Protein AF-0000000074298031 (afdb_homodimer)

Foldseek 3Di:
DPPPDPQPQPDPLVLLLCLLQPPDDAQQAWHFPDKDDDPVDIDTDTDDDPPKDQQVVVLVVVVDFDDLVLLLVLLLSVLVSQVSSVVSQKQQLDDASRQWMAHPVPRRIYGHDSPVMAGAQPPDPVSCVVSSHDPVRHDPPHPQRQLSVLLSSLQRSCVRRFVDRPPPPVPPCCLVVRCPPPDPQSNVLSCLSNDPPSVSHDGSVCSCVGCSNVVDPPPPVVVVVVVPPPPVVVVVPD/DPPPDPQPQPDPLVLLLCLLQPPDDAQQAWHFPDKDDDPVDIDTDTDDDPPKDQQVVVLVVVVDFDDLVLLLVLLLSVLVSQVSSVVSQKQQLDDASRQWMAHPVPRRIYGHDSPVMAGAQPPDPVSCVVSSHDPVRHDPPHPQRQLSVLLSSLQRSCVRRFVDRVPPPVPPCCLVVRCPPPDPQSNVLSCLSNDPPSVSHDGSVCSCVGCSNVVDPPPPVVVVVVVPPPPVVVVVPD

Solvent-accessible surface area (backbone atoms only — not comparable to full-atom values): 26386 Å² total; per-residue (Å²): 130,78,76,63,83,76,72,79,46,48,42,62,43,59,42,51,40,44,42,45,37,47,90,54,74,47,88,24,38,58,40,54,75,44,74,44,84,52,96,58,27,30,37,38,30,29,59,37,68,51,58,42,43,34,38,47,56,54,47,59,72,55,81,46,56,44,51,64,71,57,40,47,57,48,46,54,42,50,51,50,31,53,47,50,29,45,74,52,32,32,40,52,81,60,68,41,47,79,32,24,35,27,24,77,86,78,61,47,46,26,42,49,80,45,75,64,39,40,43,38,54,89,47,56,64,66,57,35,47,75,43,36,41,67,77,84,57,49,47,80,74,60,90,55,46,66,37,46,52,34,30,34,51,19,54,38,51,44,50,43,52,27,82,57,66,82,76,69,60,80,53,78,60,46,60,62,56,64,48,62,81,46,52,68,48,52,50,50,50,36,51,38,24,56,37,84,53,51,85,68,28,62,51,70,68,53,52,65,63,28,36,60,69,63,69,50,79,66,70,69,61,60,57,57,51,65,68,68,50,76,70,67,71,60,68,70,73,108,130,79,76,62,81,78,73,78,48,49,42,62,43,59,42,51,40,44,42,45,36,46,90,54,75,47,87,25,38,58,41,55,75,45,73,44,84,53,97,62,27,31,36,40,29,30,59,38,68,50,57,43,45,33,39,48,55,54,46,58,71,54,80,45,55,46,52,63,71,56,39,46,57,48,47,55,42,51,52,50,32,53,47,48,29,46,73,54,32,32,41,51,81,61,66,40,47,78,32,24,37,27,23,78,86,79,61,49,46,26,43,48,79,46,75,65,39,40,42,38,55,88,47,55,65,66,58,34,49,74,44,37,40,64,76,84,58,50,46,78,74,60,90,55,45,67,37,48,50,34,30,34,51,18,55,38,48,44,48,43,52,27,82,59,64,82,74,71,61,79,54,78,61,44,61,61,55,64,48,62,81,49,53,70,48,52,49,48,51,34,52,39,24,55,38,83,52,52,85,69,29,63,51,70,67,51,54,65,64,28,36,62,68,62,68,50,79,68,72,69,60,62,58,57,50,66,67,68,49,74,70,67,71,60,69,69,71,108

Sequence (476 aa):
MANGPERHTAPLEVALMKMVSNPFLCENVLELLEWFEMSDCYVLIQEWPSPCMHVCEFCKRHKSRLSEPLARHIMRQVVQAAHHCCDCGVLHRDIKAQNLLINTDTLDIKLIDFGCGELLKDTPTQDMQALGLSAQWICEGEYLDRPATIWSLGVLLFSLASKDLPFQNEDNNVYQNMCSRLSGGCRDLIGWCLEQDPHSRPTFEEILSHEWFTGLRNKVKIILREANRPNYNALRTVMANGPERHTAPLEVALMKMVSNPFLCENVLELLEWFEMSDCYVLIQEWPSPCMHVCEFCKRHKSRLSEPLARHIMRQVVQAAHHCCDCGVLHRDIKAQNLLINTDTLDIKLIDFGCGELLKDTPTQDMQALGLSAQWICEGEYLDRPATIWSLGVLLFSLASKDLPFQNEDNNVYQNMCSRLSGGCRDLIGWCLEQDPHSRPTFEEILSHEWFTGLRNKVKIILREANRPNYNALRTV

InterPro domains:
  IPR000719 Protein kinase domain [PF00069] (9-213)
  IPR000719 Protein kinase domain [PS50011] (1-213)
  IPR000719 Protein kinase domain [SM00220] (6-213)
  IPR008271 Serine/threonine-protein kinase, active site [PS00108] (90-102)
  IPR011009 Protein kinase-like domain superfamily [SSF56112] (8-220)
  IPR017348 Serine/threonine-protein kinase pim-1/2/3 [PIRSF037993] (6-215)
  IPR051138 PIM Serine/Threonine Kinase [PTHR22984] (9-220)

Nearest PDB structures (foldseek):
  4ifc-assembly2_B  TM=7.697E-01  e=3.432E-09  Homo sapiens
  4ijp-assembly1_A  TM=7.669E-01  e=4.063E-09  Homo sapiens
  6pjj-assembly1_C  TM=7.407E-01  e=4.298E-09  Homo sapiens
  6pjj-assembly1_B  TM=7.434E-01  e=7.131E-09  Homo sapiens
  6pjj-assembly1_A  TM=7.562E-01  e=9.994E-09  Homo sapiens

Structure (mmCIF, N/CA/C/O backbone):
data_AF-0000000074298031-model_v1
#
loop_
_entity.id
_entity.type
_entity.pdbx_description
1 polymer 'non-specific serine/threonine protein kinase'
#
loop_
_atom_site.group_PDB
_atom_site.id
_atom_site.type_symbol
_atom_site.label_atom_id
_atom_site.label_alt_id
_atom_site.label_comp_id
_atom_site.label_asym_id
_atom_site.label_entity_id
_atom_site.label_seq_id
_atom_site.pdbx_PDB_ins_code
_atom_site.Cartn_x
_atom_site.Cartn_y
_atom_site.Cartn_z
_atom_site.occupancy
_atom_site.B_iso_or_equiv
_atom_site.auth_seq_id
_atom_site.auth_comp_id
_atom_site.auth_asym_id
_atom_site.auth_atom_id
_atom_site.pdbx_PDB_model_num
ATOM 1 N N . MET A 1 1 ? -9.711 31.453 -28.453 1 22.56 1 MET A N 1
ATOM 2 C CA . MET A 1 1 ? -9.805 30.031 -28.781 1 22.56 1 MET A CA 1
ATOM 3 C C . MET A 1 1 ? -9.922 29.188 -27.516 1 22.56 1 MET A C 1
ATOM 5 O O . MET A 1 1 ? -9.062 29.25 -26.641 1 22.56 1 MET A O 1
ATOM 9 N N . ALA A 1 2 ? -11.109 29.031 -27 1 25.25 2 ALA A N 1
ATOM 10 C CA . ALA A 1 2 ? -11.625 28.516 -25.734 1 25.25 2 ALA A CA 1
ATOM 11 C C . ALA A 1 2 ? -11.016 27.141 -25.422 1 25.25 2 ALA A C 1
ATOM 13 O O . ALA A 1 2 ? -10.992 26.25 -26.281 1 25.25 2 ALA A O 1
ATOM 14 N N . ASN A 1 3 ? -9.859 27.141 -24.719 1 30.81 3 ASN A N 1
ATOM 15 C CA . ASN A 1 3 ? -9.055 25.969 -24.422 1 30.81 3 ASN A CA 1
ATOM 16 C C . ASN A 1 3 ? -9.93 24.75 -24.141 1 30.81 3 ASN A C 1
ATOM 18 O O . ASN A 1 3 ? -10.945 24.844 -23.453 1 30.81 3 ASN A O 1
ATOM 22 N N . GLY A 1 4 ? -10.172 23.922 -25.109 1 33.53 4 GLY A N 1
ATOM 23 C CA . GLY A 1 4 ? -11.047 22.766 -25.109 1 33.53 4 GLY A CA 1
ATOM 24 C C . GLY A 1 4 ? -11.18 22.109 -23.75 1 33.53 4 GLY A C 1
ATOM 25 O O . GLY A 1 4 ? -10.383 22.375 -22.844 1 33.53 4 GLY A O 1
ATOM 26 N N . PRO A 1 5 ? -12.398 21.656 -23.422 1 36.12 5 PRO A N 1
ATOM 27 C CA . PRO A 1 5 ? -12.711 21.094 -22.109 1 36.12 5 PRO A CA 1
ATOM 28 C C . PRO A 1 5 ? -11.562 20.266 -21.531 1 36.12 5 PRO A C 1
ATOM 30 O O . PRO A 1 5 ? -10.922 19.5 -22.266 1 36.12 5 PRO A O 1
ATOM 33 N N . GLU A 1 6 ? -10.664 20.766 -20.844 1 38.16 6 GLU A N 1
ATOM 34 C CA . GLU A 1 6 ? -9.547 20.141 -20.156 1 38.16 6 GLU A CA 1
ATOM 35 C C . GLU A 1 6 ? -9.898 18.719 -19.703 1 38.16 6 GLU A C 1
ATOM 37 O O . GLU A 1 6 ? -10.789 18.531 -18.875 1 38.16 6 GLU A O 1
ATOM 42 N N . ARG A 1 7 ? -10.062 17.766 -20.594 1 39.03 7 ARG A N 1
ATOM 43 C CA . ARG A 1 7 ? -10.359 16.344 -20.438 1 39.03 7 ARG A CA 1
ATOM 44 C C . ARG A 1 7 ? -9.758 15.781 -19.156 1 39.03 7 ARG A C 1
ATOM 46 O O . ARG A 1 7 ? -8.562 15.945 -18.906 1 39.03 7 ARG A O 1
ATOM 53 N N . HIS A 1 8 ? -10.562 15.781 -18.094 1 48.59 8 HIS A N 1
ATOM 54 C CA . HIS A 1 8 ? -10.219 15.25 -16.781 1 48.59 8 HIS A CA 1
ATOM 55 C C . HIS A 1 8 ? -9.562 13.875 -16.906 1 48.59 8 HIS A C 1
ATOM 57 O O . HIS A 1 8 ? -10.141 12.961 -17.5 1 48.59 8 HIS A O 1
ATOM 63 N N . THR A 1 9 ? -8.203 13.719 -17.156 1 54.94 9 THR A N 1
ATOM 64 C CA . THR A 1 9 ? -7.406 12.5 -17.234 1 54.94 9 THR A CA 1
ATOM 65 C C . THR A 1 9 ? -7.617 11.625 -16.016 1 54.94 9 THR A C 1
ATOM 67 O O . THR A 1 9 ? -7.625 12.125 -14.883 1 54.94 9 THR A O 1
ATOM 70 N N . ALA A 1 10 ? -8.375 10.492 -16.234 1 65.5 10 ALA A N 1
ATOM 71 C CA . ALA A 1 10 ? -8.508 9.508 -15.164 1 65.5 10 ALA A CA 1
ATOM 72 C C . ALA A 1 10 ? -7.16 9.258 -14.492 1 65.5 10 ALA A C 1
ATOM 74 O O . ALA A 1 10 ? -6.117 9.297 -15.141 1 65.5 10 ALA A O 1
ATOM 75 N N . PRO A 1 11 ? -7.324 9.148 -13.18 1 76.31 11 PRO A N 1
ATOM 76 C CA . PRO A 1 11 ? -6.086 8.734 -12.516 1 76.31 11 PRO A CA 1
ATOM 77 C C . PRO A 1 11 ? -5.484 7.469 -13.117 1 76.31 11 PRO A C 1
ATOM 79 O O . PRO A 1 11 ? -6.223 6.566 -13.523 1 76.31 11 PRO A O 1
ATOM 82 N N . LEU A 1 12 ? -4.281 7.453 -13.258 1 78.88 12 LEU A N 1
ATOM 83 C CA . LEU A 1 12 ? -3.586 6.324 -13.867 1 78.88 12 LEU A CA 1
ATOM 84 C C . LEU A 1 12 ? -3.979 5.016 -13.195 1 78.88 12 LEU A C 1
ATOM 86 O O . LEU A 1 12 ? -4.188 4.004 -13.867 1 78.88 12 LEU A O 1
ATOM 90 N N . GLU A 1 13 ? -4.105 5.082 -11.891 1 83.5 13 GLU A N 1
ATOM 91 C CA . GLU A 1 13 ? -4.449 3.883 -11.133 1 83.5 13 GLU A CA 1
ATOM 92 C C . GLU A 1 13 ? -5.77 3.287 -11.609 1 83.5 13 GLU A C 1
ATOM 94 O O . GLU A 1 13 ? -5.887 2.072 -11.781 1 83.5 13 GLU A O 1
ATOM 99 N N . VAL A 1 14 ? -6.691 4.141 -11.789 1 84.12 14 VAL A N 1
ATOM 100 C CA . VAL A 1 14 ? -8.008 3.682 -12.227 1 84.12 14 VAL A CA 1
ATOM 101 C C . VAL A 1 14 ? -7.91 3.084 -13.625 1 84.12 14 VAL A C 1
ATOM 103 O O . VAL A 1 14 ? -8.5 2.035 -13.906 1 84.12 14 VAL A O 1
ATOM 106 N N . ALA A 1 15 ? -7.191 3.729 -14.469 1 84.56 15 ALA A N 1
ATOM 107 C CA . ALA A 1 15 ? -6.984 3.227 -15.82 1 84.56 15 ALA A CA 1
ATOM 108 C C . ALA A 1 15 ? -6.301 1.863 -15.805 1 84.56 15 ALA A C 1
ATOM 110 O O . ALA A 1 15 ? -6.695 0.951 -16.531 1 84.56 15 ALA A O 1
ATOM 111 N N . LEU A 1 16 ? -5.312 1.753 -14.984 1 89 16 LEU A N 1
ATOM 112 C CA . LEU A 1 16 ? -4.582 0.495 -14.883 1 89 16 LEU A CA 1
ATOM 113 C C . LEU A 1 16 ? -5.496 -0.625 -14.391 1 89 16 LEU A C 1
ATOM 115 O O . LEU A 1 16 ? -5.477 -1.729 -14.945 1 89 16 LEU A O 1
ATOM 119 N N . MET A 1 17 ? -6.258 -0.276 -13.414 1 90.88 17 MET A N 1
ATOM 120 C CA . MET A 1 17 ? -7.168 -1.275 -12.859 1 90.88 17 MET A CA 1
ATOM 121 C C . MET A 1 17 ? -8.203 -1.699 -13.898 1 90.88 17 MET A C 1
ATOM 123 O O . MET A 1 17 ? -8.578 -2.871 -13.961 1 90.88 17 MET A O 1
ATOM 127 N N . LYS A 1 18 ? -8.633 -0.774 -14.641 1 88.38 18 LYS A N 1
ATOM 128 C CA . LYS A 1 18 ? -9.578 -1.097 -15.703 1 88.38 18 LYS A CA 1
ATOM 129 C C . LYS A 1 18 ? -8.953 -2.043 -16.719 1 88.38 18 LYS A C 1
ATOM 131 O O . LYS A 1 18 ? -9.586 -3 -17.172 1 88.38 18 LYS A O 1
ATOM 136 N N . MET A 1 19 ? -7.773 -1.825 -17.062 1 89.06 19 MET A N 1
ATOM 137 C CA . MET A 1 19 ? -7.07 -2.611 -18.062 1 89.06 19 MET A CA 1
ATOM 138 C C . MET A 1 19 ? -6.91 -4.059 -17.609 1 89.06 19 MET A C 1
ATOM 140 O O . MET A 1 19 ? -6.98 -4.98 -18.438 1 89.06 19 MET A O 1
ATOM 144 N N . VAL A 1 20 ? -6.719 -4.238 -16.312 1 93.25 20 VAL A N 1
ATOM 145 C CA . VAL A 1 20 ? -6.457 -5.594 -15.836 1 93.25 20 VAL A CA 1
ATOM 146 C C . VAL A 1 20 ? -7.77 -6.27 -15.453 1 93.25 20 VAL A C 1
ATOM 148 O O . VAL A 1 20 ? -7.789 -7.457 -15.125 1 93.25 20 VAL A O 1
ATOM 151 N N . SER A 1 21 ? -8.797 -5.527 -15.453 1 89.81 21 SER A N 1
ATOM 152 C CA . SER A 1 21 ? -10.094 -6.078 -15.07 1 89.81 21 SER A CA 1
ATOM 153 C C . SER A 1 21 ? -10.977 -6.32 -16.281 1 89.81 21 SER A C 1
ATOM 155 O O . SER A 1 21 ? -11.953 -7.062 -16.219 1 89.81 21 SER A O 1
ATOM 157 N N . ASN A 1 22 ? -10.789 -5.637 -17.391 1 82.88 22 ASN A N 1
ATOM 158 C CA . ASN A 1 22 ? -11.578 -5.742 -18.609 1 82.88 22 ASN A CA 1
ATOM 159 C C . ASN A 1 22 ? -10.688 -5.68 -19.859 1 82.88 22 ASN A C 1
ATOM 161 O O . ASN A 1 22 ? -9.805 -4.828 -19.953 1 82.88 22 ASN A O 1
ATOM 165 N N . PRO A 1 23 ? -10.82 -6.555 -20.703 1 78.62 23 PRO A N 1
ATOM 166 C CA . PRO A 1 23 ? -11.844 -7.578 -20.938 1 78.62 23 PRO A CA 1
ATOM 167 C C . PRO A 1 23 ? -11.484 -8.93 -20.328 1 78.62 23 PRO A C 1
ATOM 169 O O . PRO A 1 23 ? -12.344 -9.812 -20.234 1 78.62 23 PRO A O 1
ATOM 172 N N . PHE A 1 24 ? -10.289 -9.055 -19.969 1 83.5 24 PHE A N 1
ATOM 173 C CA . PHE A 1 24 ? -9.867 -10.336 -19.422 1 83.5 24 PHE A CA 1
ATOM 174 C C . PHE A 1 24 ? -9.742 -10.25 -17.906 1 83.5 24 PHE A C 1
ATOM 176 O O . PHE A 1 24 ? -9.156 -9.305 -17.375 1 83.5 24 PHE A O 1
ATOM 183 N N . LEU A 1 25 ? -10.391 -11.195 -17.344 1 88.5 25 LEU A N 1
ATOM 184 C CA . LEU A 1 25 ? -10.336 -11.242 -15.891 1 88.5 25 LEU A CA 1
ATOM 185 C C . LEU A 1 25 ? -9.289 -12.234 -15.414 1 88.5 25 LEU A C 1
ATOM 187 O O . LEU A 1 25 ? -8.984 -13.211 -16.109 1 88.5 25 LEU A O 1
ATOM 191 N N . CYS A 1 26 ? -8.648 -11.852 -14.352 1 93.75 26 CYS A N 1
ATOM 192 C CA . CYS A 1 26 ? -7.773 -12.758 -13.617 1 93.75 26 CYS A CA 1
ATOM 193 C C . CYS A 1 26 ? -8.227 -12.898 -12.172 1 93.75 26 CYS A C 1
ATOM 195 O O . CYS A 1 26 ? -8.391 -11.898 -11.461 1 93.75 26 CYS A O 1
ATOM 197 N N . GLU A 1 27 ? -8.352 -14.109 -11.758 1 93.62 27 GLU A N 1
ATOM 198 C CA . GLU A 1 27 ? -8.867 -14.375 -10.414 1 93.62 27 GLU A CA 1
ATOM 199 C C . GLU A 1 27 ? -7.902 -13.891 -9.344 1 93.62 27 GLU A C 1
ATOM 201 O O . GLU A 1 27 ? -8.289 -13.695 -8.195 1 93.62 27 GLU A O 1
ATOM 206 N N . ASN A 1 28 ? -6.691 -13.656 -9.711 1 96.75 28 ASN A N 1
ATOM 207 C CA . ASN A 1 28 ? -5.668 -13.32 -8.727 1 96.75 28 ASN A CA 1
ATOM 208 C C . ASN A 1 28 ? -5.391 -11.82 -8.703 1 96.75 28 ASN A C 1
ATOM 210 O O . ASN A 1 28 ? -4.422 -11.375 -8.086 1 96.75 28 ASN A O 1
ATOM 214 N N . VAL A 1 29 ? -6.191 -11.047 -9.375 1 96.69 29 VAL A N 1
ATOM 215 C CA . VAL A 1 29 ? -6.102 -9.594 -9.352 1 96.69 29 VAL A CA 1
ATOM 216 C C . VAL A 1 29 ? -7.418 -9 -8.859 1 96.69 29 VAL A C 1
ATOM 218 O O . VAL A 1 29 ? -8.492 -9.414 -9.297 1 96.69 29 VAL A O 1
ATOM 221 N N . LEU A 1 30 ? -7.305 -8.102 -7.887 1 93.81 30 LEU A N 1
ATOM 222 C CA . LEU A 1 30 ? -8.516 -7.445 -7.41 1 93.81 30 LEU A CA 1
ATOM 223 C C . LEU A 1 30 ? -9.258 -6.762 -8.555 1 93.81 30 LEU A C 1
ATOM 225 O O . LEU A 1 30 ? -8.641 -6.082 -9.375 1 93.81 30 LEU A O 1
ATOM 229 N N . GLU A 1 31 ? -10.523 -6.957 -8.578 1 91.56 31 GLU A N 1
ATOM 230 C CA . GLU A 1 31 ? -11.312 -6.469 -9.703 1 91.56 31 GLU A CA 1
ATOM 231 C C . GLU A 1 31 ? -11.922 -5.102 -9.391 1 91.56 31 GLU A C 1
ATOM 233 O O . GLU A 1 31 ? -12.461 -4.891 -8.305 1 91.56 31 GLU A O 1
ATOM 238 N N . LEU A 1 32 ? -11.742 -4.199 -10.32 1 91.75 32 LEU A N 1
ATOM 239 C CA . LEU A 1 32 ? -12.57 -2.998 -10.367 1 91.75 32 LEU A CA 1
ATOM 240 C C . LEU A 1 32 ? -13.906 -3.289 -11.039 1 91.75 32 LEU A C 1
ATOM 242 O O . LEU A 1 32 ? -13.977 -3.412 -12.258 1 91.75 32 LEU A O 1
ATOM 246 N N . LEU A 1 33 ? -14.938 -3.367 -10.234 1 90.56 33 LEU A N 1
ATOM 247 C CA . LEU A 1 33 ? -16.234 -3.771 -10.75 1 90.56 33 LEU A CA 1
ATOM 248 C C . LEU A 1 33 ? -16.859 -2.664 -11.602 1 90.56 33 LEU A C 1
ATOM 250 O O . LEU A 1 33 ? -17.406 -2.932 -12.672 1 90.56 33 LEU A O 1
ATOM 254 N N . GLU A 1 34 ? -16.781 -1.527 -11.086 1 88.81 34 GLU A N 1
ATOM 255 C CA . GLU A 1 34 ? -17.312 -0.345 -11.75 1 88.81 34 GLU A CA 1
ATOM 256 C C . GLU A 1 34 ? -16.672 0.93 -11.219 1 88.81 34 GLU A C 1
ATOM 258 O O . GLU A 1 34 ? -16.031 0.914 -10.172 1 88.81 34 GLU A O 1
ATOM 263 N N . TRP A 1 35 ? -16.734 1.93 -12.047 1 86.56 35 TRP A N 1
ATOM 264 C CA . TRP A 1 35 ? -16.266 3.242 -11.609 1 86.56 35 TRP A CA 1
ATOM 265 C C . TRP A 1 35 ? -17.125 4.352 -12.211 1 86.56 35 TRP A C 1
ATOM 267 O O . TRP A 1 35 ? -17.719 4.172 -13.273 1 86.56 35 TRP A O 1
ATOM 277 N N . PHE A 1 36 ? -17.25 5.426 -11.445 1 87.31 36 PHE A N 1
ATOM 278 C CA . PHE A 1 36 ? -18 6.59 -11.906 1 87.31 36 PHE A CA 1
ATOM 279 C C . PHE A 1 36 ? -17.188 7.863 -11.734 1 87.31 36 PHE A C 1
ATOM 281 O O . PHE A 1 36 ? -16.484 8.023 -10.742 1 87.31 36 PHE A O 1
ATOM 288 N N . GLU A 1 37 ? -17.312 8.688 -12.766 1 84.19 37 GLU A N 1
ATOM 289 C CA . GLU A 1 37 ? -16.672 9.992 -12.664 1 84.19 37 GLU A CA 1
ATOM 290 C C . GLU A 1 37 ? -17.625 11.031 -12.086 1 84.19 37 GLU A C 1
ATOM 292 O O . GLU A 1 37 ? -18.766 11.164 -12.555 1 84.19 37 GLU A O 1
ATOM 297 N N . MET A 1 38 ? -17.188 11.648 -11.031 1 84.44 38 MET A N 1
ATOM 298 C CA . MET A 1 38 ? -17.906 12.781 -10.469 1 84.44 38 MET A CA 1
ATOM 299 C C . MET A 1 38 ? -17.141 14.086 -10.711 1 84.44 38 MET A C 1
ATOM 301 O O . MET A 1 38 ? -16.125 14.094 -11.406 1 84.44 38 MET A O 1
ATOM 305 N N . SER A 1 39 ? -17.75 15.203 -10.312 1 81.25 39 SER A N 1
ATOM 306 C CA . SER A 1 39 ? -17.172 16.516 -10.594 1 81.25 39 SER A CA 1
ATOM 307 C C . SER A 1 39 ? -15.758 16.625 -10.047 1 81.25 39 SER A C 1
ATOM 309 O O . SER A 1 39 ? -14.859 17.125 -10.734 1 81.25 39 SER A O 1
ATOM 311 N N . ASP A 1 40 ? -15.508 16.141 -8.852 1 79.69 40 ASP A N 1
ATOM 312 C CA . ASP A 1 40 ? -14.211 16.391 -8.234 1 79.69 40 ASP A CA 1
ATOM 313 C C . ASP A 1 40 ? -13.555 15.094 -7.77 1 79.69 40 ASP A C 1
ATOM 315 O O . ASP A 1 40 ? -12.516 15.117 -7.109 1 79.69 40 ASP A O 1
ATOM 319 N N . CYS A 1 41 ? -14.234 13.992 -8.18 1 82.81 41 CYS A N 1
ATOM 320 C CA . CYS A 1 41 ? -13.68 12.719 -7.738 1 82.81 41 CYS A CA 1
ATOM 321 C C . CYS A 1 41 ? -14.234 11.562 -8.57 1 82.81 41 CYS A C 1
ATOM 323 O O . CYS A 1 41 ? -15.133 11.758 -9.391 1 82.81 41 CYS A O 1
ATOM 325 N N . TYR A 1 42 ? -13.539 10.469 -8.469 1 85.31 42 TYR A N 1
ATOM 326 C CA . TYR A 1 42 ? -14.07 9.211 -8.977 1 85.31 42 TYR A CA 1
ATOM 327 C C . TYR A 1 42 ? -14.648 8.367 -7.848 1 85.31 42 TYR A C 1
ATOM 329 O O . TYR A 1 42 ? -14.242 8.508 -6.691 1 85.31 42 TYR A O 1
ATOM 337 N N . VAL A 1 43 ? -15.609 7.621 -8.258 1 88.81 43 VAL A N 1
ATOM 338 C CA . VAL A 1 43 ? -16.141 6.598 -7.363 1 88.81 43 VAL A CA 1
ATOM 339 C C . VAL A 1 43 ? -15.773 5.211 -7.879 1 88.81 43 VAL A C 1
ATOM 341 O O . VAL A 1 43 ? -16.078 4.863 -9.023 1 88.81 43 VAL A O 1
ATOM 344 N N . LEU A 1 44 ? -15.078 4.5 -7.035 1 89.94 44 LEU A N 1
ATOM 345 C CA . LEU A 1 44 ? -14.625 3.166 -7.41 1 89.94 44 LEU A CA 1
ATOM 346 C C . LEU A 1 44 ? -15.43 2.094 -6.68 1 89.94 44 LEU A C 1
ATOM 348 O O . LEU A 1 44 ? -15.641 2.191 -5.469 1 89.94 44 LEU A O 1
ATOM 352 N N . ILE A 1 45 ? -15.906 1.169 -7.434 1 91.5 45 ILE A N 1
ATOM 353 C CA . ILE A 1 45 ? -16.578 -0.01 -6.898 1 91.5 45 ILE A CA 1
ATOM 354 C C . ILE A 1 45 ? -15.688 -1.238 -7.082 1 91.5 45 ILE A C 1
ATOM 356 O O . ILE A 1 45 ? -15.438 -1.67 -8.211 1 91.5 45 ILE A O 1
ATOM 360 N N . GLN A 1 46 ? -15.227 -1.743 -5.965 1 91.44 46 GLN A N 1
ATOM 361 C CA . GLN A 1 46 ? -14.25 -2.828 -6.012 1 91.44 46 GLN A CA 1
ATOM 362 C C . GLN A 1 46 ? -14.727 -4.027 -5.195 1 91.44 46 GLN A C 1
ATOM 364 O O . GLN A 1 46 ? -15.508 -3.875 -4.25 1 91.44 46 GLN A O 1
ATOM 369 N N . GLU A 1 47 ? -14.289 -5.152 -5.605 1 89.19 47 GLU A N 1
ATOM 370 C CA . GLU A 1 47 ? -14.516 -6.363 -4.828 1 89.19 47 GLU A CA 1
ATOM 371 C C . GLU A 1 47 ? -13.484 -6.512 -3.713 1 89.19 47 GLU A C 1
ATOM 373 O O . GLU A 1 47 ? -12.328 -6.129 -3.881 1 89.19 47 GLU A O 1
ATOM 378 N N . TRP A 1 48 ? -13.992 -7.035 -2.588 1 87.31 48 TRP A N 1
ATOM 379 C CA . TRP A 1 48 ? -13.125 -7.379 -1.466 1 87.31 48 TRP A CA 1
ATOM 380 C C . TRP A 1 48 ? -13.43 -8.781 -0.949 1 87.31 48 TRP A C 1
ATOM 382 O O . TRP A 1 48 ? -14.461 -9 -0.299 1 87.31 48 TRP A O 1
ATOM 392 N N . PRO A 1 49 ? -12.469 -9.648 -1.232 1 86.88 49 PRO A N 1
ATOM 393 C CA . PRO A 1 49 ? -12.758 -11.031 -0.843 1 86.88 49 PRO A CA 1
ATOM 394 C C . PRO A 1 49 ? -12.969 -11.188 0.661 1 86.88 49 PRO A C 1
ATOM 396 O O . PRO A 1 49 ? -12.398 -10.43 1.451 1 86.88 49 PRO A O 1
ATOM 399 N N . SER A 1 50 ? -13.844 -12.141 1.046 1 84.12 50 SER A N 1
ATOM 400 C CA . SER A 1 50 ? -14.109 -12.453 2.447 1 84.12 50 SER A CA 1
ATOM 401 C C . SER A 1 50 ? -14.258 -13.961 2.656 1 84.12 50 SER A C 1
ATOM 403 O O . SER A 1 50 ? -14.938 -14.633 1.878 1 84.12 50 SER A O 1
ATOM 405 N N . PRO A 1 51 ? -13.617 -14.523 3.67 1 85.31 51 PRO A N 1
ATOM 406 C CA . PRO A 1 51 ? -12.648 -13.914 4.586 1 85.31 51 PRO A CA 1
ATOM 407 C C . PRO A 1 51 ? -11.281 -13.711 3.943 1 85.31 51 PRO A C 1
ATOM 409 O O . PRO A 1 51 ? -10.875 -14.492 3.078 1 85.31 51 PRO A O 1
ATOM 412 N N . CYS A 1 52 ? -10.664 -12.516 4.309 1 87.56 52 CYS A N 1
ATOM 413 C CA . CYS A 1 52 ? -9.328 -12.305 3.762 1 87.56 52 CYS A CA 1
ATOM 414 C C . CYS A 1 52 ? -8.461 -11.516 4.73 1 87.56 52 CYS A C 1
ATOM 416 O O . CYS A 1 52 ? -8.961 -10.977 5.727 1 87.56 52 CYS A O 1
ATOM 418 N N . MET A 1 53 ? -7.219 -11.586 4.582 1 86.12 53 MET A N 1
ATOM 419 C CA . MET A 1 53 ? -6.23 -10.742 5.242 1 86.12 53 MET A CA 1
ATOM 420 C C . MET A 1 53 ? -5.039 -10.477 4.328 1 86.12 53 MET A C 1
ATOM 422 O O . MET A 1 53 ? -4.898 -11.125 3.285 1 86.12 53 MET A O 1
ATOM 426 N N . HIS A 1 54 ? -4.297 -9.555 4.691 1 88 54 HIS A N 1
ATOM 427 C CA . HIS A 1 54 ? -3.068 -9.32 3.941 1 88 54 HIS A CA 1
ATOM 428 C C . HIS A 1 54 ? -2.068 -10.453 4.16 1 88 54 HIS A C 1
ATOM 430 O O . HIS A 1 54 ? -1.928 -10.953 5.277 1 88 54 HIS A O 1
ATOM 436 N N . VAL A 1 55 ? -1.347 -10.766 3.133 1 90.69 55 VAL A N 1
ATOM 437 C CA . VAL A 1 55 ? -0.375 -11.852 3.213 1 90.69 55 VAL A CA 1
ATOM 438 C C . VAL A 1 55 ? 0.685 -11.523 4.262 1 90.69 55 VAL A C 1
ATOM 440 O O . VAL A 1 55 ? 1.165 -12.406 4.969 1 90.69 55 VAL A O 1
ATOM 443 N N . CYS A 1 56 ? 1.021 -10.219 4.359 1 84.62 56 CYS A N 1
ATOM 444 C CA . CYS A 1 56 ? 1.993 -9.828 5.371 1 84.62 56 CYS A CA 1
ATOM 445 C C . CYS A 1 56 ? 1.495 -10.18 6.77 1 84.62 56 CYS A C 1
ATOM 447 O O . CYS A 1 56 ? 2.277 -10.609 7.621 1 84.62 56 CYS A O 1
ATOM 449 N N . GLU A 1 57 ? 0.247 -9.977 7.008 1 80.69 57 GLU A N 1
ATOM 450 C CA . GLU A 1 57 ? -0.344 -10.352 8.289 1 80.69 57 GLU A CA 1
ATOM 451 C C . GLU A 1 57 ? -0.421 -11.867 8.43 1 80.69 57 GLU A C 1
ATOM 453 O O . GLU A 1 57 ? -0.198 -12.406 9.523 1 80.69 57 GLU A O 1
ATOM 458 N N . PHE A 1 58 ? -0.805 -12.484 7.457 1 84.75 58 PHE A N 1
ATOM 459 C CA . PHE A 1 58 ? -0.872 -13.938 7.418 1 84.75 58 PHE A CA 1
ATOM 460 C C . PHE A 1 58 ? 0.466 -14.555 7.812 1 84.75 58 PHE A C 1
ATOM 462 O O . PHE A 1 58 ? 0.512 -15.5 8.602 1 84.75 58 PHE A O 1
ATOM 469 N N . CYS A 1 59 ? 1.518 -13.938 7.281 1 83 59 CYS A N 1
ATOM 470 C CA . CYS A 1 59 ? 2.863 -14.406 7.594 1 83 59 CYS A CA 1
ATOM 471 C C . CYS A 1 59 ? 3.189 -14.18 9.062 1 83 59 CYS A C 1
ATOM 473 O O . CYS A 1 59 ? 3.82 -15.023 9.703 1 83 59 CYS A O 1
ATOM 475 N N . LYS A 1 60 ? 2.793 -13.094 9.594 1 74.06 60 LYS A N 1
ATOM 476 C CA . LYS A 1 60 ? 3.057 -12.758 10.984 1 74.06 60 LYS A CA 1
ATOM 477 C C . LYS A 1 60 ? 2.361 -13.727 11.93 1 74.06 60 LYS A C 1
ATOM 479 O O . LYS A 1 60 ? 2.895 -14.062 12.992 1 74.06 60 LYS A O 1
ATOM 484 N N . ARG A 1 61 ? 1.201 -14.102 11.594 1 73.94 61 ARG A N 1
ATOM 485 C CA . ARG A 1 61 ? 0.417 -15 12.438 1 73.94 61 ARG A CA 1
ATOM 486 C C . ARG A 1 61 ? 1.014 -16.406 12.445 1 73.94 61 ARG A C 1
ATOM 488 O O . ARG A 1 61 ? 0.818 -17.156 13.398 1 73.94 61 ARG A O 1
ATOM 495 N N . HIS A 1 62 ? 1.583 -16.797 11.406 1 71.94 62 HIS A N 1
ATOM 496 C CA . HIS A 1 62 ? 2.203 -18.109 11.336 1 71.94 62 HIS A CA 1
ATOM 497 C C . HIS A 1 62 ? 3.549 -18.125 12.055 1 71.94 62 HIS A C 1
ATOM 499 O O . HIS A 1 62 ? 4.148 -19.188 12.234 1 71.94 62 HIS A O 1
ATOM 505 N N . LYS A 1 63 ? 3.836 -17.234 13.078 1 61 63 LYS A N 1
ATOM 506 C CA . LYS A 1 63 ? 5.004 -17.078 13.938 1 61 63 LYS A CA 1
ATOM 507 C C . LYS A 1 63 ? 6.281 -17.484 13.211 1 61 63 LYS A C 1
ATOM 509 O O . LYS A 1 63 ? 7.387 -17.141 13.641 1 61 63 LYS A O 1
ATOM 514 N N . SER A 1 64 ? 6.191 -18.578 12.289 1 58.75 64 SER A N 1
ATOM 515 C CA . SER A 1 64 ? 7.355 -19.062 11.555 1 58.75 64 SER A CA 1
ATOM 516 C C . SER A 1 64 ? 7.234 -18.766 10.062 1 58.75 64 SER A C 1
ATOM 518 O O . SER A 1 64 ? 6.223 -18.219 9.617 1 58.75 64 SER A O 1
ATOM 520 N N . ARG A 1 65 ? 8.359 -19.031 9.359 1 70.06 65 ARG A N 1
ATOM 521 C CA . ARG A 1 65 ? 8.367 -19.047 7.902 1 70.06 65 ARG A CA 1
ATOM 522 C C . ARG A 1 65 ? 7.289 -19.969 7.355 1 70.06 65 ARG A C 1
ATOM 524 O O . ARG A 1 65 ? 6.969 -21 7.969 1 70.06 65 ARG A O 1
ATOM 531 N N . LEU A 1 66 ? 6.719 -19.391 6.246 1 86.62 66 LEU A N 1
ATOM 532 C CA . LEU A 1 66 ? 5.766 -20.281 5.598 1 86.62 66 LEU A CA 1
ATOM 533 C C . LEU A 1 66 ? 6.457 -21.547 5.102 1 86.62 66 LEU A C 1
ATOM 535 O O . LEU A 1 66 ? 7.617 -21.5 4.68 1 86.62 66 LEU A O 1
ATOM 539 N N . SER A 1 67 ? 5.785 -22.625 5.215 1 88.88 67 SER A N 1
ATOM 540 C CA . SER A 1 67 ? 6.293 -23.828 4.578 1 88.88 67 SER A CA 1
ATOM 541 C C . SER A 1 67 ? 6.43 -23.641 3.068 1 88.88 67 SER A C 1
ATOM 543 O O . SER A 1 67 ? 5.723 -22.844 2.471 1 88.88 67 SER A O 1
ATOM 545 N N . GLU A 1 68 ? 7.379 -24.328 2.473 1 90.69 68 GLU A N 1
ATOM 546 C CA . GLU A 1 68 ? 7.598 -24.172 1.038 1 90.69 68 GLU A CA 1
ATOM 547 C C . GLU A 1 68 ? 6.352 -24.547 0.244 1 90.69 68 GLU A C 1
ATOM 549 O O . GLU A 1 68 ? 6.02 -23.906 -0.747 1 90.69 68 GLU A O 1
ATOM 554 N N . PRO A 1 69 ? 5.637 -25.609 0.664 1 92.94 69 PRO A N 1
ATOM 555 C CA . PRO A 1 69 ? 4.41 -25.906 -0.081 1 92.94 69 PRO A CA 1
ATOM 556 C C . PRO A 1 69 ? 3.412 -24.75 -0.048 1 92.94 69 PRO A C 1
ATOM 558 O O . PRO A 1 69 ? 2.791 -24.438 -1.067 1 92.94 69 PRO A O 1
ATOM 561 N N . LEU A 1 70 ? 3.299 -24.156 1.038 1 93.44 70 LEU A N 1
ATOM 562 C CA . LEU A 1 70 ? 2.391 -23.031 1.15 1 93.44 70 LEU A CA 1
ATOM 563 C C . LEU A 1 70 ? 2.91 -21.828 0.351 1 93.44 70 LEU A C 1
ATOM 565 O O . LEU A 1 70 ? 2.146 -21.188 -0.367 1 93.44 70 LEU A O 1
ATOM 569 N N . ALA A 1 71 ? 4.148 -21.578 0.498 1 94.56 71 ALA A N 1
ATOM 570 C CA . ALA A 1 71 ? 4.758 -20.516 -0.29 1 94.56 71 ALA A CA 1
ATOM 571 C C . ALA A 1 71 ? 4.574 -20.766 -1.784 1 94.56 71 ALA A C 1
ATOM 573 O O . ALA A 1 71 ? 4.297 -19.828 -2.543 1 94.56 71 ALA A O 1
ATOM 574 N N . ARG A 1 72 ? 4.727 -21.984 -2.193 1 96.25 72 ARG A N 1
ATOM 575 C CA . ARG A 1 72 ? 4.551 -22.375 -3.59 1 96.25 72 ARG A CA 1
ATOM 576 C C . ARG A 1 72 ? 3.135 -22.078 -4.066 1 96.25 72 ARG A C 1
ATOM 578 O O . ARG A 1 72 ? 2.939 -21.547 -5.164 1 96.25 72 ARG A O 1
ATOM 585 N N . HIS A 1 73 ? 2.244 -22.391 -3.268 1 96.69 73 HIS A N 1
ATOM 586 C CA . HIS A 1 73 ? 0.842 -22.141 -3.586 1 96.69 73 HIS A CA 1
ATOM 587 C C . HIS A 1 73 ? 0.565 -20.656 -3.766 1 96.69 73 HIS A C 1
ATOM 589 O O . HIS A 1 73 ? -0.076 -20.25 -4.738 1 96.69 73 HIS A O 1
ATOM 595 N N . ILE A 1 74 ? 1.061 -19.891 -2.875 1 97 74 ILE A N 1
ATOM 596 C CA . ILE A 1 74 ? 0.886 -18.438 -2.928 1 97 74 ILE A CA 1
ATOM 597 C C . ILE A 1 74 ? 1.595 -17.875 -4.156 1 97 74 ILE A C 1
ATOM 599 O O . ILE A 1 74 ? 0.995 -17.156 -4.949 1 97 74 ILE A O 1
ATOM 603 N N . MET A 1 75 ? 2.812 -18.312 -4.348 1 98 75 MET A N 1
ATOM 604 C CA . MET A 1 75 ? 3.643 -17.75 -5.41 1 98 75 MET A CA 1
ATOM 605 C C . MET A 1 75 ? 3.078 -18.094 -6.785 1 98 75 MET A C 1
ATOM 607 O O . MET A 1 75 ? 3.162 -17.297 -7.711 1 98 75 MET A O 1
ATOM 611 N N . ARG A 1 76 ? 2.582 -19.266 -6.98 1 98.12 76 ARG A N 1
ATOM 612 C C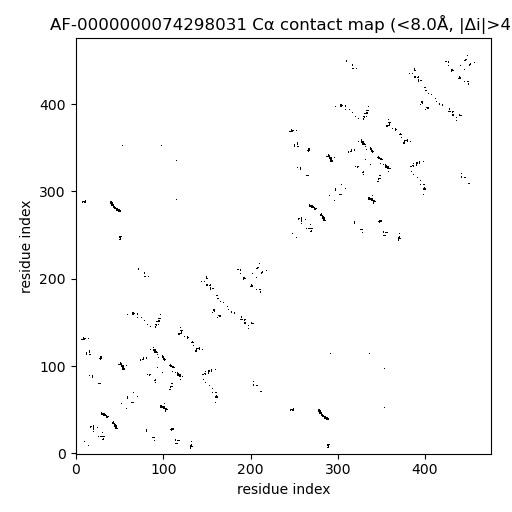A . ARG A 1 76 ? 1.979 -19.625 -8.258 1 98.12 76 ARG A CA 1
ATOM 613 C C . ARG A 1 76 ? 0.915 -18.609 -8.664 1 98.12 76 ARG A C 1
ATOM 615 O O . ARG A 1 76 ? 0.898 -18.141 -9.812 1 98.12 76 ARG A O 1
ATOM 622 N N . GLN A 1 77 ? 0.108 -18.25 -7.75 1 98.31 77 GLN A N 1
ATOM 623 C CA . GLN A 1 77 ? -0.985 -17.312 -8.008 1 98.31 77 GLN A CA 1
ATOM 624 C C . GLN A 1 77 ? -0.457 -15.906 -8.258 1 98.31 77 GLN A C 1
ATOM 626 O O . GLN A 1 77 ? -0.966 -15.195 -9.125 1 98.31 77 GLN A O 1
ATOM 631 N N . VAL A 1 78 ? 0.577 -15.523 -7.539 1 98.62 78 VAL A N 1
ATOM 632 C CA . VAL A 1 78 ? 1.144 -14.188 -7.695 1 98.62 78 VAL A CA 1
ATOM 633 C C . VAL A 1 78 ? 1.808 -14.07 -9.07 1 98.62 78 VAL A C 1
ATOM 635 O O . VAL A 1 78 ? 1.676 -13.047 -9.742 1 98.62 78 VAL A O 1
ATOM 638 N N . VAL A 1 79 ? 2.514 -15.141 -9.445 1 98.31 79 VAL A N 1
ATOM 639 C CA . VAL A 1 79 ? 3.154 -15.141 -10.758 1 98.31 79 VAL A CA 1
ATOM 640 C C . VAL A 1 79 ? 2.096 -15.023 -11.852 1 98.31 79 VAL A C 1
ATOM 642 O O . VAL A 1 79 ? 2.275 -14.289 -12.82 1 98.31 79 VAL A O 1
ATOM 645 N N . GLN A 1 80 ? 1.043 -15.695 -11.711 1 97.69 80 GLN A N 1
ATOM 646 C CA . GLN A 1 80 ? -0.054 -15.617 -12.672 1 97.69 80 GLN A CA 1
ATOM 647 C C . GLN A 1 80 ? -0.636 -14.211 -12.727 1 97.69 80 GLN A C 1
ATOM 649 O O . GLN A 1 80 ? -0.924 -13.703 -13.812 1 97.69 80 GLN A O 1
ATOM 654 N N . ALA A 1 81 ? -0.828 -13.617 -11.586 1 98.06 81 ALA A N 1
ATOM 655 C CA . ALA A 1 81 ? -1.345 -12.25 -11.523 1 98.06 81 ALA A CA 1
ATOM 656 C C . ALA A 1 81 ? -0.405 -11.273 -12.227 1 98.06 81 ALA A C 1
ATOM 658 O O . ALA A 1 81 ? -0.848 -10.438 -13.016 1 98.06 81 ALA A O 1
ATOM 659 N N . ALA A 1 82 ? 0.878 -11.422 -11.922 1 97 82 ALA A N 1
ATOM 660 C CA . ALA A 1 82 ? 1.881 -10.555 -12.531 1 97 82 ALA A CA 1
ATOM 661 C C . ALA A 1 82 ? 1.911 -10.734 -14.047 1 97 82 ALA A C 1
ATOM 663 O O . ALA A 1 82 ? 2.008 -9.758 -14.797 1 97 82 ALA A O 1
ATOM 664 N N . HIS A 1 83 ? 1.86 -11.961 -14.43 1 96.06 83 HIS A N 1
ATOM 665 C CA . HIS A 1 83 ? 1.83 -12.273 -15.852 1 96.06 83 HIS A CA 1
ATOM 666 C C . HIS A 1 83 ? 0.621 -11.633 -16.531 1 96.06 83 HIS A C 1
ATOM 668 O O . HIS A 1 83 ? 0.752 -11.008 -17.578 1 96.06 83 HIS A O 1
ATOM 674 N N . HIS A 1 84 ? -0.506 -11.758 -15.969 1 96.12 84 HIS A N 1
ATOM 675 C CA . HIS A 1 84 ? -1.734 -11.164 -16.484 1 96.12 84 H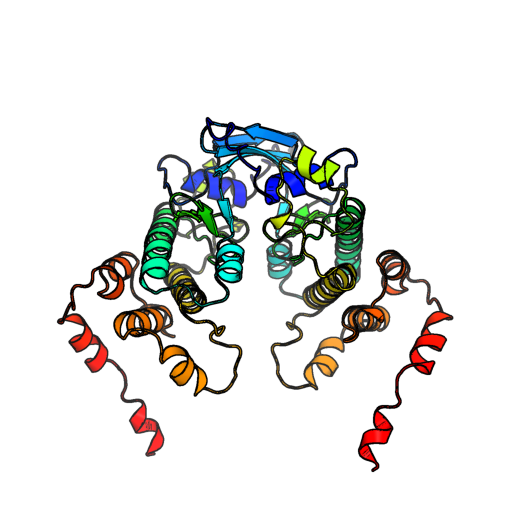IS A CA 1
ATOM 676 C C . HIS A 1 84 ? -1.594 -9.656 -16.641 1 96.12 84 HIS A C 1
ATOM 678 O O . HIS A 1 84 ? -1.952 -9.094 -17.672 1 96.12 84 HIS A O 1
ATOM 684 N N . CYS A 1 85 ? -1.093 -9.023 -15.602 1 94.69 85 CYS A N 1
ATOM 685 C CA . CYS A 1 85 ? -0.9 -7.578 -15.656 1 94.69 85 CYS A CA 1
ATOM 686 C C . CYS A 1 85 ? -0.027 -7.188 -16.844 1 94.69 85 CYS A C 1
ATOM 688 O O . CYS A 1 85 ? -0.377 -6.289 -17.609 1 94.69 85 CYS A O 1
ATOM 690 N N . CYS A 1 86 ? 1.061 -7.887 -17.016 1 91.5 86 CYS A N 1
ATOM 691 C CA . CYS A 1 86 ? 1.982 -7.586 -18.109 1 91.5 86 CYS A CA 1
ATOM 692 C C . CYS A 1 86 ? 1.32 -7.812 -19.469 1 91.5 86 CYS A C 1
ATOM 694 O O . CYS A 1 86 ? 1.503 -7.02 -20.391 1 91.5 86 CYS A O 1
ATOM 696 N N . ASP A 1 87 ? 0.599 -8.852 -19.531 1 91.56 87 ASP A N 1
ATOM 697 C CA . ASP A 1 87 ? -0.103 -9.156 -20.766 1 91.56 87 ASP A CA 1
ATOM 698 C C . ASP A 1 87 ? -1.113 -8.062 -21.109 1 91.56 87 ASP A C 1
ATOM 700 O O . ASP A 1 87 ? -1.398 -7.82 -22.281 1 91.56 87 ASP A O 1
ATOM 704 N N . CYS A 1 88 ? -1.632 -7.445 -20.109 1 91.06 88 CYS A N 1
ATOM 705 C CA . CYS A 1 88 ? -2.6 -6.371 -20.297 1 91.06 88 CYS A CA 1
ATOM 706 C C . CYS A 1 88 ? -1.897 -5.035 -20.516 1 91.06 88 CYS A C 1
ATOM 708 O O . CYS A 1 88 ? -2.549 -3.992 -20.578 1 91.06 88 CYS A O 1
ATOM 710 N N . GLY A 1 89 ? -0.529 -5.074 -20.516 1 87.75 89 GLY A N 1
ATOM 711 C CA . GLY A 1 89 ? 0.232 -3.854 -20.734 1 87.75 89 GLY A CA 1
ATOM 712 C C . GLY A 1 89 ? 0.447 -3.047 -19.469 1 87.75 89 GLY A C 1
ATOM 713 O O . GLY A 1 89 ? 0.679 -1.838 -19.531 1 87.75 89 GLY A O 1
ATOM 714 N N . VAL A 1 90 ? 0.317 -3.701 -18.344 1 90.31 90 VAL A N 1
ATOM 715 C CA . VAL A 1 90 ? 0.417 -3.021 -17.047 1 90.31 90 VAL A CA 1
ATOM 716 C C . VAL A 1 90 ? 1.586 -3.594 -16.25 1 90.31 90 VAL A C 1
ATOM 718 O O . VAL A 1 90 ? 1.751 -4.812 -16.172 1 90.31 90 VAL A O 1
ATOM 721 N N . LEU A 1 91 ? 2.441 -2.729 -15.75 1 90.19 91 LEU A N 1
ATOM 722 C CA . LEU A 1 91 ? 3.424 -3.094 -14.734 1 90.19 91 LEU A CA 1
ATOM 723 C C . LEU A 1 91 ? 2.955 -2.668 -13.352 1 90.19 91 LEU A C 1
ATOM 725 O O . LEU A 1 91 ? 2.727 -1.482 -13.102 1 90.19 91 LEU A O 1
ATOM 729 N N . HIS A 1 92 ? 2.768 -3.576 -12.445 1 91.06 92 HIS A N 1
ATOM 730 C CA . HIS A 1 92 ? 2.281 -3.262 -11.109 1 91.06 92 HIS A CA 1
ATOM 731 C C . HIS A 1 92 ? 3.307 -2.447 -10.328 1 91.06 92 HIS A C 1
ATOM 733 O O . HIS A 1 92 ? 2.951 -1.479 -9.656 1 91.06 92 HIS A O 1
ATOM 739 N N . ARG A 1 93 ? 4.602 -2.883 -10.312 1 87.69 93 ARG A N 1
ATOM 740 C CA . ARG A 1 93 ? 5.797 -2.191 -9.844 1 87.69 93 ARG A CA 1
ATOM 741 C C . ARG A 1 93 ? 5.934 -2.303 -8.328 1 87.69 93 ARG A C 1
ATOM 743 O O . ARG A 1 93 ? 6.957 -1.907 -7.762 1 87.69 93 ARG A O 1
ATOM 750 N N . ASP A 1 94 ? 4.996 -2.891 -7.688 1 87.06 94 ASP A N 1
ATOM 751 C CA . ASP A 1 94 ? 5.102 -2.953 -6.234 1 87.06 94 ASP A CA 1
ATOM 752 C C . ASP A 1 94 ? 4.512 -4.258 -5.695 1 87.06 94 ASP A C 1
ATOM 754 O O . ASP A 1 94 ? 3.695 -4.238 -4.773 1 87.06 94 ASP A O 1
ATOM 758 N N . ILE A 1 95 ? 4.953 -5.258 -6.23 1 93.25 95 ILE A N 1
ATOM 759 C CA . ILE A 1 95 ? 4.531 -6.574 -5.773 1 93.25 95 ILE A CA 1
ATOM 760 C C . ILE A 1 95 ? 5.285 -6.941 -4.496 1 93.25 95 ILE A C 1
ATOM 762 O O . ILE A 1 95 ? 6.512 -7.066 -4.508 1 93.25 95 ILE A O 1
ATOM 766 N N . LYS A 1 96 ? 4.539 -7.074 -3.381 1 90.44 96 LYS A N 1
ATOM 767 C CA . LYS A 1 96 ? 5.039 -7.449 -2.061 1 90.44 96 LYS A CA 1
ATOM 768 C C . LYS A 1 96 ? 3.92 -8.016 -1.19 1 90.44 96 LYS A C 1
ATOM 770 O O . LYS A 1 96 ? 2.748 -7.969 -1.569 1 90.44 96 LYS A O 1
ATOM 775 N N . ALA A 1 97 ? 4.289 -8.578 -0.104 1 90.88 97 ALA A N 1
ATOM 776 C CA . ALA A 1 97 ? 3.332 -9.266 0.757 1 90.88 97 ALA A CA 1
ATOM 777 C C . ALA A 1 97 ? 2.219 -8.32 1.203 1 90.88 97 ALA A C 1
ATOM 779 O O . ALA A 1 97 ? 1.068 -8.742 1.363 1 90.88 97 ALA A O 1
ATOM 780 N N . GLN A 1 98 ? 2.551 -7.027 1.318 1 84.12 98 GLN A N 1
ATOM 781 C CA . GLN A 1 98 ? 1.6 -6.023 1.785 1 84.12 98 GLN A CA 1
ATOM 782 C C . GLN A 1 98 ? 0.525 -5.754 0.735 1 84.12 98 GLN A C 1
ATOM 784 O O . GLN A 1 98 ? -0.562 -5.273 1.062 1 84.12 98 GLN A O 1
ATOM 789 N N . ASN A 1 99 ? 0.843 -6.051 -0.497 1 91.25 99 ASN A N 1
ATOM 790 C CA . ASN A 1 99 ? -0.088 -5.773 -1.585 1 91.25 99 ASN A CA 1
ATOM 791 C C . ASN A 1 99 ? -0.761 -7.051 -2.086 1 91.25 99 ASN A C 1
ATOM 793 O O . ASN A 1 99 ? -1.161 -7.133 -3.248 1 91.25 99 ASN A O 1
ATOM 797 N N . LEU A 1 100 ? -0.822 -8.047 -1.18 1 95.25 100 LEU A N 1
ATOM 798 C CA . LEU A 1 100 ? -1.501 -9.305 -1.461 1 95.25 100 LEU A CA 1
ATOM 799 C C . LEU A 1 100 ? -2.531 -9.625 -0.383 1 95.25 100 LEU A C 1
ATOM 801 O O . LEU A 1 100 ? -2.232 -9.547 0.811 1 95.25 100 LEU A O 1
ATOM 805 N N . LEU A 1 101 ? -3.721 -9.961 -0.865 1 93.38 101 LEU A N 1
ATOM 806 C CA . LEU A 1 101 ? -4.738 -10.516 0.024 1 93.38 101 LEU A CA 1
ATOM 807 C C . LEU A 1 101 ? -4.805 -12.031 -0.106 1 93.38 101 LEU A C 1
ATOM 809 O O . LEU A 1 101 ? -4.598 -12.578 -1.192 1 93.38 101 LEU A O 1
ATOM 813 N N . ILE A 1 102 ? -5.094 -12.641 0.988 1 93.12 102 ILE A N 1
ATOM 814 C CA . ILE A 1 102 ? -5.25 -14.094 0.981 1 93.12 102 ILE A CA 1
ATOM 815 C C . ILE A 1 102 ? -6.562 -14.469 1.663 1 93.12 102 ILE A C 1
ATOM 817 O O . ILE A 1 102 ? -6.883 -13.953 2.736 1 93.12 102 ILE A O 1
ATOM 821 N N . ASN A 1 103 ? -7.316 -15.219 0.916 1 92 103 ASN A N 1
ATOM 822 C CA . ASN A 1 103 ? -8.469 -15.844 1.549 1 92 103 ASN A CA 1
ATOM 823 C C . ASN A 1 103 ? -8.055 -16.922 2.545 1 92 103 ASN A C 1
ATOM 825 O O . ASN A 1 103 ? -7.387 -17.891 2.174 1 92 103 ASN A O 1
ATOM 829 N N . THR A 1 104 ? -8.422 -16.75 3.73 1 85.62 104 THR A N 1
ATOM 830 C CA . THR A 1 104 ? -7.914 -17.609 4.793 1 85.62 104 THR A CA 1
ATOM 831 C C . THR A 1 104 ? -8.516 -19.016 4.688 1 85.62 104 THR A C 1
ATOM 833 O O . THR A 1 104 ? -7.961 -19.969 5.23 1 85.62 104 THR A O 1
ATOM 836 N N . ASP A 1 105 ? -9.648 -19.156 4.004 1 88.12 105 ASP A N 1
ATOM 837 C CA . ASP A 1 105 ? -10.297 -20.453 3.863 1 88.12 105 ASP A CA 1
ATOM 838 C C . ASP A 1 105 ? -9.781 -21.188 2.635 1 88.12 105 ASP A C 1
ATOM 840 O O . ASP A 1 105 ? -9.477 -22.391 2.707 1 88.12 105 ASP A O 1
ATOM 844 N N . THR A 1 106 ? -9.609 -20.484 1.571 1 92.75 106 THR A N 1
ATOM 845 C CA . THR A 1 106 ? -9.312 -21.156 0.304 1 92.75 106 THR A CA 1
ATOM 846 C C . THR A 1 106 ? -7.848 -20.953 -0.082 1 92.75 106 THR A C 1
ATOM 848 O O . THR A 1 106 ? -7.344 -21.625 -0.984 1 92.75 106 THR A O 1
ATOM 851 N N . LEU A 1 107 ? -7.156 -20.016 0.527 1 94.44 107 LEU A N 1
ATOM 852 C CA . LEU A 1 107 ? -5.77 -19.656 0.264 1 94.44 107 LEU A CA 1
ATOM 853 C C . LEU A 1 107 ? -5.621 -19.031 -1.118 1 94.44 107 LEU A C 1
ATOM 855 O O . LEU A 1 107 ? -4.523 -19 -1.675 1 94.44 107 LEU A O 1
ATOM 859 N N . ASP A 1 108 ? -6.75 -18.531 -1.639 1 96 108 ASP A N 1
ATOM 860 C CA . ASP A 1 108 ? -6.719 -17.766 -2.887 1 96 108 ASP A CA 1
ATOM 861 C C . ASP A 1 108 ? -6.105 -16.391 -2.672 1 96 108 ASP A C 1
ATOM 863 O O . ASP A 1 108 ? -6.383 -15.727 -1.669 1 96 108 ASP A O 1
ATOM 867 N N . ILE A 1 109 ? -5.32 -15.969 -3.68 1 97.19 109 ILE A N 1
ATOM 868 C CA . ILE A 1 109 ? -4.578 -14.719 -3.572 1 97.19 109 ILE A CA 1
ATOM 869 C C . ILE A 1 109 ? -5.184 -13.672 -4.508 1 97.19 109 ILE A C 1
ATOM 871 O O . ILE A 1 109 ? -5.582 -14 -5.629 1 97.19 109 ILE A O 1
ATOM 875 N N . LYS A 1 110 ? -5.195 -12.438 -4.047 1 96.31 110 LYS A N 1
ATOM 876 C CA . LYS A 1 110 ? -5.535 -11.305 -4.906 1 96.31 110 LYS A CA 1
ATOM 877 C C . LYS A 1 110 ? -4.484 -10.203 -4.801 1 96.31 110 LYS A C 1
ATOM 879 O O . LYS A 1 110 ? -4.145 -9.766 -3.701 1 96.31 110 LYS A O 1
ATOM 884 N N . LEU A 1 111 ? -3.924 -9.883 -5.895 1 97 111 LEU A N 1
ATOM 885 C CA . LEU A 1 111 ? -3.045 -8.727 -5.98 1 97 111 LEU A CA 1
ATOM 886 C C . LEU A 1 111 ? -3.848 -7.426 -5.918 1 97 111 LEU A C 1
ATOM 888 O O . LEU A 1 111 ? -4.844 -7.273 -6.629 1 97 111 LEU A O 1
ATOM 892 N N . ILE A 1 112 ? -3.422 -6.512 -5.031 1 93 112 ILE A N 1
ATOM 893 C CA . ILE A 1 112 ? -4.152 -5.266 -4.836 1 93 112 ILE A CA 1
ATOM 894 C C . ILE A 1 112 ? -3.199 -4.078 -4.961 1 93 112 ILE A C 1
ATOM 896 O O . ILE A 1 112 ? -1.989 -4.262 -5.117 1 93 112 ILE A O 1
ATOM 900 N N . ASP A 1 113 ? -3.711 -2.852 -4.969 1 86.56 113 ASP A N 1
ATOM 901 C CA . ASP A 1 113 ? -2.969 -1.595 -4.91 1 86.56 113 ASP A CA 1
ATOM 902 C C . ASP A 1 113 ? -2.16 -1.374 -6.188 1 86.56 113 ASP A C 1
ATOM 904 O O . ASP A 1 113 ? -0.961 -1.66 -6.223 1 86.56 113 ASP A O 1
ATOM 908 N N . PHE A 1 114 ? -2.646 -0.733 -7.137 1 89.88 114 PHE A N 1
ATOM 909 C CA . PHE A 1 114 ? -1.984 -0.419 -8.398 1 89.88 114 PHE A CA 1
ATOM 910 C C . PHE A 1 114 ? -1.455 1.01 -8.391 1 89.88 114 PHE A C 1
ATOM 912 O O . PHE A 1 114 ? -1.228 1.599 -9.453 1 89.88 114 PHE A O 1
ATOM 919 N N . GLY A 1 115 ? -1.252 1.521 -7.297 1 82.81 115 GLY A N 1
ATOM 920 C CA . GLY A 1 115 ? -0.866 2.912 -7.117 1 82.81 115 GLY A CA 1
ATOM 921 C C . GLY A 1 115 ? 0.466 3.248 -7.758 1 82.81 115 GLY A C 1
ATOM 922 O O . GLY A 1 115 ? 0.689 4.387 -8.18 1 82.81 115 GLY A O 1
ATOM 923 N N . CYS A 1 116 ? 1.337 2.279 -7.863 1 79.38 116 CYS A N 1
ATOM 924 C CA . CYS A 1 116 ? 2.658 2.508 -8.438 1 79.38 116 CYS A CA 1
ATOM 925 C C . CYS A 1 116 ? 2.738 1.969 -9.859 1 79.38 116 CYS A C 1
ATOM 927 O O . CYS A 1 116 ? 3.814 1.945 -10.461 1 79.38 116 CYS A O 1
ATOM 929 N N . GLY A 1 117 ? 1.652 1.542 -10.297 1 86.56 117 GLY A N 1
ATOM 930 C CA . GLY A 1 117 ? 1.64 0.901 -11.602 1 86.56 117 GLY A CA 1
ATOM 931 C C . GLY A 1 117 ? 1.994 1.846 -12.734 1 86.56 117 GLY A C 1
ATOM 932 O O . GLY A 1 117 ? 1.866 3.064 -12.594 1 86.56 117 GLY A O 1
ATOM 933 N N . GLU A 1 118 ? 2.449 1.205 -13.773 1 83.56 118 GLU A N 1
ATOM 934 C CA . GLU A 1 118 ? 2.812 1.939 -14.984 1 83.56 118 GLU A CA 1
ATOM 935 C C . GLU A 1 118 ? 2.336 1.211 -16.234 1 83.56 118 GLU A C 1
ATOM 937 O O . GLU A 1 118 ? 2.113 -0.002 -16.203 1 83.56 118 GLU A O 1
ATOM 942 N N . LEU A 1 119 ? 2.203 2.045 -17.281 1 83.56 119 LEU A N 1
ATOM 943 C CA . LEU A 1 119 ? 1.861 1.466 -18.578 1 83.56 119 LEU A CA 1
ATOM 944 C C . LEU A 1 119 ? 3.111 0.983 -19.297 1 83.56 119 LEU A C 1
ATOM 946 O O . LEU A 1 119 ? 4.141 1.666 -19.297 1 83.56 119 LEU A O 1
ATOM 950 N N . LEU A 1 120 ? 2.959 -0.205 -19.828 1 77.06 120 LEU A N 1
ATOM 951 C CA . LEU A 1 120 ? 4.039 -0.717 -20.656 1 77.06 120 LEU A CA 1
ATOM 952 C C . LEU A 1 120 ? 4.102 0.041 -21.984 1 77.06 120 LEU A C 1
ATOM 954 O O . LEU A 1 120 ? 3.068 0.411 -22.547 1 77.06 120 LEU A O 1
ATOM 958 N N . LYS A 1 121 ? 5.312 0.583 -22.391 1 65 121 LYS A N 1
ATOM 959 C CA . LYS A 1 121 ? 5.562 1.409 -23.578 1 65 121 LYS A CA 1
ATOM 960 C C . LYS A 1 121 ? 4.797 0.887 -24.781 1 65 121 LYS A C 1
ATOM 962 O O . LYS A 1 121 ? 4.297 1.67 -25.594 1 65 121 LYS A O 1
ATOM 967 N N . ASP A 1 122 ? 4.773 -0.378 -24.969 1 61.34 122 ASP A N 1
ATOM 968 C CA . ASP A 1 122 ? 4.172 -0.857 -26.219 1 61.34 122 ASP A CA 1
ATOM 969 C C . ASP A 1 122 ? 2.646 -0.795 -26.141 1 61.34 122 ASP A C 1
ATOM 971 O O . ASP A 1 122 ? 1.959 -1.349 -27 1 61.34 122 ASP A O 1
ATOM 975 N N . THR A 1 123 ? 2.184 -0.008 -25.125 1 56.81 123 THR A N 1
ATOM 976 C CA . THR A 1 123 ? 0.733 0.147 -25.094 1 56.81 123 THR A CA 1
ATOM 977 C C . THR A 1 123 ? 0.266 1.141 -26.156 1 56.81 123 THR A C 1
ATOM 979 O O . THR A 1 123 ? 0.74 2.277 -26.188 1 56.81 123 THR A O 1
ATOM 982 N N . PRO A 1 124 ? -0.586 0.657 -27 1 55.09 124 PRO A N 1
ATOM 983 C CA . PRO A 1 124 ? -1.028 1.54 -28.078 1 55.09 124 PRO A CA 1
ATOM 984 C C . PRO A 1 124 ? -1.617 2.852 -27.562 1 55.09 124 PRO A C 1
ATOM 986 O O . PRO A 1 124 ? -2.34 2.859 -26.562 1 55.09 124 PRO A O 1
ATOM 989 N N . THR A 1 125 ? -1.181 3.871 -28.062 1 53.16 125 THR A N 1
ATOM 990 C CA . THR A 1 125 ? -1.649 5.219 -27.75 1 53.16 125 THR A CA 1
ATOM 991 C C . THR A 1 125 ? -3.174 5.262 -27.703 1 53.16 125 THR A C 1
ATOM 993 O O . THR A 1 125 ? -3.752 5.961 -26.875 1 53.16 125 THR A O 1
ATOM 996 N N . GLN A 1 126 ? -3.764 4.5 -28.609 1 52.69 126 GLN A N 1
ATOM 997 C CA . GLN A 1 126 ? -5.223 4.477 -28.672 1 52.69 126 GLN A CA 1
ATOM 998 C C . GLN A 1 126 ? -5.828 3.992 -27.359 1 52.69 126 GLN A C 1
ATOM 1000 O O . GLN A 1 126 ? -6.848 4.512 -26.906 1 52.69 126 GLN A O 1
ATOM 1005 N N . ASP A 1 127 ? -5.168 3.064 -26.781 1 56.34 127 ASP A N 1
ATOM 1006 C CA . ASP A 1 127 ? -5.68 2.521 -25.531 1 56.34 127 ASP A CA 1
ATOM 1007 C C . ASP A 1 127 ? -5.527 3.533 -24.391 1 56.34 127 ASP A C 1
ATOM 1009 O O . ASP A 1 127 ? -6.418 3.666 -23.547 1 56.34 127 ASP A O 1
ATOM 1013 N N . MET A 1 128 ? -4.484 4.176 -24.5 1 56.06 128 MET A N 1
ATOM 1014 C CA . MET A 1 128 ? -4.262 5.219 -23.5 1 56.06 128 MET A CA 1
ATOM 1015 C C . MET A 1 128 ? -5.32 6.312 -23.609 1 56.06 128 MET A C 1
ATOM 1017 O O . MET A 1 128 ? -5.828 6.793 -22.594 1 56.06 128 MET A O 1
ATOM 1021 N N . GLN A 1 129 ? -5.551 6.672 -24.828 1 51.78 129 GLN A N 1
ATOM 1022 C CA . GLN A 1 129 ? -6.566 7.691 -25.062 1 51.78 129 GLN A CA 1
ATOM 1023 C C . GLN A 1 129 ? -7.938 7.223 -24.594 1 51.78 129 GLN A C 1
ATOM 1025 O O . GLN A 1 129 ? -8.688 7.988 -23.984 1 51.78 129 GLN A O 1
ATOM 1030 N N . ALA A 1 130 ? -8.148 6.008 -24.922 1 53.62 130 ALA A N 1
ATOM 1031 C CA . ALA A 1 130 ? -9.43 5.445 -24.484 1 53.62 130 ALA A CA 1
ATOM 1032 C C . ALA A 1 130 ? -9.562 5.488 -22.969 1 53.62 130 ALA A C 1
ATOM 1034 O O . ALA A 1 130 ? -10.664 5.633 -22.438 1 53.62 130 ALA A O 1
ATOM 1035 N N . LEU A 1 131 ? -8.414 5.469 -22.484 1 55.66 131 LEU A N 1
ATOM 1036 C CA . LEU A 1 131 ? -8.398 5.465 -21.031 1 55.66 131 LEU A CA 1
ATOM 1037 C C . LEU A 1 131 ? -8.258 6.883 -20.484 1 55.66 131 LEU A C 1
ATOM 1039 O O . LEU A 1 131 ? -8.297 7.094 -19.266 1 55.66 131 LEU A O 1
ATOM 1043 N N . GLY A 1 132 ? -8.211 7.809 -21.422 1 53.12 132 GLY A N 1
ATOM 1044 C CA . GLY A 1 132 ? -8.078 9.211 -21.047 1 53.12 132 GLY A CA 1
ATOM 1045 C C . GLY A 1 132 ? -6.719 9.539 -20.469 1 53.12 132 GLY A C 1
ATOM 1046 O O . GLY A 1 132 ? -6.602 10.461 -19.641 1 53.12 132 GLY A O 1
ATOM 1047 N N . LEU A 1 133 ? -5.836 8.664 -20.781 1 56.16 133 LEU A N 1
ATOM 1048 C CA . LEU A 1 133 ? -4.516 8.891 -20.219 1 56.16 133 LEU A CA 1
ATOM 1049 C C . LEU A 1 133 ? -3.641 9.695 -21.172 1 56.16 133 LEU A C 1
ATOM 1051 O O . LEU A 1 133 ? -3.795 9.594 -22.391 1 56.16 133 LEU A O 1
ATOM 1055 N N . SER A 1 134 ? -2.885 10.703 -20.688 1 53.41 134 SER A N 1
ATOM 1056 C CA . SER A 1 134 ? -1.897 11.453 -21.453 1 53.41 134 SER A CA 1
ATOM 1057 C C . SER A 1 134 ? -0.585 10.68 -21.562 1 53.41 134 SER A C 1
ATOM 1059 O O . SER A 1 134 ? -0.323 9.773 -20.781 1 53.41 134 SER A O 1
ATOM 1061 N N . ALA A 1 135 ? 0.231 10.852 -22.672 1 48.53 135 ALA A N 1
ATOM 1062 C CA . ALA A 1 135 ? 1.498 10.211 -23 1 48.53 135 ALA A CA 1
ATOM 1063 C C . ALA A 1 135 ? 2.496 10.328 -21.859 1 48.53 135 ALA A C 1
ATOM 1065 O O . ALA A 1 135 ? 3.449 9.547 -21.781 1 48.53 135 ALA A O 1
ATOM 1066 N N . GLN A 1 136 ? 2.266 11.273 -21.016 1 49.22 136 GLN A N 1
ATOM 1067 C CA . GLN A 1 136 ? 3.23 11.531 -19.953 1 49.22 136 GLN A CA 1
ATOM 1068 C C . GLN A 1 136 ? 3.34 10.328 -19.016 1 49.22 136 GLN A C 1
ATOM 1070 O O . GLN A 1 136 ? 4.332 10.18 -18.297 1 49.22 136 GLN A O 1
ATOM 1075 N N . TRP A 1 137 ? 2.469 9.461 -19.156 1 47.84 137 TRP A N 1
ATOM 1076 C CA . TRP A 1 137 ? 2.438 8.352 -18.203 1 47.84 137 TRP A CA 1
ATOM 1077 C C . TRP A 1 137 ? 3.232 7.16 -18.734 1 47.84 137 TRP A C 1
ATOM 1079 O O . TRP A 1 137 ? 3.412 6.164 -18.031 1 47.84 137 TRP A O 1
ATOM 1089 N N . ILE A 1 138 ? 3.666 7.293 -20.062 1 47.84 138 ILE A N 1
ATOM 1090 C CA . ILE A 1 138 ? 4.414 6.191 -20.656 1 47.84 138 ILE A CA 1
ATOM 1091 C C . ILE A 1 138 ? 5.832 6.164 -20.109 1 47.84 138 ILE A C 1
ATOM 1093 O O . ILE A 1 138 ? 6.512 7.195 -20.062 1 47.84 138 ILE A O 1
ATOM 1097 N N . CYS A 1 139 ? 6.109 5.129 -19.359 1 49 139 CYS A N 1
ATOM 1098 C CA . CYS A 1 139 ? 7.484 4.922 -18.922 1 49 139 CYS A CA 1
ATOM 1099 C C . CYS A 1 139 ? 8.375 4.555 -20.094 1 49 139 CYS A C 1
ATOM 1101 O O . CYS A 1 139 ? 8.031 3.68 -20.891 1 49 139 CYS A O 1
ATOM 1103 N N . GLU A 1 140 ? 9.195 5.352 -20.531 1 46.28 140 GLU A N 1
ATOM 1104 C CA . GLU A 1 140 ? 10.062 5.148 -21.688 1 46.28 140 GLU A CA 1
ATOM 1105 C C . GLU A 1 140 ? 10.984 3.955 -21.484 1 46.28 140 GLU A C 1
ATOM 1107 O O . GLU A 1 140 ? 11.586 3.457 -22.438 1 46.28 140 GLU A O 1
ATOM 1112 N N . GLY A 1 141 ? 11.359 3.51 -20.281 1 43.75 141 GLY A N 1
ATOM 1113 C CA . GLY A 1 141 ? 12.477 2.572 -20.25 1 43.75 141 GLY A CA 1
ATOM 1114 C C . GLY A 1 141 ? 12.039 1.123 -20.328 1 43.75 141 GLY A C 1
ATOM 1115 O O . GLY A 1 141 ? 11.75 0.499 -19.312 1 43.75 141 GLY A O 1
ATOM 1116 N N . GLU A 1 142 ? 11.625 0.633 -21.625 1 44.84 142 GLU A N 1
ATOM 1117 C CA . GLU A 1 142 ? 11.078 -0.589 -22.203 1 44.84 142 GLU A CA 1
ATOM 1118 C C . GLU A 1 142 ? 11.617 -1.827 -21.484 1 44.84 142 GLU A C 1
ATOM 1120 O O . GLU A 1 142 ? 10.844 -2.709 -21.109 1 44.84 142 GLU A O 1
ATOM 1125 N N . TYR A 1 143 ? 12.93 -2.123 -21.906 1 44.38 143 TYR A N 1
ATOM 1126 C CA . TYR A 1 143 ? 13.656 -3.389 -21.859 1 44.38 143 TYR A CA 1
ATOM 1127 C C . TYR A 1 143 ? 13.758 -3.904 -20.438 1 44.38 143 TYR A C 1
ATOM 1129 O O . TYR A 1 143 ? 14.117 -5.062 -20.203 1 44.38 143 TYR A O 1
ATOM 1137 N N . LEU A 1 144 ? 13.531 -3.059 -19.5 1 54.81 144 LEU A N 1
ATOM 1138 C CA . LEU A 1 144 ? 13.93 -3.492 -18.172 1 54.81 144 LEU A CA 1
ATOM 1139 C C . LEU A 1 144 ? 12.719 -3.641 -17.266 1 54.81 144 LEU A C 1
ATOM 1141 O O . LEU A 1 144 ? 12.859 -3.951 -16.078 1 54.81 144 LEU A O 1
ATOM 1145 N N . ASP A 1 145 ? 11.492 -3.861 -17.984 1 74.88 145 ASP A N 1
ATOM 1146 C CA . ASP A 1 145 ? 10.359 -3.678 -17.094 1 74.88 145 ASP A CA 1
ATOM 1147 C C . ASP A 1 145 ? 9.859 -5.02 -16.562 1 74.88 145 ASP A C 1
ATOM 1149 O O . ASP A 1 145 ? 9.656 -5.176 -15.359 1 74.88 145 ASP A O 1
ATOM 1153 N N . ARG A 1 146 ? 9.82 -6.023 -17.547 1 85.69 146 ARG A N 1
ATOM 1154 C CA . ARG A 1 146 ? 9.398 -7.332 -17.062 1 85.69 146 ARG A CA 1
ATOM 1155 C C . ARG A 1 146 ? 10.414 -7.91 -16.094 1 85.69 146 ARG A C 1
ATOM 1157 O O . ARG A 1 146 ? 10.055 -8.383 -15.016 1 85.69 146 ARG A O 1
ATOM 1164 N N . PRO A 1 147 ? 11.695 -7.703 -16.422 1 88.38 147 PRO A N 1
ATOM 1165 C CA . PRO A 1 147 ? 12.688 -8.227 -15.484 1 88.38 147 PRO A CA 1
ATOM 1166 C C . PRO A 1 147 ? 12.586 -7.586 -14.102 1 88.38 147 PRO A C 1
ATOM 1168 O O . PRO A 1 147 ? 12.93 -8.219 -13.102 1 88.38 147 PRO A O 1
ATOM 1171 N N . ALA A 1 148 ? 12.117 -6.406 -14.094 1 87.25 148 ALA A N 1
ATOM 1172 C CA . ALA A 1 148 ? 11.93 -5.762 -12.797 1 87.25 148 ALA A CA 1
ATOM 1173 C C . ALA A 1 148 ? 10.836 -6.453 -11.984 1 87.25 148 ALA A C 1
ATOM 1175 O O . ALA A 1 148 ? 10.945 -6.59 -10.766 1 87.25 148 ALA A O 1
ATOM 1176 N N . THR A 1 149 ? 9.805 -6.781 -12.672 1 93.5 149 THR A N 1
ATOM 1177 C CA . THR A 1 149 ? 8.742 -7.535 -12.023 1 93.5 149 THR A CA 1
ATOM 1178 C C . THR A 1 149 ? 9.266 -8.875 -11.5 1 93.5 149 THR A C 1
ATOM 1180 O O . THR A 1 149 ? 8.93 -9.289 -10.391 1 93.5 149 THR A O 1
ATOM 1183 N N . ILE A 1 150 ? 10.109 -9.477 -12.258 1 94.06 150 ILE A N 1
ATOM 1184 C CA . ILE A 1 150 ? 10.688 -10.766 -11.883 1 94.06 150 ILE A CA 1
ATOM 1185 C C . ILE A 1 150 ? 11.531 -10.594 -10.617 1 94.06 150 ILE A C 1
ATOM 1187 O O . ILE A 1 150 ? 11.477 -11.43 -9.711 1 94.06 150 ILE A O 1
ATOM 1191 N N . TRP A 1 151 ? 12.281 -9.586 -10.586 1 90.12 151 TRP A N 1
ATOM 1192 C CA . TRP A 1 151 ? 13.047 -9.273 -9.383 1 90.12 151 TRP A CA 1
ATOM 1193 C C . TRP A 1 151 ? 12.141 -9.18 -8.164 1 90.12 151 TRP A C 1
ATOM 1195 O O . TRP A 1 151 ? 12.414 -9.789 -7.129 1 90.12 151 TRP A O 1
ATOM 1205 N N . SER A 1 152 ? 11.031 -8.469 -8.297 1 91.75 152 SER A N 1
ATOM 1206 C CA . SER A 1 152 ? 10.086 -8.312 -7.195 1 91.75 152 SER A CA 1
ATOM 1207 C C . SER A 1 152 ? 9.531 -9.664 -6.754 1 91.75 152 SER A C 1
ATOM 1209 O O . SER A 1 152 ? 9.312 -9.891 -5.562 1 91.75 152 SER A O 1
ATOM 1211 N N . LEU A 1 153 ? 9.305 -10.516 -7.703 1 96.12 153 LEU A N 1
ATOM 1212 C CA . LEU A 1 153 ? 8.812 -11.852 -7.383 1 96.12 153 LEU A CA 1
ATOM 1213 C C . LEU A 1 153 ? 9.859 -12.641 -6.594 1 96.12 153 LEU A C 1
ATOM 1215 O O . LEU A 1 153 ? 9.516 -13.375 -5.668 1 96.12 153 LEU A O 1
ATOM 1219 N N . GLY A 1 154 ? 11.109 -12.508 -7 1 92.44 154 GLY A N 1
ATOM 1220 C CA . GLY A 1 154 ? 12.18 -13.148 -6.25 1 92.44 154 GLY A CA 1
ATOM 1221 C C . GLY A 1 154 ? 12.273 -12.672 -4.816 1 92.44 154 GLY A C 1
ATOM 1222 O O . GLY A 1 154 ? 12.398 -13.477 -3.893 1 92.44 154 GLY A O 1
ATOM 1223 N N . VAL A 1 155 ? 12.211 -11.391 -4.645 1 89.06 155 VAL A N 1
ATOM 1224 C CA . VAL A 1 155 ? 12.25 -10.797 -3.312 1 89.06 155 VAL A CA 1
ATOM 1225 C C . VAL A 1 155 ? 11.07 -11.297 -2.484 1 89.06 155 VAL A C 1
ATOM 1227 O O . VAL A 1 155 ? 11.227 -11.625 -1.308 1 89.06 155 VAL A O 1
ATOM 1230 N N . LEU A 1 156 ? 9.914 -11.336 -3.082 1 92.94 156 LEU A N 1
ATOM 1231 C CA . LEU A 1 156 ? 8.727 -11.812 -2.389 1 92.94 156 LEU A CA 1
ATOM 1232 C C . LEU A 1 156 ? 8.898 -13.266 -1.954 1 92.94 156 LEU A C 1
ATOM 1234 O O . LEU A 1 156 ? 8.617 -13.609 -0.806 1 92.94 156 LEU A O 1
ATOM 1238 N N . LEU A 1 157 ? 9.312 -14.102 -2.859 1 94.06 157 LEU A N 1
ATOM 1239 C CA . LEU A 1 157 ? 9.516 -15.5 -2.525 1 94.06 157 LEU A CA 1
ATOM 1240 C C . LEU A 1 157 ? 10.492 -15.648 -1.368 1 94.06 157 LEU A C 1
ATOM 1242 O O . LEU A 1 157 ? 10.266 -16.438 -0.447 1 94.06 157 LEU A O 1
ATOM 1246 N N . PHE A 1 158 ? 11.555 -14.922 -1.428 1 87.94 158 PHE A N 1
ATOM 1247 C CA . PHE A 1 158 ? 12.539 -14.938 -0.347 1 87.94 158 PHE A CA 1
ATOM 1248 C C . PHE A 1 158 ? 11.891 -14.547 0.976 1 87.94 158 PHE A C 1
ATOM 1250 O O . PHE A 1 158 ? 12.094 -15.211 1.995 1 87.94 158 PHE A O 1
ATOM 1257 N N . SER A 1 159 ? 11.086 -13.531 0.906 1 86.75 159 SER A N 1
ATOM 1258 C CA . SER A 1 159 ? 10.445 -13.016 2.113 1 86.75 159 SER A CA 1
ATOM 1259 C C . SER A 1 159 ? 9.438 -14.016 2.672 1 86.75 159 SER A C 1
ATOM 1261 O O . SER A 1 159 ? 9.25 -14.102 3.887 1 86.75 159 SER A O 1
ATOM 1263 N N . LEU A 1 160 ? 8.773 -14.703 1.833 1 90.44 160 LEU A N 1
ATOM 1264 C CA . LEU A 1 160 ? 7.77 -15.672 2.264 1 90.44 160 LEU A CA 1
ATOM 1265 C C . LEU A 1 160 ? 8.43 -16.922 2.836 1 90.44 160 LEU A C 1
ATOM 1267 O O . LEU A 1 160 ? 7.945 -17.484 3.82 1 90.44 160 LEU A O 1
ATOM 1271 N N . ALA A 1 161 ? 9.469 -17.297 2.195 1 85.75 161 ALA A N 1
ATOM 1272 C CA . ALA A 1 161 ? 10.062 -18.594 2.512 1 85.75 161 ALA A CA 1
ATOM 1273 C C . ALA A 1 161 ? 11.148 -18.469 3.574 1 85.75 161 ALA A C 1
ATOM 1275 O O . ALA A 1 161 ? 11.555 -19.453 4.188 1 85.75 161 ALA A O 1
ATOM 1276 N N . SER A 1 162 ? 11.727 -17.203 3.645 1 75.69 162 SER A N 1
ATOM 1277 C CA . SER A 1 162 ? 12.844 -17.047 4.57 1 75.69 162 SER A CA 1
ATOM 1278 C C . SER A 1 162 ? 12.516 -16.047 5.672 1 75.69 162 SER A C 1
ATOM 1280 O O . SER A 1 162 ? 11.688 -15.156 5.48 1 75.69 162 SER A O 1
ATOM 1282 N N . LYS A 1 163 ? 12.664 -16.234 6.883 1 61.03 163 LYS A N 1
ATOM 1283 C CA . LYS A 1 163 ? 12.406 -15.273 7.957 1 61.03 163 LYS A CA 1
ATOM 1284 C C . LYS A 1 163 ? 13.172 -13.977 7.734 1 61.03 163 LYS A C 1
ATOM 1286 O O . LYS A 1 163 ? 12.734 -12.906 8.18 1 61.03 163 LYS A O 1
ATOM 1291 N N . ASP A 1 164 ? 14.328 -14.016 7.102 1 52 164 ASP A N 1
ATOM 1292 C CA . ASP A 1 164 ? 15.266 -12.898 7.105 1 52 164 ASP A CA 1
ATOM 1293 C C . ASP A 1 164 ? 15.125 -12.055 5.84 1 52 164 ASP A C 1
ATOM 1295 O O . ASP A 1 164 ? 14.703 -12.562 4.797 1 52 164 ASP A O 1
ATOM 1299 N N . LEU A 1 165 ? 14.766 -10.773 6.008 1 49.31 165 LEU A N 1
ATOM 1300 C CA . LEU A 1 165 ? 14.797 -9.93 4.816 1 49.31 165 LEU A CA 1
ATOM 1301 C C . LEU A 1 165 ? 16.156 -10 4.133 1 49.31 165 LEU A C 1
ATOM 1303 O O . LEU A 1 165 ? 17.188 -10.023 4.801 1 49.31 165 LEU A O 1
ATOM 1307 N N . PRO A 1 166 ? 16.25 -10.273 2.748 1 42.69 166 PRO A N 1
ATOM 1308 C CA . PRO A 1 166 ? 17.516 -10.508 2.064 1 42.69 166 PRO A CA 1
ATOM 1309 C C . PRO A 1 166 ? 18.594 -9.484 2.445 1 42.69 166 PRO A C 1
ATOM 1311 O O . PRO A 1 166 ? 19.766 -9.836 2.545 1 42.69 166 PRO A O 1
ATOM 1314 N N . PHE A 1 167 ? 18.391 -8.109 2.357 1 41.75 167 PHE A N 1
ATOM 1315 C CA . PHE A 1 167 ? 19.453 -7.117 2.307 1 41.75 167 PHE A CA 1
ATOM 1316 C C . PHE A 1 167 ? 19.719 -6.535 3.691 1 41.75 167 PHE A C 1
ATOM 1318 O O . PHE A 1 167 ? 20.391 -5.512 3.822 1 41.75 167 PHE A O 1
ATOM 1325 N N . GLN A 1 168 ? 19.047 -6.812 4.578 1 38.78 168 GLN A N 1
ATOM 1326 C CA . GLN A 1 168 ? 19.391 -6.102 5.805 1 38.78 168 GLN A CA 1
ATOM 1327 C C . GLN A 1 168 ? 20.828 -6.387 6.227 1 38.78 168 GLN A C 1
ATOM 1329 O O . GLN A 1 168 ? 21.422 -5.609 6.973 1 38.78 168 GLN A O 1
ATOM 1334 N N . ASN A 1 169 ? 21.109 -7.641 6.434 1 36.12 169 ASN A N 1
ATOM 1335 C CA . ASN A 1 169 ? 22.438 -7.875 7.004 1 36.12 169 ASN A CA 1
ATOM 1336 C C . ASN A 1 169 ? 23.531 -7.711 5.961 1 36.12 169 ASN A C 1
ATOM 1338 O O . ASN A 1 169 ? 23.406 -8.195 4.836 1 36.12 169 ASN A O 1
ATOM 1342 N N . GLU A 1 170 ? 24.188 -6.613 5.926 1 37.81 170 GLU A N 1
ATOM 1343 C CA . GLU A 1 170 ? 25.375 -6.355 5.133 1 37.81 170 GLU A CA 1
ATOM 1344 C C . GLU A 1 170 ? 26.172 -7.637 4.906 1 37.81 170 GLU A C 1
ATOM 1346 O O . GLU A 1 170 ? 27.156 -7.641 4.164 1 37.81 170 GLU A O 1
ATOM 1351 N N . ASP A 1 171 ? 26.25 -8.57 5.844 1 37.69 171 ASP A N 1
ATOM 1352 C CA . ASP A 1 171 ? 27.234 -9.633 5.699 1 37.69 171 ASP A CA 1
ATOM 1353 C C . ASP A 1 171 ? 26.844 -10.602 4.586 1 37.69 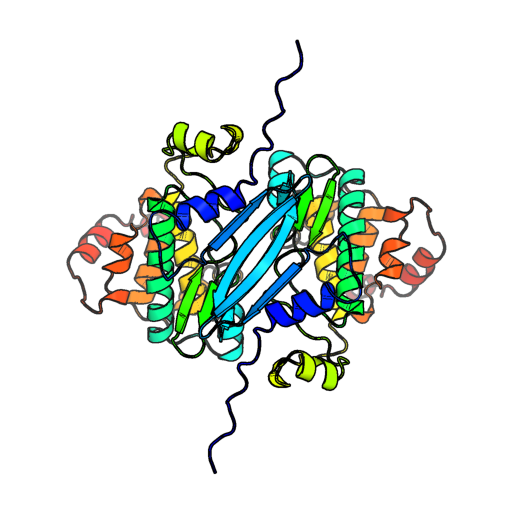171 ASP A C 1
ATOM 1355 O O . ASP A 1 171 ? 25.734 -11.148 4.594 1 37.69 171 ASP A O 1
ATOM 1359 N N . ASN A 1 172 ? 27.406 -10.516 3.43 1 40.97 172 ASN A N 1
ATOM 1360 C CA . ASN A 1 172 ? 27.453 -11.445 2.307 1 40.97 172 ASN A CA 1
ATOM 1361 C C . ASN A 1 172 ? 27.125 -12.875 2.75 1 40.97 172 ASN A C 1
ATOM 1363 O O . ASN A 1 172 ? 26.672 -13.695 1.947 1 40.97 172 ASN A O 1
ATOM 1367 N N . ASN A 1 173 ? 27.547 -13.234 3.928 1 41.78 173 ASN A N 1
ATOM 1368 C CA . ASN A 1 173 ? 27.422 -14.594 4.434 1 41.78 173 ASN A CA 1
ATOM 1369 C C . ASN A 1 173 ? 25.984 -14.93 4.824 1 41.78 173 ASN A C 1
ATOM 1371 O O . ASN A 1 173 ? 25.672 -16.078 5.113 1 41.78 173 ASN A O 1
ATOM 1375 N N . VAL A 1 174 ? 25.234 -14.023 5.102 1 42.59 174 VAL A N 1
ATOM 1376 C CA . VAL A 1 174 ? 23.875 -14.242 5.594 1 42.59 174 VAL A CA 1
ATOM 1377 C C . VAL A 1 174 ? 23 -14.789 4.465 1 42.59 174 VAL A C 1
ATOM 1379 O O . VAL A 1 174 ? 22.047 -15.531 4.715 1 42.59 174 VAL A O 1
ATOM 1382 N N . TYR A 1 175 ? 23.141 -14.258 3.232 1 45 175 TYR A N 1
ATOM 1383 C CA . TYR A 1 175 ? 22.438 -14.969 2.168 1 45 175 TYR A CA 1
ATOM 1384 C C . TYR A 1 175 ? 22.75 -16.453 2.215 1 45 175 TYR A C 1
ATOM 1386 O O . TYR A 1 175 ? 21.875 -17.297 2.002 1 45 175 TYR A O 1
ATOM 1394 N N . GLN A 1 176 ? 23.969 -16.672 2.34 1 46.5 176 GLN A N 1
ATOM 1395 C CA . GLN A 1 176 ? 24.359 -18.078 2.365 1 46.5 176 GLN A CA 1
ATOM 1396 C C . GLN A 1 176 ? 23.719 -18.812 3.539 1 46.5 176 GLN A C 1
ATOM 1398 O O . GLN A 1 176 ? 23.312 -19.969 3.41 1 46.5 176 GLN A O 1
ATOM 1403 N N . ASN A 1 177 ? 23.766 -18.219 4.672 1 50 177 ASN A N 1
ATOM 1404 C CA . ASN A 1 177 ? 23.219 -18.906 5.84 1 50 177 ASN A CA 1
ATOM 1405 C C . ASN A 1 177 ? 21.703 -18.906 5.844 1 50 177 ASN A C 1
ATOM 1407 O O . ASN A 1 177 ? 21.062 -19.812 6.371 1 50 177 ASN A O 1
ATOM 1411 N N . MET A 1 178 ? 21.141 -17.875 5.516 1 50.66 178 MET A N 1
ATOM 1412 C CA . MET A 1 178 ? 19.703 -17.656 5.582 1 50.66 178 MET A CA 1
ATOM 1413 C C . MET A 1 178 ? 18.953 -18.703 4.746 1 50.66 178 MET A C 1
ATOM 1415 O O . MET A 1 178 ? 17.859 -19.125 5.117 1 50.66 178 MET A O 1
ATOM 1419 N N . CYS A 1 179 ? 19.656 -19.109 3.576 1 57.53 179 CYS A N 1
ATOM 1420 C CA . CYS A 1 179 ? 19.047 -20.031 2.621 1 57.53 179 CYS A CA 1
ATOM 1421 C C . CYS A 1 179 ? 19.281 -21.469 3.047 1 57.53 179 CYS A C 1
ATOM 1423 O O . CYS A 1 179 ? 18.906 -22.406 2.322 1 57.53 179 CYS A O 1
ATOM 1425 N N . SER A 1 180 ? 19.828 -21.484 4.164 1 62.31 180 SER A N 1
ATOM 1426 C CA . SER A 1 180 ? 20.234 -22.859 4.426 1 62.31 180 SER A CA 1
ATOM 1427 C C . SER A 1 180 ? 19.016 -23.75 4.656 1 62.31 180 SER A C 1
ATOM 1429 O O . SER A 1 180 ? 19.078 -24.969 4.438 1 62.31 180 SER A O 1
ATOM 1431 N N . ARG A 1 181 ? 17.844 -23.203 4.883 1 75.75 181 ARG A N 1
ATOM 1432 C CA . ARG A 1 181 ? 16.703 -24.047 5.168 1 75.75 181 ARG A CA 1
ATOM 1433 C C . ARG A 1 181 ? 15.805 -24.188 3.943 1 75.75 181 ARG A C 1
ATOM 1435 O O . ARG A 1 181 ? 14.828 -24.938 3.961 1 75.75 181 ARG A O 1
ATOM 1442 N N . LEU A 1 182 ? 16.203 -23.594 2.965 1 87.19 182 LEU A N 1
ATOM 1443 C CA . LEU A 1 182 ? 15.406 -23.688 1.739 1 87.19 182 LEU A CA 1
ATOM 1444 C C . LEU A 1 182 ? 15.828 -24.891 0.904 1 87.19 182 LEU A C 1
ATOM 1446 O O . LEU A 1 182 ? 17 -25.266 0.905 1 87.19 182 LEU A O 1
ATOM 1450 N N . SER A 1 183 ? 14.867 -25.5 0.32 1 89.81 183 SER A N 1
ATOM 1451 C CA . SER A 1 183 ? 15.203 -26.547 -0.632 1 89.81 183 SER A CA 1
ATOM 1452 C C . SER A 1 183 ? 16.094 -26.016 -1.755 1 89.81 183 SER A C 1
ATOM 1454 O O . SER A 1 183 ? 16.141 -24.812 -1.991 1 89.81 183 SER A O 1
ATOM 1456 N N . GLY A 1 184 ? 16.766 -26.906 -2.357 1 89 184 GLY A N 1
ATOM 1457 C CA . GLY A 1 184 ? 17.609 -26.516 -3.482 1 89 184 GLY A CA 1
ATOM 1458 C C . GLY A 1 184 ? 16.844 -25.828 -4.59 1 89 184 GLY A C 1
ATOM 1459 O O . GLY A 1 184 ? 17.328 -24.828 -5.152 1 89 184 GLY A O 1
ATOM 1460 N N . GLY A 1 185 ? 15.688 -26.375 -4.918 1 92.56 185 GLY A N 1
ATOM 1461 C CA . GLY A 1 185 ? 14.859 -25.766 -5.945 1 92.56 185 GLY A CA 1
ATOM 1462 C C . GLY A 1 185 ? 14.438 -24.344 -5.617 1 92.56 185 GLY A C 1
ATOM 1463 O O . GLY A 1 185 ? 14.477 -23.469 -6.484 1 92.56 185 GLY A O 1
ATOM 1464 N N . CYS A 1 186 ? 14.055 -24.141 -4.398 1 93.19 186 CYS A N 1
ATOM 1465 C CA . CYS A 1 186 ? 13.625 -22.812 -3.967 1 93.19 186 CYS A CA 1
ATOM 1466 C C . CYS A 1 186 ? 14.773 -21.828 -4.043 1 93.19 186 CYS A C 1
ATOM 1468 O O . CYS A 1 186 ? 14.617 -20.719 -4.562 1 93.19 186 CYS A O 1
ATOM 1470 N N . ARG A 1 187 ? 15.875 -22.219 -3.57 1 90.62 187 ARG A N 1
ATOM 1471 C CA . ARG A 1 187 ? 17.062 -21.359 -3.605 1 90.62 187 ARG A CA 1
ATOM 1472 C C . ARG A 1 187 ? 17.453 -21.031 -5.043 1 90.62 187 ARG A C 1
ATOM 1474 O O . ARG A 1 187 ? 17.797 -19.875 -5.344 1 90.62 187 ARG A O 1
ATOM 1481 N N . ASP A 1 188 ? 17.422 -22.031 -5.805 1 92.19 188 ASP A N 1
ATOM 1482 C CA . ASP A 1 188 ? 17.766 -21.844 -7.211 1 92.19 188 ASP A CA 1
ATOM 1483 C C . ASP A 1 188 ? 16.844 -20.844 -7.887 1 92.19 188 ASP A C 1
ATOM 1485 O O . ASP A 1 188 ? 17.312 -19.938 -8.594 1 92.19 188 ASP A O 1
ATOM 1489 N N . LEU A 1 189 ? 15.617 -20.984 -7.695 1 95 189 LEU A N 1
ATOM 1490 C CA . LEU A 1 189 ? 14.648 -20.094 -8.32 1 95 189 LEU A CA 1
ATOM 1491 C C . LEU A 1 189 ? 14.828 -18.656 -7.828 1 95 189 LEU A C 1
ATOM 1493 O O . LEU A 1 189 ? 14.828 -17.719 -8.625 1 95 189 LEU A O 1
ATOM 1497 N N . ILE A 1 190 ? 14.961 -18.469 -6.512 1 92.19 190 ILE A N 1
ATOM 1498 C CA . ILE A 1 190 ? 15.188 -17.141 -5.945 1 92.19 190 ILE A CA 1
ATOM 1499 C C . ILE A 1 190 ? 16.438 -16.516 -6.57 1 92.19 190 ILE A C 1
ATOM 1501 O O . ILE A 1 190 ? 16.406 -15.367 -7.02 1 92.19 190 ILE A O 1
ATOM 1505 N N . GLY A 1 191 ? 17.469 -17.25 -6.621 1 89.56 191 GLY A N 1
ATOM 1506 C CA . GLY A 1 191 ? 18.703 -16.781 -7.207 1 89.56 191 GLY A CA 1
ATOM 1507 C C . GLY A 1 191 ? 18.562 -16.359 -8.656 1 89.56 191 GLY A C 1
ATOM 1508 O O . GLY A 1 191 ? 19.109 -15.336 -9.078 1 89.56 191 GLY A O 1
ATOM 1509 N N . TRP A 1 192 ? 17.828 -17.188 -9.391 1 93.81 192 TRP A N 1
ATOM 1510 C CA . TRP A 1 192 ? 17.594 -16.906 -10.797 1 93.81 192 TRP A CA 1
ATOM 1511 C C . TRP A 1 192 ? 16.812 -15.602 -10.969 1 93.81 192 TRP A C 1
ATOM 1513 O O . TRP A 1 192 ? 17.141 -14.773 -11.812 1 93.81 192 TRP A O 1
ATOM 1523 N N . CYS A 1 193 ? 15.852 -15.367 -10.148 1 93 193 CYS A N 1
ATOM 1524 C CA . CYS A 1 193 ? 15.023 -14.164 -10.211 1 93 193 CYS A CA 1
ATOM 1525 C C . CYS A 1 193 ? 15.828 -12.922 -9.836 1 93 193 CYS A C 1
ATOM 1527 O O . CYS A 1 193 ? 15.555 -11.828 -10.328 1 93 193 CYS A O 1
ATOM 1529 N N . LEU A 1 194 ? 16.797 -13.125 -8.992 1 86.56 194 LEU A N 1
ATOM 1530 C CA . LEU A 1 194 ? 17.531 -11.992 -8.43 1 86.56 194 LEU A CA 1
ATOM 1531 C C . LEU A 1 194 ? 18.859 -11.805 -9.133 1 86.56 194 LEU A C 1
ATOM 1533 O O . LEU A 1 194 ? 19.75 -11.133 -8.609 1 86.56 194 LEU A O 1
ATOM 1537 N N . GLU A 1 195 ? 18.984 -12.383 -10.266 1 87.25 195 GLU A N 1
ATOM 1538 C CA . GLU A 1 195 ? 20.188 -12.141 -11.07 1 87.25 195 GLU A CA 1
ATOM 1539 C C . GLU A 1 195 ? 20.391 -10.648 -11.32 1 87.25 195 GLU A C 1
ATOM 1541 O O . GLU A 1 195 ? 19.422 -9.93 -11.625 1 87.25 195 GLU A O 1
ATOM 1546 N N . GLN A 1 196 ? 21.516 -10.195 -11.219 1 82.38 196 GLN A N 1
ATOM 1547 C CA . GLN A 1 196 ? 21.844 -8.781 -11.367 1 82.38 196 GLN A CA 1
ATOM 1548 C C . GLN A 1 196 ? 21.547 -8.297 -12.781 1 82.38 196 GLN A C 1
ATOM 1550 O O . GLN A 1 196 ? 21 -7.203 -12.969 1 82.38 196 GLN A O 1
ATOM 1555 N N . ASP A 1 197 ? 21.938 -9.109 -13.68 1 82.69 197 ASP A N 1
ATOM 1556 C CA . ASP A 1 197 ? 21.609 -8.781 -15.07 1 82.69 197 ASP A CA 1
ATOM 1557 C C . ASP A 1 197 ? 20.141 -9.078 -15.367 1 82.69 197 ASP A C 1
ATOM 1559 O O . ASP A 1 197 ? 19.719 -10.234 -15.375 1 82.69 197 ASP A O 1
ATOM 1563 N N . PRO A 1 198 ? 19.375 -8.055 -15.602 1 87.44 198 PRO A N 1
ATOM 1564 C CA . PRO A 1 198 ? 17.953 -8.266 -15.844 1 87.44 198 PRO A CA 1
ATOM 1565 C C . PRO A 1 198 ? 17.688 -9.219 -17 1 87.44 198 PRO A C 1
ATOM 1567 O O . PRO A 1 198 ? 16.672 -9.93 -17 1 87.44 198 PRO A O 1
ATOM 1570 N N . HIS A 1 199 ? 18.547 -9.289 -17.922 1 87 199 HIS A N 1
ATOM 1571 C CA . HIS A 1 199 ? 18.328 -10.125 -19.109 1 87 199 HIS A CA 1
ATOM 1572 C C . HIS A 1 199 ? 18.594 -11.602 -18.781 1 87 199 HIS A C 1
ATOM 1574 O O . HIS A 1 199 ? 18.234 -12.477 -19.578 1 87 199 HIS A O 1
ATOM 1580 N N . SER A 1 200 ? 19.219 -11.812 -17.688 1 90.94 200 SER A N 1
ATOM 1581 C CA . SER A 1 200 ? 19.5 -13.18 -17.266 1 90.94 200 SER A CA 1
ATOM 1582 C C . SER A 1 200 ? 18.406 -13.727 -16.375 1 90.94 200 SER A C 1
ATOM 1584 O O . SER A 1 200 ? 18.438 -14.898 -15.977 1 90.94 200 SER A O 1
ATOM 1586 N N . ARG A 1 201 ? 17.391 -12.906 -16.109 1 91.19 201 ARG A N 1
ATOM 1587 C CA . ARG A 1 201 ? 16.297 -13.359 -15.258 1 91.19 201 ARG A CA 1
ATOM 1588 C C . ARG A 1 201 ? 15.281 -14.172 -16.062 1 91.19 201 ARG A C 1
ATOM 1590 O O . ARG A 1 201 ? 15.172 -14.016 -17.281 1 91.19 201 ARG A O 1
ATOM 1597 N N . PRO A 1 202 ? 14.617 -15.133 -15.406 1 95.81 202 PRO A N 1
ATOM 1598 C CA . PRO A 1 202 ? 13.656 -15.984 -16.109 1 95.81 202 PRO A CA 1
ATOM 1599 C C . PRO A 1 202 ? 12.414 -15.211 -16.562 1 95.81 202 PRO A C 1
ATOM 1601 O O . PRO A 1 202 ? 12.164 -14.102 -16.094 1 95.81 202 PRO A O 1
ATOM 1604 N N . THR A 1 203 ? 11.711 -15.773 -17.531 1 95.44 203 THR A N 1
ATOM 1605 C CA . THR A 1 203 ? 10.383 -15.305 -17.891 1 95.44 203 THR A CA 1
ATOM 1606 C C . THR A 1 203 ? 9.328 -15.867 -16.938 1 95.44 203 THR A C 1
ATOM 1608 O O . THR A 1 203 ? 9.633 -16.734 -16.109 1 95.44 203 THR A O 1
ATOM 1611 N N . PHE A 1 204 ? 8.094 -15.344 -17.078 1 96.25 204 PHE A N 1
ATOM 1612 C CA . PHE A 1 204 ? 7.008 -15.875 -16.266 1 96.25 204 PHE A CA 1
ATOM 1613 C C . PHE A 1 204 ? 6.809 -17.359 -16.531 1 96.25 204 PHE A C 1
ATOM 1615 O O . PHE A 1 204 ? 6.625 -18.141 -15.586 1 96.25 204 PHE A O 1
ATOM 1622 N N . GLU A 1 205 ? 6.836 -17.719 -17.781 1 95.5 205 GLU A N 1
ATOM 1623 C CA . GLU A 1 205 ? 6.641 -19.109 -18.172 1 95.5 205 GLU A CA 1
ATOM 1624 C C . GLU A 1 205 ? 7.738 -20.016 -17.609 1 95.5 205 GLU A C 1
ATOM 1626 O O . GLU A 1 205 ? 7.465 -21.125 -17.141 1 95.5 205 GLU A O 1
ATOM 1631 N N . GLU A 1 206 ? 8.891 -19.484 -17.672 1 96.19 206 GLU A N 1
ATOM 1632 C CA . GLU A 1 206 ? 10.023 -20.25 -17.141 1 96.19 206 GLU A CA 1
ATOM 1633 C C . GLU A 1 206 ? 9.898 -20.422 -15.633 1 96.19 206 GLU A C 1
ATOM 1635 O O . GLU A 1 206 ? 10.234 -21.484 -15.109 1 96.19 206 GLU A O 1
ATOM 1640 N N . ILE A 1 207 ? 9.422 -19.438 -14.953 1 97.62 207 ILE A N 1
ATOM 1641 C CA . ILE A 1 207 ? 9.211 -19.531 -13.516 1 97.62 207 ILE A CA 1
ATOM 1642 C C . ILE A 1 207 ? 8.188 -20.609 -13.211 1 97.62 207 ILE A C 1
ATOM 1644 O O . ILE A 1 207 ? 8.43 -21.5 -12.383 1 97.62 207 ILE A O 1
ATOM 1648 N N . LEU A 1 208 ? 7.066 -20.609 -13.922 1 96.31 208 LEU A N 1
ATOM 1649 C CA . LEU A 1 208 ? 5.973 -21.547 -13.641 1 96.31 208 LEU A CA 1
ATOM 1650 C C . LEU A 1 208 ? 6.363 -22.969 -14.008 1 96.31 208 LEU A C 1
ATOM 1652 O O . LEU A 1 208 ? 5.781 -23.922 -13.484 1 96.31 208 LEU A O 1
ATOM 1656 N N . SER A 1 209 ? 7.402 -23.141 -14.859 1 95.75 209 SER A N 1
ATOM 1657 C CA . SER A 1 209 ? 7.863 -24.453 -15.273 1 95.75 209 SER A CA 1
ATOM 1658 C C . SER A 1 209 ? 9.062 -24.906 -14.438 1 95.75 209 SER A C 1
ATOM 1660 O O . SER A 1 209 ? 9.547 -26.031 -14.602 1 95.75 209 SER A O 1
ATOM 1662 N N . HIS A 1 210 ? 9.516 -24.078 -13.586 1 95.88 210 HIS A N 1
ATOM 1663 C CA . HIS A 1 210 ? 10.672 -24.391 -12.758 1 95.88 210 HIS A CA 1
ATOM 1664 C C . HIS A 1 210 ? 10.398 -25.594 -11.852 1 95.88 210 HIS A C 1
ATOM 1666 O O . HIS A 1 210 ? 9.266 -25.781 -11.398 1 95.88 210 HIS A O 1
ATOM 1672 N N . GLU A 1 211 ? 11.406 -26.297 -11.5 1 94.75 211 GLU A N 1
ATOM 1673 C CA . GLU A 1 211 ? 11.289 -27.531 -10.727 1 94.75 211 GLU A CA 1
ATOM 1674 C C . GLU A 1 211 ? 10.672 -27.266 -9.352 1 94.75 211 GLU A C 1
ATOM 1676 O O . GLU A 1 211 ? 9.984 -28.125 -8.797 1 94.75 211 GLU A O 1
ATOM 1681 N N . TRP A 1 212 ? 10.867 -26.125 -8.828 1 95 212 TRP A N 1
ATOM 1682 C CA . TRP A 1 212 ? 10.305 -25.797 -7.523 1 95 212 TRP A CA 1
ATOM 1683 C C . TRP A 1 212 ? 8.781 -25.781 -7.578 1 95 212 TRP A C 1
ATOM 1685 O O . TRP A 1 212 ? 8.117 -26.125 -6.598 1 95 212 TRP A O 1
ATOM 1695 N N . PHE A 1 213 ? 8.25 -25.406 -8.711 1 95 213 PHE A N 1
ATOM 1696 C CA . PHE A 1 213 ? 6.805 -25.391 -8.883 1 95 213 PHE A CA 1
ATOM 1697 C C . PHE A 1 213 ? 6.305 -26.766 -9.305 1 95 213 PHE A C 1
ATOM 1699 O O . PHE A 1 213 ? 5.262 -27.234 -8.836 1 95 213 PHE A O 1
ATOM 1706 N N . THR A 1 214 ? 7.016 -27.453 -10.195 1 90.69 214 THR A N 1
ATOM 1707 C CA . THR A 1 214 ? 6.488 -28.625 -10.859 1 90.69 214 THR A CA 1
ATOM 1708 C C . THR A 1 214 ? 6.934 -29.906 -10.141 1 90.69 214 THR A C 1
ATOM 1710 O O . THR A 1 214 ? 6.309 -30.953 -10.289 1 90.69 214 THR A O 1
ATOM 1713 N N . GLY A 1 215 ? 7.977 -29.797 -9.297 1 82.12 215 GLY A N 1
ATOM 1714 C CA . GLY A 1 215 ? 8.539 -31 -8.703 1 82.12 215 GLY A CA 1
ATOM 1715 C C . GLY A 1 215 ? 9.367 -31.812 -9.672 1 82.12 215 GLY A C 1
ATOM 1716 O O . GLY A 1 215 ? 9.992 -32.812 -9.281 1 82.12 215 GLY A O 1
ATOM 1717 N N . LEU A 1 216 ? 9.273 -31.578 -10.977 1 69.06 216 LEU A N 1
ATOM 1718 C CA . LEU A 1 216 ? 9.984 -32.344 -12 1 69.06 216 LEU A CA 1
ATOM 1719 C C . LEU A 1 216 ? 11.391 -31.781 -12.219 1 69.06 216 LEU A C 1
ATOM 1721 O O . LEU A 1 216 ? 11.562 -30.578 -12.352 1 69.06 216 LEU A O 1
ATOM 1725 N N . ARG A 1 217 ? 12.484 -32.438 -11.641 1 54.56 217 ARG A N 1
ATOM 1726 C CA . ARG A 1 217 ? 13.875 -32.062 -11.867 1 54.56 217 ARG A CA 1
ATOM 1727 C C . ARG A 1 217 ? 14.148 -31.812 -13.344 1 54.56 217 ARG A C 1
ATOM 1729 O O . ARG A 1 217 ? 13.977 -32.719 -14.164 1 54.56 217 ARG A O 1
ATOM 1736 N N . ASN A 1 218 ? 13.844 -30.734 -13.844 1 49.16 218 ASN A N 1
ATOM 1737 C CA . ASN A 1 218 ? 14.234 -30.578 -15.242 1 49.16 218 ASN A CA 1
ATOM 1738 C C . ASN A 1 218 ? 15.758 -30.547 -15.398 1 49.16 218 ASN A C 1
ATOM 1740 O O . ASN A 1 218 ? 16.422 -29.672 -14.859 1 49.16 218 ASN A O 1
ATOM 1744 N N . LYS A 1 219 ? 16.469 -31.562 -15.5 1 42.72 219 LYS A N 1
ATOM 1745 C CA . LYS A 1 219 ? 17.891 -31.844 -15.742 1 42.72 219 LYS A CA 1
ATOM 1746 C C . LYS A 1 219 ? 18.453 -30.922 -16.828 1 42.72 219 LYS A C 1
ATOM 1748 O O . LYS A 1 219 ? 19.656 -30.75 -16.938 1 42.72 219 LYS A O 1
ATOM 1753 N N . VAL A 1 220 ? 17.766 -30.5 -17.828 1 42.34 220 VAL A N 1
ATOM 1754 C CA . VAL A 1 220 ? 18.438 -29.906 -18.984 1 42.34 220 VAL A CA 1
ATOM 1755 C C . VAL A 1 220 ? 19.016 -28.547 -18.625 1 42.34 220 VAL A C 1
ATOM 1757 O O . VAL A 1 220 ? 20.109 -28.188 -19.062 1 42.34 220 VAL A O 1
ATOM 1760 N N . LYS A 1 221 ? 18.375 -27.688 -17.969 1 44.22 221 LYS A N 1
ATOM 1761 C CA . LYS A 1 221 ? 18.734 -26.266 -17.906 1 44.22 221 LYS A CA 1
ATOM 1762 C C . LYS A 1 221 ? 19.812 -26.016 -16.859 1 44.22 221 LYS A C 1
ATOM 1764 O O . LYS A 1 221 ? 20.391 -24.938 -16.828 1 44.22 221 LYS A O 1
ATOM 1769 N N . ILE A 1 222 ? 19.984 -26.797 -15.867 1 40.75 222 ILE A N 1
ATOM 1770 C CA . ILE A 1 222 ? 21.109 -26.625 -14.977 1 40.75 222 ILE A CA 1
ATOM 1771 C C . ILE A 1 222 ? 22.422 -26.656 -15.781 1 40.75 222 ILE A C 1
ATOM 1773 O O . ILE A 1 222 ? 23.406 -26.016 -15.414 1 40.75 222 ILE A O 1
ATOM 1777 N N . ILE A 1 223 ? 22.438 -27.453 -16.781 1 39.53 223 ILE A N 1
ATOM 1778 C CA . ILE A 1 223 ? 23.656 -27.609 -17.562 1 39.53 223 ILE A CA 1
ATOM 1779 C C . ILE A 1 223 ? 24 -26.297 -18.281 1 39.53 223 ILE A C 1
ATOM 1781 O O . ILE A 1 223 ? 25.156 -25.891 -18.312 1 39.53 223 ILE A O 1
ATOM 1785 N N . LEU A 1 224 ? 23.047 -25.578 -18.75 1 40.69 224 LEU A N 1
ATOM 1786 C CA . LEU A 1 224 ? 23.359 -24.391 -19.516 1 40.69 224 LEU A CA 1
ATOM 1787 C C . LEU A 1 224 ? 23.781 -23.25 -18.594 1 40.69 224 LEU A C 1
ATOM 1789 O O . LEU A 1 224 ? 24.594 -22.406 -18.969 1 40.69 224 LEU A O 1
ATOM 1793 N N . ARG A 1 225 ? 23.188 -23.094 -17.469 1 42.47 225 ARG A N 1
ATOM 1794 C CA . ARG A 1 225 ? 23.547 -21.984 -16.594 1 42.47 225 ARG A CA 1
ATOM 1795 C C . ARG A 1 225 ? 24.922 -22.219 -15.969 1 42.47 225 ARG A C 1
ATOM 1797 O O . ARG A 1 225 ? 25.656 -21.25 -15.695 1 42.47 225 ARG A O 1
ATOM 1804 N N . GLU A 1 226 ? 25.234 -23.375 -15.508 1 42.53 226 GLU A N 1
ATOM 1805 C CA . GLU A 1 226 ? 26.578 -23.656 -15.039 1 42.53 226 GLU A CA 1
ATOM 1806 C C . GLU A 1 226 ? 27.609 -23.344 -16.125 1 42.53 226 GLU A C 1
ATOM 1808 O O . GLU A 1 226 ? 28.75 -22.969 -15.812 1 42.53 226 GLU A O 1
ATOM 1813 N N . ALA A 1 227 ? 27.297 -23.5 -17.344 1 41.41 227 ALA A N 1
ATOM 1814 C CA . ALA A 1 227 ? 28.266 -23.25 -18.422 1 41.41 227 ALA A CA 1
ATOM 1815 C C . ALA A 1 227 ? 28.516 -21.766 -18.594 1 41.41 227 ALA A C 1
ATOM 1817 O O . ALA A 1 227 ? 29.625 -21.344 -18.938 1 41.41 227 ALA A O 1
ATOM 1818 N N . ASN A 1 228 ? 27.484 -20.891 -18.391 1 40.75 228 ASN A N 1
ATOM 1819 C CA . ASN A 1 228 ? 27.688 -19.469 -18.656 1 40.75 228 ASN A CA 1
ATOM 1820 C C . ASN A 1 228 ? 28.016 -18.719 -17.375 1 40.75 228 ASN A C 1
ATOM 1822 O O . ASN A 1 228 ? 27.953 -17.484 -17.344 1 40.75 228 ASN A O 1
ATOM 1826 N N . ARG A 1 229 ? 28.031 -19.328 -16.188 1 37.94 229 ARG A N 1
ATOM 1827 C CA . ARG A 1 229 ? 28.484 -18.625 -15 1 37.94 229 ARG A CA 1
ATOM 1828 C C . ARG A 1 229 ? 29.953 -18.219 -15.141 1 37.94 229 ARG A C 1
ATOM 1830 O O . ARG A 1 229 ? 30.812 -19.062 -15.438 1 37.94 229 ARG A O 1
ATOM 1837 N N . PRO A 1 230 ? 30.203 -16.969 -15.328 1 35.09 230 PRO A N 1
ATOM 1838 C CA . PRO A 1 230 ? 31.625 -16.641 -15.32 1 35.09 230 PRO A CA 1
ATOM 1839 C C . PRO A 1 230 ? 32.344 -17.125 -14.062 1 35.09 230 PRO A C 1
ATOM 1841 O O . PRO A 1 230 ? 31.719 -17.266 -13.008 1 35.09 230 PRO A O 1
ATOM 1844 N N . ASN A 1 231 ? 33.312 -17.984 -14.18 1 33.69 231 ASN A N 1
ATOM 1845 C CA . ASN A 1 231 ? 34.281 -18.422 -13.172 1 33.69 231 ASN A CA 1
ATOM 1846 C C . ASN A 1 231 ? 34.75 -17.25 -12.32 1 33.69 231 ASN A C 1
ATOM 1848 O O . ASN A 1 231 ? 35.594 -16.453 -12.766 1 33.69 231 ASN A O 1
ATOM 1852 N N . TYR A 1 232 ? 33.938 -16.672 -11.578 1 32.38 232 TYR A N 1
ATOM 1853 C CA . TYR A 1 232 ? 34.438 -15.602 -10.742 1 32.38 232 TYR A CA 1
ATOM 1854 C C . TYR A 1 232 ? 35.594 -16.094 -9.859 1 32.38 232 TYR A C 1
ATOM 1856 O O . TYR A 1 232 ? 36.156 -15.336 -9.055 1 32.38 232 TYR A O 1
ATOM 1864 N N . ASN A 1 233 ? 35.844 -17.328 -9.758 1 31.34 233 ASN A N 1
ATOM 1865 C CA . ASN A 1 233 ? 37.031 -17.672 -8.992 1 31.34 233 ASN A CA 1
ATOM 1866 C C . ASN A 1 233 ? 38.281 -17.062 -9.609 1 31.34 233 ASN A C 1
ATOM 1868 O O . ASN A 1 233 ? 39.375 -17.156 -9.031 1 31.34 233 ASN A O 1
ATOM 1872 N N . ALA A 1 234 ? 38.312 -16.859 -10.961 1 31.16 234 ALA A N 1
ATOM 1873 C CA . ALA A 1 234 ? 39.594 -16.453 -11.492 1 31.16 234 ALA A CA 1
ATOM 1874 C C . ALA A 1 234 ? 40 -15.07 -10.969 1 31.16 234 ALA A C 1
ATOM 1876 O O . ALA A 1 234 ? 41.125 -14.609 -11.195 1 31.16 234 ALA A O 1
ATOM 1877 N N . LEU A 1 235 ? 39.031 -14.25 -10.414 1 27.98 235 LEU A N 1
ATOM 1878 C CA . LEU A 1 235 ? 39.594 -12.945 -10.078 1 27.98 235 LEU A CA 1
ATOM 1879 C C . LEU A 1 235 ? 40.438 -13.031 -8.797 1 27.98 235 LEU A C 1
ATOM 1881 O O . LEU A 1 235 ? 40.938 -12.016 -8.328 1 27.98 235 LEU A O 1
ATOM 1885 N N . ARG A 1 236 ? 40.438 -14.156 -8.078 1 25.27 236 ARG A N 1
ATOM 1886 C CA . ARG A 1 236 ? 41.344 -14.094 -6.934 1 25.27 236 ARG A CA 1
ATOM 1887 C C . ARG A 1 236 ? 42.781 -14.25 -7.375 1 25.27 236 ARG A C 1
ATOM 1889 O O . ARG A 1 236 ? 43.719 -13.992 -6.598 1 25.27 236 ARG A O 1
ATOM 1896 N N . THR A 1 237 ? 42.906 -15.031 -8.422 1 24.88 237 THR A N 1
ATOM 1897 C CA . THR A 1 237 ? 44.312 -15.414 -8.547 1 24.88 237 THR A CA 1
ATOM 1898 C C . THR A 1 237 ? 45.125 -14.289 -9.18 1 24.88 237 THR A C 1
ATOM 1900 O O . THR A 1 237 ? 46.344 -14.242 -9.039 1 24.88 237 THR A O 1
ATOM 1903 N N . VAL A 1 238 ? 44.562 -13.352 -9.945 1 24.44 238 VAL A N 1
ATOM 1904 C CA . VAL A 1 238 ? 45.688 -12.492 -10.367 1 24.44 238 VAL A CA 1
ATOM 1905 C C . VAL A 1 238 ? 45.906 -11.414 -9.312 1 24.44 238 VAL A C 1
ATOM 1907 O O . VAL A 1 238 ? 44.969 -10.898 -8.719 1 24.44 238 VAL A O 1
ATOM 1910 N N . MET B 1 1 ? -26.766 -29.438 17.703 1 22.53 1 MET B N 1
ATOM 1911 C CA . MET B 1 1 ? -26.797 -28.016 18.031 1 22.53 1 MET B CA 1
ATOM 1912 C C . MET B 1 1 ? -26.125 -27.188 16.938 1 22.53 1 MET B C 1
ATOM 1914 O O . MET B 1 1 ? -24.953 -27.422 16.609 1 22.53 1 MET B O 1
ATOM 1918 N N . ALA B 1 2 ? -26.875 -26.844 15.953 1 25.61 2 ALA B N 1
ATOM 1919 C CA . ALA B 1 2 ? -26.578 -26.25 14.648 1 25.61 2 ALA B CA 1
ATOM 1920 C C . ALA B 1 2 ? -25.672 -25.031 14.781 1 25.61 2 ALA B C 1
ATOM 1922 O O . ALA B 1 2 ? -25.953 -24.125 15.586 1 25.61 2 ALA B O 1
ATOM 1923 N N . ASN B 1 3 ? -24.344 -25.25 14.742 1 31.14 3 ASN B N 1
ATOM 1924 C CA . ASN B 1 3 ? -23.312 -24.219 14.953 1 31.14 3 ASN B CA 1
ATOM 1925 C C . ASN B 1 3 ? -23.734 -22.875 14.359 1 31.14 3 ASN B C 1
ATOM 1927 O O . ASN B 1 3 ? -24.281 -22.828 13.25 1 31.14 3 ASN B O 1
ATOM 1931 N N . GLY B 1 4 ? -24.281 -22.016 15.141 1 34.28 4 GLY B N 1
ATOM 1932 C CA . GLY B 1 4 ? -24.859 -20.734 14.789 1 34.28 4 GLY B CA 1
ATOM 1933 C C . GLY B 1 4 ? -24.203 -20.094 13.57 1 34.28 4 GLY B C 1
ATOM 1934 O O . GLY B 1 4 ? -23.109 -20.5 13.164 1 34.28 4 GLY B O 1
ATOM 1935 N N . PRO B 1 5 ? -25.016 -19.453 12.711 1 36.59 5 PRO B N 1
ATOM 1936 C CA . PRO B 1 5 ? -24.547 -18.891 11.445 1 36.59 5 PRO B CA 1
ATOM 1937 C C . PRO B 1 5 ? -23.156 -18.266 11.555 1 36.59 5 PRO B C 1
ATOM 1939 O O . PRO B 1 5 ? -22.859 -17.578 12.531 1 36.59 5 PRO B O 1
ATOM 1942 N N . GLU B 1 6 ? -22.125 -18.906 11.391 1 38.62 6 GLU B N 1
ATOM 1943 C CA . GLU B 1 6 ? -20.734 -18.453 11.391 1 38.62 6 GLU B CA 1
ATOM 1944 C C . GLU B 1 6 ? -20.625 -17.016 10.891 1 38.62 6 GLU B C 1
ATOM 1946 O O . GLU B 1 6 ? -20.953 -16.719 9.742 1 38.62 6 GLU B O 1
ATOM 1951 N N . ARG B 1 7 ? -21.062 -16 11.609 1 39.53 7 ARG B N 1
ATOM 1952 C CA . ARG B 1 7 ? -21.062 -14.562 11.398 1 39.53 7 ARG B CA 1
ATOM 1953 C C . ARG B 1 7 ? -19.828 -14.125 10.617 1 39.53 7 ARG B C 1
ATOM 1955 O O . ARG B 1 7 ? -18.703 -14.453 11 1 39.53 7 ARG B O 1
ATOM 1962 N N . HIS B 1 8 ? -19.969 -14.055 9.32 1 48.97 8 HIS B N 1
ATOM 1963 C CA . HIS B 1 8 ? -18.938 -13.617 8.383 1 48.97 8 HIS B CA 1
ATOM 1964 C C . HIS B 1 8 ? -18.266 -12.328 8.867 1 48.97 8 HIS B C 1
ATOM 1966 O O . HIS B 1 8 ? -18.953 -11.336 9.133 1 48.97 8 HIS B O 1
ATOM 1972 N N . THR B 1 9 ? -17.219 -12.32 9.781 1 55.28 9 THR B N 1
ATOM 1973 C CA . THR B 1 9 ? -16.438 -11.211 10.305 1 55.28 9 THR B CA 1
ATOM 1974 C C . THR B 1 9 ? -15.891 -10.352 9.164 1 55.28 9 THR B C 1
ATOM 1976 O O . THR B 1 9 ? -15.398 -10.875 8.164 1 55.28 9 THR B O 1
ATOM 1979 N N . ALA B 1 10 ? -16.516 -9.125 9.039 1 65.69 10 ALA B N 1
ATOM 1980 C CA . ALA B 1 10 ? -15.969 -8.164 8.086 1 65.69 10 ALA B CA 1
ATOM 1981 C C . ALA B 1 10 ? -14.445 -8.102 8.172 1 65.69 10 ALA B C 1
ATOM 1983 O O . ALA B 1 10 ? -13.875 -8.242 9.258 1 65.69 10 ALA B O 1
ATOM 1984 N N . PRO B 1 11 ? -13.898 -8.016 6.961 1 76 11 PRO B N 1
ATOM 1985 C CA . PRO B 1 11 ? -12.453 -7.781 7.012 1 76 11 PRO B CA 1
ATOM 1986 C C . PRO B 1 11 ? -12.086 -6.578 7.871 1 76 11 PRO B C 1
ATOM 1988 O O . PRO B 1 11 ? -12.805 -5.578 7.891 1 76 11 PRO B O 1
ATOM 1991 N N . LEU B 1 12 ? -11.125 -6.707 8.578 1 79.12 12 LEU B N 1
ATOM 1992 C CA . LEU B 1 12 ? -10.695 -5.656 9.492 1 79.12 12 LEU B CA 1
ATOM 1993 C C . LEU B 1 12 ? -10.531 -4.332 8.75 1 79.12 12 LEU B C 1
ATOM 1995 O O . LEU B 1 12 ? -10.922 -3.277 9.258 1 79.12 12 LEU B O 1
ATOM 1999 N N . GLU B 1 13 ? -10 -4.422 7.555 1 83.5 13 GLU B N 1
ATOM 2000 C CA . GLU B 1 13 ? -9.773 -3.217 6.766 1 83.5 13 GLU B CA 1
ATOM 2001 C C . GLU B 1 13 ? -11.07 -2.443 6.543 1 83.5 13 GLU B C 1
ATOM 2003 O O . GLU B 1 13 ? -11.094 -1.219 6.676 1 83.5 13 GLU B O 1
ATOM 2008 N N . VAL B 1 14 ? -12.047 -3.164 6.219 1 84.19 14 VAL B N 1
ATOM 2009 C CA . VAL B 1 14 ? -13.336 -2.529 5.953 1 84.19 14 VAL B CA 1
ATOM 2010 C C . VAL B 1 14 ? -13.875 -1.902 7.234 1 84.19 14 VAL B C 1
ATOM 2012 O O . VAL B 1 14 ? -14.391 -0.78 7.219 1 84.19 14 VAL B O 1
ATOM 2015 N N . ALA B 1 15 ? -13.766 -2.604 8.305 1 84.62 15 ALA B N 1
ATOM 2016 C CA . ALA B 1 15 ? -14.195 -2.084 9.594 1 84.62 15 ALA B CA 1
ATOM 2017 C C . ALA B 1 15 ? -13.43 -0.819 9.961 1 84.62 15 ALA B C 1
ATOM 2019 O O . ALA B 1 15 ? -14.016 0.159 10.43 1 84.62 15 ALA B O 1
ATOM 2020 N N . LEU B 1 16 ? -12.156 -0.864 9.742 1 89.12 16 LEU B N 1
ATOM 2021 C CA . LEU B 1 16 ? -11.32 0.288 10.055 1 89.12 16 LEU B CA 1
ATOM 2022 C C . LEU B 1 16 ? -11.719 1.496 9.211 1 89.12 16 LEU B C 1
ATOM 2024 O O . LEU B 1 16 ? -11.836 2.607 9.734 1 89.12 16 LEU B O 1
ATOM 2028 N N . MET B 1 17 ? -11.93 1.218 7.973 1 91 17 MET B N 1
ATOM 2029 C CA . MET B 1 17 ? -12.312 2.305 7.074 1 91 17 MET B CA 1
ATOM 2030 C C . MET B 1 17 ? -13.664 2.889 7.473 1 91 17 MET B C 1
ATOM 2032 O O . MET B 1 17 ? -13.867 4.102 7.383 1 91 17 MET B O 1
ATOM 2036 N N . LYS B 1 18 ? -14.516 2.049 7.871 1 88.5 18 LYS B N 1
ATOM 2037 C CA . LYS B 1 18 ? -15.82 2.523 8.336 1 88.5 18 LYS B CA 1
ATOM 2038 C C . LYS B 1 18 ? -15.672 3.416 9.562 1 88.5 18 LYS B C 1
ATOM 2040 O O . LYS B 1 18 ? -16.312 4.461 9.664 1 88.5 18 LYS B O 1
ATOM 2045 N N . MET B 1 19 ? -14.852 3.061 10.422 1 89.12 19 MET B N 1
ATOM 2046 C CA . MET B 1 19 ? -14.648 3.785 11.68 1 89.12 19 MET B CA 1
ATOM 2047 C C . MET B 1 19 ? -14.109 5.188 11.414 1 89.12 19 MET B C 1
ATOM 2049 O O . MET B 1 19 ? -14.461 6.137 12.117 1 89.12 19 MET B O 1
ATOM 2053 N N . VAL B 1 20 ? -13.273 5.309 10.391 1 93.25 20 VAL B N 1
ATOM 2054 C CA . VAL B 1 20 ? -12.641 6.602 10.156 1 93.25 20 VAL B CA 1
ATOM 2055 C C . VAL B 1 20 ? -13.492 7.422 9.188 1 93.25 20 VAL B C 1
ATOM 2057 O O . VAL B 1 20 ? -13.188 8.586 8.922 1 93.25 20 VAL B O 1
ATOM 2060 N N . SER B 1 21 ? -14.477 6.809 8.656 1 89.88 21 SER B N 1
ATOM 2061 C CA . SER B 1 21 ? -15.32 7.504 7.695 1 89.88 21 SER B CA 1
ATOM 2062 C C . SER B 1 21 ? -16.656 7.895 8.32 1 89.88 21 SER B C 1
ATOM 2064 O O . SER B 1 21 ? -17.375 8.758 7.793 1 89.88 21 SER B O 1
ATOM 2066 N N . ASN B 1 22 ? -17.125 7.234 9.344 1 83.06 22 ASN B N 1
ATOM 2067 C CA . ASN B 1 22 ? -18.391 7.477 10.016 1 83.06 22 ASN B CA 1
ATOM 2068 C C . ASN B 1 22 ? -18.266 7.336 11.531 1 83.06 22 ASN B C 1
ATOM 2070 O O . ASN B 1 22 ? -17.656 6.387 12.016 1 83.06 22 ASN B O 1
ATOM 2074 N N . PRO B 1 23 ? -18.688 8.25 12.234 1 79.06 23 PRO B N 1
ATOM 2075 C CA . PRO B 1 23 ? -19.562 9.391 11.969 1 79.06 23 PRO B CA 1
ATOM 2076 C C . PRO B 1 23 ? -18.781 10.664 11.656 1 79.06 23 PRO B C 1
ATOM 2078 O O . PRO B 1 23 ? -19.359 11.648 11.18 1 79.06 23 PRO B O 1
ATOM 2081 N N . PHE B 1 24 ? -17.562 10.641 11.938 1 83.75 24 PHE B N 1
ATOM 2082 C CA . PHE B 1 24 ? -16.766 11.836 11.719 1 83.75 24 PHE B CA 1
ATOM 2083 C C . PHE B 1 24 ? -15.906 11.688 10.461 1 83.75 24 PHE B C 1
ATOM 2085 O O . PHE B 1 24 ? -15.273 10.648 10.258 1 83.75 24 PHE B O 1
ATOM 2092 N N . LEU B 1 25 ? -16.062 12.695 9.695 1 88.81 25 LEU B N 1
ATOM 2093 C CA . LEU B 1 25 ? -15.289 12.688 8.453 1 88.81 25 LEU B CA 1
ATOM 2094 C C . LEU B 1 25 ? -14.023 13.523 8.602 1 88.81 25 LEU B C 1
ATOM 2096 O O . LEU B 1 25 ? -13.984 14.477 9.383 1 88.81 25 LEU B O 1
ATOM 2100 N N . CYS B 1 26 ? -13 13.023 7.988 1 94 26 CYS B N 1
ATOM 2101 C CA . CYS B 1 26 ? -11.766 13.781 7.82 1 94 26 CYS B CA 1
ATOM 2102 C C . CYS B 1 26 ? -11.414 13.93 6.344 1 94 26 CYS B C 1
ATOM 2104 O O . CYS B 1 26 ? -11.328 12.945 5.617 1 94 26 CYS B O 1
ATOM 2106 N N . GLU B 1 27 ? -11.164 15.148 5.965 1 93.69 27 GLU B N 1
ATOM 2107 C CA . GLU B 1 27 ? -10.906 15.438 4.559 1 93.69 27 GLU B CA 1
ATOM 2108 C C . GLU B 1 27 ? -9.602 14.789 4.094 1 93.69 27 GLU B C 1
ATOM 2110 O O . GLU B 1 27 ? -9.391 14.594 2.893 1 93.69 27 GLU B O 1
ATOM 2115 N N . ASN B 1 28 ? -8.781 14.43 5 1 96.88 28 ASN B N 1
ATOM 2116 C CA . ASN B 1 28 ? -7.453 13.93 4.648 1 96.88 28 ASN B CA 1
ATOM 2117 C C . ASN B 1 28 ? -7.391 12.406 4.711 1 96.88 28 ASN B C 1
ATOM 2119 O O . ASN B 1 28 ? -6.312 11.82 4.641 1 96.88 28 ASN B O 1
ATOM 2123 N N . VAL B 1 29 ? -8.516 11.758 4.871 1 96.75 29 VAL B N 1
ATOM 2124 C CA . VAL B 1 29 ? -8.602 10.297 4.844 1 96.75 29 VAL B CA 1
ATOM 2125 C C . VAL B 1 29 ? -9.57 9.859 3.742 1 96.75 29 VAL B C 1
ATOM 2127 O O . VAL B 1 29 ? -10.656 10.422 3.604 1 96.75 29 VAL B O 1
ATOM 2130 N N . LEU B 1 30 ? -9.094 8.922 2.932 1 93.94 30 LEU B N 1
ATOM 2131 C CA . LEU B 1 30 ? -9.977 8.414 1.891 1 93.94 30 LEU B CA 1
ATOM 2132 C C . LEU B 1 30 ? -11.266 7.863 2.494 1 93.94 30 LEU B C 1
ATOM 2134 O O . LEU B 1 30 ? -11.234 7.137 3.488 1 93.94 30 LEU B O 1
ATOM 2138 N N . GLU B 1 31 ? -12.336 8.211 1.893 1 91.62 31 GLU B N 1
ATOM 2139 C CA . GLU B 1 31 ? -13.641 7.859 2.457 1 91.62 31 GLU B CA 1
ATOM 2140 C C . GLU B 1 31 ? -14.18 6.57 1.835 1 91.62 31 GLU B C 1
ATOM 2142 O O . GLU B 1 31 ? -14.117 6.395 0.617 1 91.62 31 GLU B O 1
ATOM 2147 N N . LEU B 1 32 ? -14.602 5.691 2.691 1 91.88 32 LEU B N 1
ATOM 2148 C CA . LEU B 1 32 ? -15.477 4.605 2.273 1 91.88 32 LEU B CA 1
ATOM 2149 C C . LEU B 1 32 ? -16.922 5.078 2.193 1 91.88 32 LEU B C 1
ATOM 2151 O O . LEU B 1 32 ? -17.594 5.242 3.221 1 91.88 32 LEU B O 1
ATOM 2155 N N . LEU B 1 33 ? -17.391 5.254 0.99 1 90.75 33 LEU B N 1
ATOM 2156 C CA . LEU B 1 33 ? -18.719 5.828 0.795 1 90.75 33 LEU B CA 1
ATOM 2157 C C . LEU B 1 33 ? -19.797 4.832 1.185 1 90.75 33 LEU B C 1
ATOM 2159 O O . LEU B 1 33 ? -20.781 5.199 1.846 1 90.75 33 LEU B O 1
ATOM 2163 N N . GLU B 1 34 ? -19.609 3.689 0.74 1 88.88 34 GLU B N 1
ATOM 2164 C CA . GLU B 1 34 ? -20.547 2.604 1.007 1 88.88 34 GLU B CA 1
ATOM 2165 C C . GLU B 1 34 ? -19.891 1.242 0.83 1 88.88 34 GLU B C 1
ATOM 2167 O O . GLU B 1 34 ? -18.812 1.146 0.244 1 88.88 34 GLU B O 1
ATOM 2172 N N . TRP B 1 35 ? -20.484 0.279 1.479 1 86.62 35 TRP B N 1
ATOM 2173 C CA . TRP B 1 35 ? -20.016 -1.095 1.288 1 86.62 35 TRP B CA 1
ATOM 2174 C C . TRP B 1 35 ? -21.188 -2.07 1.351 1 86.62 35 TRP B C 1
ATOM 2176 O O . TRP B 1 35 ? -22.219 -1.781 1.974 1 86.62 35 TRP B O 1
ATOM 2186 N N . PHE B 1 36 ? -21.047 -3.141 0.585 1 87.5 36 PHE B N 1
ATOM 2187 C CA . PHE B 1 36 ? -22.078 -4.184 0.566 1 87.5 36 PHE B CA 1
ATOM 2188 C C . PHE B 1 36 ? -21.438 -5.555 0.778 1 87.5 36 PHE B C 1
ATOM 2190 O O . PHE B 1 36 ? -20.359 -5.836 0.264 1 87.5 36 PHE B O 1
ATOM 2197 N N . GLU B 1 37 ? -22.156 -6.332 1.579 1 84.44 37 GLU B N 1
ATOM 2198 C CA . GLU B 1 37 ? -21.734 -7.715 1.763 1 84.44 37 GLU B CA 1
ATOM 2199 C C . GLU B 1 37 ? -22.391 -8.641 0.745 1 84.44 37 GLU B C 1
ATOM 2201 O O . GLU B 1 37 ? -23.609 -8.609 0.572 1 84.44 37 GLU B O 1
ATOM 2206 N N . MET B 1 38 ? -21.562 -9.336 0.05 1 84.62 38 MET B N 1
ATOM 2207 C CA . MET B 1 38 ? -22.031 -10.391 -0.843 1 84.62 38 MET B CA 1
ATOM 2208 C C . MET B 1 38 ? -21.672 -11.766 -0.301 1 84.62 38 MET B C 1
ATOM 2210 O O . MET B 1 38 ? -21.156 -11.883 0.812 1 84.62 38 MET B O 1
ATOM 2214 N N . SER B 1 39 ? -22.125 -12.82 -0.991 1 81.38 39 SER B N 1
ATOM 2215 C CA . SER B 1 39 ? -21.938 -14.188 -0.511 1 81.38 39 SER B CA 1
ATOM 2216 C C . SER B 1 39 ? -20.469 -14.5 -0.281 1 81.38 39 SER B C 1
ATOM 2218 O O . SER B 1 39 ? -20.109 -15.094 0.738 1 81.38 39 SER B O 1
ATOM 2220 N N . ASP B 1 40 ? -19.594 -14.078 -1.178 1 79.56 40 ASP B N 1
ATOM 2221 C CA . ASP B 1 40 ? -18.203 -14.516 -1.072 1 79.56 40 ASP B CA 1
ATOM 2222 C C . ASP B 1 40 ? -17.25 -13.32 -1.1 1 79.56 40 ASP B C 1
ATOM 2224 O O . ASP B 1 40 ? -16.031 -13.492 -1.143 1 79.56 40 ASP B O 1
ATOM 2228 N N . CYS B 1 41 ? -17.875 -12.125 -1.039 1 82.75 41 CYS B N 1
ATOM 2229 C CA . CYS B 1 41 ? -17.031 -10.945 -1.094 1 82.75 41 CYS B CA 1
ATOM 2230 C C . CYS B 1 41 ? -17.766 -9.711 -0.604 1 82.75 41 CYS B C 1
ATOM 2232 O O . CYS B 1 41 ? -18.969 -9.766 -0.345 1 82.75 41 CYS B O 1
ATOM 2234 N N . TYR B 1 42 ? -17 -8.711 -0.303 1 85.38 42 TYR B N 1
ATOM 2235 C CA . TYR B 1 42 ? -17.547 -7.383 -0.083 1 85.38 42 TYR B CA 1
ATOM 2236 C C . TYR B 1 42 ? -17.375 -6.508 -1.317 1 85.38 42 TYR B C 1
ATOM 2238 O O . TYR B 1 42 ? -16.469 -6.73 -2.119 1 85.38 42 TYR B O 1
ATOM 2246 N N . VAL B 1 43 ? -18.312 -5.625 -1.42 1 89 43 VAL B N 1
ATOM 2247 C CA . VAL B 1 43 ? -18.203 -4.574 -2.426 1 89 43 VAL B CA 1
ATOM 2248 C C . VAL B 1 43 ? -17.969 -3.229 -1.745 1 89 43 VAL B C 1
ATOM 2250 O O . VAL B 1 43 ? -18.766 -2.809 -0.896 1 89 43 VAL B O 1
ATOM 2253 N N . LEU B 1 44 ? -16.875 -2.637 -2.113 1 90 44 LEU B N 1
ATOM 2254 C CA . LEU B 1 44 ? -16.5 -1.357 -1.518 1 90 44 LEU B CA 1
ATOM 2255 C C . LEU B 1 44 ? -16.703 -0.219 -2.514 1 90 44 LEU B C 1
ATOM 2257 O O . LEU B 1 44 ? -16.281 -0.326 -3.672 1 90 44 LEU B O 1
ATOM 2261 N N . ILE B 1 45 ? -17.375 0.778 -2.076 1 91.56 45 ILE B N 1
ATOM 2262 C CA . ILE B 1 45 ? -17.531 2.014 -2.834 1 91.56 45 ILE B CA 1
ATOM 2263 C C . ILE B 1 45 ? -16.719 3.131 -2.188 1 91.56 45 ILE B C 1
ATOM 2265 O O . ILE B 1 45 ? -17.016 3.562 -1.073 1 91.56 45 ILE B O 1
ATOM 2269 N N . GLN B 1 46 ? -15.703 3.537 -2.902 1 91.69 46 GLN B N 1
ATOM 2270 C CA . GLN B 1 46 ? -14.766 4.496 -2.34 1 91.69 46 GLN B CA 1
ATOM 2271 C C . GLN B 1 46 ? -14.617 5.719 -3.24 1 91.69 46 GLN B C 1
ATOM 2273 O O . GLN B 1 46 ? -14.82 5.629 -4.453 1 91.69 46 GLN B O 1
ATOM 2278 N N . GLU B 1 47 ? -14.305 6.801 -2.633 1 89.19 47 GLU B N 1
ATOM 2279 C CA . GLU B 1 47 ? -13.961 8.008 -3.383 1 89.19 47 GLU B CA 1
ATOM 2280 C C . GLU B 1 47 ? -12.5 7.988 -3.824 1 89.19 47 GLU B C 1
ATOM 2282 O O . GLU B 1 47 ? -11.641 7.469 -3.111 1 89.19 47 GLU B O 1
ATOM 2287 N N . TRP B 1 48 ? -12.312 8.516 -5.031 1 87.44 48 TRP B N 1
ATOM 2288 C CA . TRP B 1 48 ? -10.969 8.711 -5.559 1 87.44 48 TRP B CA 1
ATOM 2289 C C . TRP B 1 48 ? -10.797 10.117 -6.117 1 87.44 48 TRP B C 1
ATOM 2291 O O . TRP B 1 48 ? -11.32 10.438 -7.188 1 87.44 48 TRP B O 1
ATOM 2301 N N . PRO B 1 49 ? -10 10.875 -5.363 1 87.06 49 PRO B N 1
ATOM 2302 C CA . PRO B 1 49 ? -9.875 12.266 -5.801 1 87.06 49 PRO B CA 1
ATOM 2303 C C . PRO B 1 49 ? -9.289 12.398 -7.203 1 87.06 49 PRO B C 1
ATOM 2305 O O . PRO B 1 49 ? -8.508 11.547 -7.629 1 87.06 49 PRO B O 1
ATOM 2308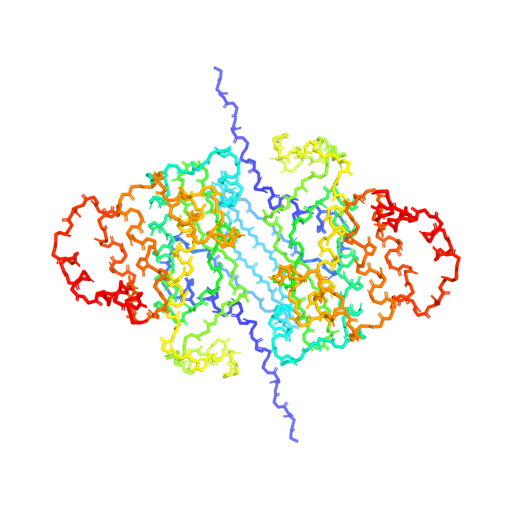 N N . SER B 1 50 ? -9.727 13.422 -7.945 1 84.44 50 SER B N 1
ATOM 2309 C CA . SER B 1 50 ? -9.211 13.719 -9.273 1 84.44 50 SER B CA 1
ATOM 2310 C C . SER B 1 50 ? -9.062 15.219 -9.484 1 84.44 50 SER B C 1
ATOM 2312 O O . SER B 1 50 ? -9.953 15.992 -9.133 1 84.44 50 SER B O 1
ATOM 2314 N N . PRO B 1 51 ? -7.938 15.68 -10.016 1 85.5 51 PRO B N 1
ATOM 2315 C CA . PRO B 1 51 ? -6.727 14.922 -10.344 1 85.5 51 PRO B CA 1
ATOM 2316 C C . PRO B 1 51 ? -5.898 14.57 -9.102 1 85.5 51 PRO B C 1
ATOM 2318 O O . PRO B 1 51 ? -5.891 15.328 -8.133 1 85.5 51 PRO B O 1
ATOM 2321 N N . CYS B 1 52 ? -5.344 13.312 -9.156 1 87.5 52 CYS B N 1
ATOM 2322 C CA . CYS B 1 52 ? -4.492 12.961 -8.031 1 87.5 52 CYS B CA 1
ATOM 2323 C C . CYS B 1 52 ? -3.363 12.031 -8.461 1 87.5 52 CYS B C 1
ATOM 2325 O O . CYS B 1 52 ? -3.365 11.531 -9.586 1 87.5 52 CYS B O 1
ATOM 2327 N N . MET B 1 53 ? -2.361 11.953 -7.711 1 86.12 53 MET B N 1
ATOM 2328 C CA . MET B 1 53 ? -1.292 10.969 -7.82 1 86.12 53 MET B CA 1
ATOM 2329 C C . MET B 1 53 ? -0.757 10.594 -6.441 1 86.12 53 MET B C 1
ATOM 2331 O O . MET B 1 53 ? -1.084 11.242 -5.445 1 86.12 53 MET B O 1
ATOM 2335 N N . HIS B 1 54 ? -0.06 9.578 -6.418 1 88.06 54 HIS B N 1
ATOM 2336 C CA . HIS B 1 54 ? 0.589 9.219 -5.16 1 88.06 54 HIS B CA 1
ATOM 2337 C C . HIS B 1 54 ? 1.698 10.203 -4.812 1 88.06 54 HIS B C 1
ATOM 2339 O O . HIS B 1 54 ? 2.439 10.648 -5.691 1 88.06 54 HIS B O 1
ATOM 2345 N N . VAL B 1 55 ? 1.848 10.461 -3.559 1 90.75 55 VAL B N 1
ATOM 2346 C CA . VAL B 1 55 ? 2.857 11.414 -3.104 1 90.75 55 VAL B CA 1
ATOM 2347 C C . VAL B 1 55 ? 4.246 10.914 -3.492 1 90.75 55 VAL B C 1
ATOM 2349 O O . VAL B 1 55 ? 5.125 11.711 -3.834 1 90.75 55 VAL B O 1
ATOM 2352 N N . CYS B 1 56 ? 4.426 9.57 -3.455 1 84.5 56 CYS B N 1
ATOM 2353 C CA . CYS B 1 56 ? 5.719 9.031 -3.861 1 84.5 56 CYS B CA 1
ATOM 2354 C C . CYS B 1 56 ? 6.035 9.398 -5.305 1 84.5 56 CYS B C 1
ATOM 2356 O O . CYS B 1 56 ? 7.184 9.703 -5.637 1 84.5 56 CYS B O 1
ATOM 2358 N N . GLU B 1 57 ? 5.059 9.336 -6.145 1 80.31 57 GLU B N 1
ATOM 2359 C CA . GLU B 1 57 ? 5.238 9.742 -7.535 1 80.31 57 GLU B CA 1
ATOM 2360 C C . GLU B 1 57 ? 5.434 11.25 -7.648 1 80.31 57 GLU B C 1
ATOM 2362 O O . GLU B 1 57 ? 6.238 11.719 -8.453 1 80.31 57 GLU B O 1
ATOM 2367 N N . PHE B 1 58 ? 4.68 11.945 -6.98 1 85.06 58 PHE B N 1
ATOM 2368 C CA . PHE B 1 58 ? 4.793 13.398 -6.926 1 85.06 58 PHE B CA 1
ATOM 2369 C C . PHE B 1 58 ? 6.215 13.82 -6.578 1 85.06 58 PHE B C 1
ATOM 2371 O O . PHE B 1 58 ? 6.762 14.734 -7.195 1 85.06 58 PHE B O 1
ATOM 2378 N N . CYS B 1 59 ? 6.777 13.109 -5.613 1 82.81 59 CYS B N 1
ATOM 2379 C CA . CYS B 1 59 ? 8.148 13.398 -5.199 1 82.81 59 CYS B CA 1
ATOM 2380 C C . CYS B 1 59 ? 9.133 13.086 -6.32 1 82.81 59 CYS B C 1
ATOM 2382 O O . CYS B 1 59 ? 10.094 13.828 -6.531 1 82.81 59 CYS B O 1
ATOM 2384 N N . LYS B 1 60 ? 8.906 12.039 -7.008 1 74 60 LYS B N 1
ATOM 2385 C CA . LYS B 1 60 ? 9.781 11.625 -8.094 1 74 60 LYS B CA 1
ATOM 2386 C C . LYS B 1 60 ? 9.781 12.648 -9.227 1 74 60 LYS B C 1
ATOM 2388 O O . LYS B 1 60 ? 10.805 12.875 -9.867 1 74 60 LYS B O 1
ATOM 2393 N N . ARG B 1 61 ? 8.664 13.164 -9.492 1 73.94 61 ARG B N 1
ATOM 2394 C CA . ARG B 1 61 ? 8.516 14.125 -10.586 1 73.94 61 ARG B CA 1
ATOM 2395 C C . ARG B 1 61 ? 9.203 15.445 -10.242 1 73.94 61 ARG B C 1
ATOM 2397 O O . ARG B 1 61 ? 9.602 16.203 -11.141 1 73.94 61 ARG B O 1
ATOM 2404 N N . HIS B 1 62 ? 9.234 15.797 -9.039 1 72.19 62 HIS B N 1
ATOM 2405 C CA . HIS B 1 62 ? 9.898 17.031 -8.625 1 72.19 62 HIS B CA 1
ATOM 2406 C C . HIS B 1 62 ? 11.414 16.859 -8.57 1 72.19 62 HIS B C 1
ATOM 2408 O O . HIS B 1 62 ? 12.148 17.828 -8.375 1 72.19 62 HIS B O 1
ATOM 2414 N N . LYS B 1 63 ? 12.055 15.898 -9.367 1 60.97 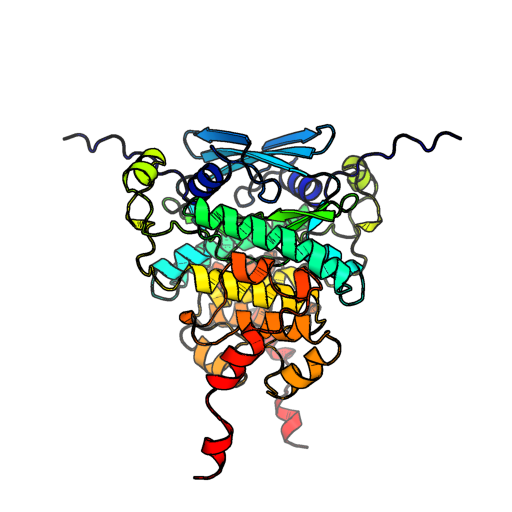63 LYS B N 1
ATOM 2415 C CA . LYS B 1 63 ? 13.469 15.57 -9.531 1 60.97 63 LYS B CA 1
ATOM 2416 C C . LYS B 1 63 ? 14.25 15.828 -8.242 1 60.97 63 LYS B C 1
ATOM 2418 O O . LYS B 1 63 ? 15.344 15.297 -8.055 1 60.97 63 LYS B O 1
ATOM 2423 N N . SER B 1 64 ? 13.867 16.969 -7.473 1 58.72 64 SER B N 1
ATOM 2424 C CA . SER B 1 64 ? 14.555 17.328 -6.238 1 58.72 64 SER B CA 1
ATOM 2425 C C . SER B 1 64 ? 13.672 17.094 -5.02 1 58.72 64 SER B C 1
ATOM 2427 O O . SER B 1 64 ? 12.508 16.703 -5.156 1 58.72 64 SER B O 1
ATOM 2429 N N . ARG B 1 65 ? 14.305 17.203 -3.854 1 70.19 65 ARG B N 1
ATOM 2430 C CA . ARG B 1 65 ? 13.586 17.266 -2.586 1 70.19 65 ARG B CA 1
ATOM 2431 C C . ARG B 1 65 ? 12.5 18.344 -2.619 1 70.19 65 ARG B C 1
ATOM 2433 O O . ARG B 1 65 ? 12.664 19.375 -3.273 1 70.19 65 ARG B O 1
ATOM 2440 N N . LEU B 1 66 ? 11.383 17.891 -1.953 1 86.75 66 LEU B N 1
ATOM 2441 C CA . LEU B 1 66 ? 10.352 18.922 -1.834 1 86.75 66 LEU B CA 1
ATOM 2442 C C . LEU B 1 66 ? 10.859 20.094 -1.017 1 86.75 66 LEU B C 1
ATOM 2444 O O . LEU B 1 66 ? 11.641 19.922 -0.079 1 86.75 66 LEU B O 1
ATOM 2448 N N . SER B 1 67 ? 10.484 21.234 -1.404 1 88.88 67 SER B N 1
ATOM 2449 C CA . SER B 1 67 ? 10.758 22.391 -0.558 1 88.88 67 SER B CA 1
ATOM 2450 C C . SER B 1 67 ? 10.102 22.25 0.81 1 88.88 67 SER B C 1
ATOM 2452 O O . SER B 1 67 ? 9.086 21.562 0.947 1 88.88 67 SER B O 1
ATOM 2454 N N . GLU B 1 68 ? 10.688 22.812 1.817 1 90.69 68 GLU B N 1
ATOM 2455 C CA . GLU B 1 68 ? 10.148 22.688 3.166 1 90.69 68 GLU B CA 1
ATOM 2456 C C . GLU B 1 68 ? 8.727 23.25 3.244 1 90.69 68 GLU B C 1
ATOM 2458 O O . GLU B 1 68 ? 7.867 22.672 3.914 1 90.69 68 GLU B O 1
ATOM 2463 N N . PRO B 1 69 ? 8.453 24.375 2.557 1 92.94 69 PRO B N 1
ATOM 2464 C CA . PRO B 1 69 ? 7.066 24.844 2.6 1 92.94 69 PRO B CA 1
ATOM 2465 C C . PRO B 1 69 ? 6.082 23.828 2.035 1 92.94 69 PRO B C 1
ATOM 2467 O O . PRO B 1 69 ? 5.004 23.625 2.598 1 92.94 69 PRO B O 1
ATOM 2470 N N . LEU B 1 70 ? 6.457 23.203 1.028 1 93.5 70 LEU B N 1
ATOM 2471 C CA . LEU B 1 70 ? 5.598 22.188 0.441 1 93.5 70 LEU B CA 1
ATOM 2472 C C . LEU B 1 70 ? 5.496 20.969 1.354 1 93.5 70 LEU B C 1
ATOM 2474 O O . LEU B 1 70 ? 4.402 20.453 1.575 1 93.5 70 LEU B O 1
ATOM 2478 N N . ALA B 1 71 ? 6.602 20.562 1.828 1 94.62 71 ALA B N 1
ATOM 2479 C CA . ALA B 1 71 ? 6.598 19.453 2.779 1 94.62 71 ALA B CA 1
ATOM 2480 C C . ALA B 1 71 ? 5.723 19.766 3.988 1 94.62 71 ALA B C 1
ATOM 2482 O O . ALA B 1 71 ? 4.992 18.906 4.477 1 94.62 71 ALA B O 1
ATOM 2483 N N . ARG B 1 72 ? 5.809 20.984 4.465 1 96.31 72 ARG B N 1
ATOM 2484 C CA . ARG B 1 72 ? 5.012 21.438 5.602 1 96.31 72 ARG B CA 1
ATOM 2485 C C . ARG B 1 72 ? 3.521 21.344 5.297 1 96.31 72 ARG B C 1
ATOM 2487 O O . ARG B 1 72 ? 2.74 20.875 6.133 1 96.31 72 ARG B O 1
ATOM 2494 N N . HIS B 1 73 ? 3.195 21.734 4.176 1 96.69 73 HIS B N 1
ATOM 2495 C CA . HIS B 1 73 ? 1.804 21.688 3.744 1 96.69 73 HIS B CA 1
ATOM 2496 C C . HIS B 1 73 ? 1.29 20.25 3.711 1 96.69 73 HIS B C 1
ATOM 2498 O O . HIS B 1 73 ? 0.205 19.953 4.223 1 96.69 73 HIS B O 1
ATOM 2504 N N . ILE B 1 74 ? 2.062 19.391 3.162 1 97 74 ILE B N 1
ATOM 2505 C CA . ILE B 1 74 ? 1.705 17.984 3.07 1 97 74 ILE B CA 1
ATOM 2506 C C . ILE B 1 74 ? 1.631 17.375 4.473 1 97 74 ILE B C 1
ATOM 2508 O O . ILE B 1 74 ? 0.63 16.75 4.832 1 97 74 ILE B O 1
ATOM 2512 N N . MET B 1 75 ? 2.639 17.656 5.254 1 98 75 MET B N 1
ATOM 2513 C CA . MET B 1 75 ? 2.752 17.031 6.566 1 98 75 MET B CA 1
ATOM 2514 C C . MET B 1 75 ? 1.623 17.484 7.484 1 98 75 MET B C 1
ATOM 2516 O O . MET B 1 75 ? 1.13 16.703 8.305 1 98 75 MET B O 1
ATOM 2520 N N . ARG B 1 76 ? 1.244 18.703 7.453 1 98.12 76 ARG B N 1
ATOM 2521 C CA . ARG B 1 76 ? 0.135 19.188 8.273 1 98.12 76 ARG B CA 1
ATOM 2522 C C . ARG B 1 76 ? -1.109 18.328 8.055 1 98.12 76 ARG B C 1
ATOM 2524 O O . ARG B 1 76 ? -1.754 17.906 9.023 1 98.12 76 ARG B O 1
ATOM 2531 N N . GLN B 1 77 ? -1.385 18.047 6.848 1 98.31 77 GLN B N 1
ATOM 2532 C CA . GLN B 1 77 ? -2.568 17.266 6.496 1 98.31 77 GLN B CA 1
ATOM 2533 C C . GLN B 1 77 ? -2.42 15.812 6.926 1 98.31 77 GLN B C 1
ATOM 2535 O O . GLN B 1 77 ? -3.381 15.203 7.398 1 98.31 77 GLN B O 1
ATOM 2540 N N . VAL B 1 78 ? -1.229 15.281 6.812 1 98.62 78 VAL B N 1
ATOM 2541 C CA . VAL B 1 78 ? -0.991 13.891 7.188 1 98.62 78 VAL B CA 1
ATOM 2542 C C . VAL B 1 78 ? -1.118 13.734 8.703 1 98.62 78 VAL B C 1
ATOM 2544 O O . VAL B 1 78 ? -1.692 12.75 9.18 1 98.62 78 VAL B O 1
ATOM 2547 N N . VAL B 1 79 ? -0.563 14.719 9.414 1 98.31 79 VAL B N 1
ATOM 2548 C CA . VAL B 1 79 ? -0.667 14.688 10.875 1 98.31 79 VAL B CA 1
ATOM 2549 C C . VAL B 1 79 ? -2.135 14.742 11.289 1 98.31 79 VAL B C 1
ATOM 2551 O O . VAL B 1 79 ? -2.559 14.023 12.195 1 98.31 79 VAL B O 1
ATOM 2554 N N . GLN B 1 80 ? -2.889 15.531 10.664 1 97.75 80 GLN B N 1
ATOM 2555 C CA . GLN B 1 80 ? -4.316 15.625 10.945 1 97.75 80 GLN B CA 1
ATOM 2556 C C . GLN B 1 80 ? -5.023 14.305 10.656 1 97.75 80 GLN B C 1
ATOM 2558 O O . GLN B 1 80 ? -5.875 13.867 11.438 1 97.75 80 GLN B O 1
ATOM 2563 N N . ALA B 1 81 ? -4.695 13.703 9.555 1 98.12 81 ALA B N 1
ATOM 2564 C CA . ALA B 1 81 ? -5.277 12.406 9.195 1 98.12 81 ALA B CA 1
ATOM 2565 C C . ALA B 1 81 ? -4.945 11.344 10.242 1 98.12 81 ALA B C 1
ATOM 2567 O O . ALA B 1 81 ? -5.82 10.594 10.672 1 98.12 81 ALA B O 1
ATOM 2568 N N . ALA B 1 82 ? -3.664 11.312 10.617 1 97 82 ALA B N 1
ATOM 2569 C CA . ALA B 1 82 ? -3.219 10.352 11.617 1 97 82 ALA B CA 1
ATOM 2570 C C . ALA B 1 82 ? -3.926 10.57 12.953 1 97 82 ALA B C 1
ATOM 2572 O O . ALA B 1 82 ? -4.34 9.617 13.609 1 97 82 ALA B O 1
ATOM 2573 N N . HIS B 1 83 ? -4.004 11.812 13.289 1 96 83 HIS B N 1
ATOM 2574 C CA . HIS B 1 83 ? -4.703 12.172 14.523 1 96 83 HIS B CA 1
ATOM 2575 C C . HIS B 1 83 ? -6.156 11.711 14.484 1 96 83 HIS B C 1
ATOM 2577 O O . HIS B 1 83 ? -6.648 11.109 15.438 1 96 83 HIS B O 1
ATOM 2583 N N . HIS B 1 84 ? -6.828 11.961 13.445 1 96.12 84 HIS B N 1
ATOM 2584 C CA . HIS B 1 84 ? -8.211 11.539 13.258 1 96.12 84 HIS B CA 1
ATOM 2585 C C . HIS B 1 84 ? -8.359 10.031 13.414 1 96.12 84 HIS B C 1
ATOM 2587 O O . HIS B 1 84 ? -9.25 9.555 14.117 1 96.12 84 HIS B O 1
ATOM 2593 N N . CYS B 1 85 ? -7.5 9.305 12.742 1 94.62 85 CYS B N 1
ATOM 2594 C CA . CYS B 1 85 ? -7.543 7.852 12.836 1 94.62 85 CYS B CA 1
ATOM 2595 C C . CYS B 1 85 ? -7.434 7.395 14.289 1 94.62 85 CYS B C 1
ATOM 2597 O O . CYS B 1 85 ? -8.227 6.57 14.75 1 94.62 85 CYS B O 1
ATOM 2599 N N . CYS B 1 86 ? -6.488 7.953 15.008 1 91.44 86 CYS B N 1
ATOM 2600 C CA . CYS B 1 86 ? -6.277 7.574 16.391 1 91.44 86 CYS B CA 1
ATOM 2601 C C . CYS B 1 86 ? -7.492 7.926 17.25 1 91.44 86 CYS B C 1
ATOM 2603 O O . CYS B 1 86 ? -7.895 7.148 18.109 1 91.44 86 CYS B O 1
ATOM 2605 N N . ASP B 1 87 ? -8.016 9.047 16.984 1 91.56 87 ASP B N 1
ATOM 2606 C CA . ASP B 1 87 ? -9.203 9.484 17.719 1 91.56 87 ASP B CA 1
ATOM 2607 C C . ASP B 1 87 ? -10.375 8.539 17.484 1 91.56 87 ASP B C 1
ATOM 2609 O O . ASP B 1 87 ? -11.234 8.367 18.344 1 91.56 87 ASP B O 1
ATOM 2613 N N . CYS B 1 88 ? -10.398 7.953 16.344 1 91 88 CYS B N 1
ATOM 2614 C CA . CYS B 1 88 ? -11.461 7.016 15.984 1 91 88 CYS B CA 1
ATOM 2615 C C . CYS B 1 88 ? -11.133 5.609 16.469 1 91 88 CYS B C 1
ATOM 2617 O O . CYS B 1 88 ? -11.852 4.656 16.172 1 91 88 CYS B O 1
ATOM 2619 N N . GLY B 1 89 ? -9.945 5.473 17.156 1 87.62 89 GLY B N 1
ATOM 2620 C CA . GLY B 1 89 ? -9.555 4.172 17.672 1 87.62 89 GLY B CA 1
ATOM 2621 C C . GLY B 1 89 ? -8.844 3.307 16.656 1 87.62 89 GLY B C 1
ATOM 2622 O O . GLY B 1 89 ? -8.82 2.08 16.781 1 87.62 89 GLY B O 1
ATOM 2623 N N . VAL B 1 90 ? -8.305 3.934 15.633 1 90.38 90 VAL B N 1
ATOM 2624 C CA . VAL B 1 90 ? -7.66 3.207 14.547 1 90.38 90 VAL B CA 1
ATOM 2625 C C . VAL B 1 90 ? -6.188 3.604 14.461 1 90.38 90 VAL B C 1
ATOM 2627 O O . VAL B 1 90 ? -5.855 4.789 14.508 1 90.38 90 VAL B O 1
ATOM 2630 N N . LEU B 1 91 ? -5.312 2.625 14.422 1 90.06 91 LEU B N 1
ATOM 2631 C CA . LEU B 1 91 ? -3.918 2.83 14.047 1 90.06 91 LEU B CA 1
ATOM 2632 C C . LEU B 1 91 ? -3.68 2.422 12.594 1 90.06 91 LEU B C 1
ATOM 2634 O O . LEU B 1 91 ? -3.902 1.266 12.227 1 90.06 91 LEU B O 1
ATOM 2638 N N . HIS B 1 92 ? -3.283 3.32 11.75 1 90.94 92 HIS B N 1
ATOM 2639 C CA . HIS B 1 92 ? -3.074 3.025 10.336 1 90.94 92 HIS B CA 1
ATOM 2640 C C . HIS B 1 92 ? -1.906 2.064 10.141 1 90.94 92 HIS B C 1
ATOM 2642 O O . HIS B 1 92 ? -1.997 1.124 9.352 1 90.94 92 HIS B O 1
ATOM 2648 N N . ARG B 1 93 ? -0.733 2.344 10.797 1 87.44 93 ARG B N 1
ATOM 2649 C CA . ARG B 1 93 ? 0.441 1.495 10.969 1 87.44 93 ARG B CA 1
ATOM 2650 C C . ARG B 1 93 ? 1.331 1.54 9.727 1 87.44 93 ARG B C 1
ATOM 2652 O O . ARG B 1 93 ? 2.443 1.006 9.734 1 87.44 93 ARG B O 1
ATOM 2659 N N . ASP B 1 94 ? 0.918 2.188 8.727 1 86.88 94 ASP B N 1
ATOM 2660 C CA . ASP B 1 94 ? 1.741 2.193 7.523 1 86.88 94 ASP B CA 1
ATOM 2661 C C . ASP B 1 94 ? 1.661 3.541 6.812 1 86.88 94 ASP B C 1
ATOM 2663 O O . ASP B 1 94 ? 1.412 3.598 5.605 1 86.88 94 ASP B O 1
ATOM 2667 N N . ILE B 1 95 ? 1.9 4.516 7.504 1 93.31 95 ILE B N 1
ATOM 2668 C CA . ILE B 1 95 ? 1.928 5.863 6.941 1 93.31 95 ILE B CA 1
ATOM 2669 C C . ILE B 1 95 ? 3.254 6.094 6.223 1 93.31 95 ILE B C 1
ATOM 2671 O O . ILE B 1 95 ? 4.32 6.059 6.844 1 93.31 95 ILE B O 1
ATOM 2675 N N . LYS B 1 96 ? 3.182 6.27 4.887 1 90.38 96 LYS B N 1
ATOM 2676 C CA . LYS B 1 96 ? 4.316 6.539 4.008 1 90.38 96 LYS B CA 1
ATOM 2677 C C . LYS B 1 96 ? 3.861 7.215 2.715 1 90.38 96 LYS B C 1
ATOM 2679 O O . LYS B 1 96 ? 2.662 7.336 2.461 1 90.38 96 LYS B O 1
ATOM 2684 N N . ALA B 1 97 ? 4.797 7.68 1.973 1 90.88 97 ALA B N 1
ATOM 2685 C CA . ALA B 1 97 ? 4.492 8.461 0.776 1 90.88 97 ALA B CA 1
ATOM 2686 C C . ALA B 1 97 ? 3.637 7.656 -0.199 1 90.88 97 ALA B C 1
ATOM 2688 O O . ALA B 1 97 ? 2.781 8.211 -0.892 1 90.88 97 ALA B O 1
ATOM 2689 N N . GLN B 1 98 ? 3.822 6.324 -0.177 1 84.19 98 GLN B N 1
ATOM 2690 C CA . GLN B 1 98 ? 3.107 5.438 -1.092 1 84.19 98 GLN B CA 1
ATOM 2691 C C . GLN B 1 98 ? 1.629 5.348 -0.727 1 84.19 98 GLN B C 1
ATOM 2693 O O . GLN B 1 98 ? 0.795 5.016 -1.572 1 84.19 98 GLN B O 1
ATOM 2698 N N . ASN B 1 99 ? 1.332 5.641 0.516 1 91.19 99 ASN B N 1
ATOM 2699 C CA . ASN B 1 99 ? -0.043 5.52 0.989 1 91.19 99 ASN B CA 1
ATOM 2700 C C . ASN B 1 99 ? -0.708 6.883 1.132 1 91.19 99 ASN B C 1
ATOM 2702 O O . ASN B 1 99 ? -1.619 7.055 1.944 1 91.19 99 ASN B O 1
ATOM 2706 N N . LEU B 1 100 ? -0.189 7.848 0.354 1 95.25 100 LEU B N 1
ATOM 2707 C CA . LEU B 1 100 ? -0.757 9.188 0.302 1 95.25 100 LEU B CA 1
ATOM 2708 C C . LEU B 1 100 ? -1.065 9.594 -1.136 1 95.25 100 LEU B C 1
ATOM 2710 O O . LEU B 1 100 ? -0.223 9.445 -2.021 1 95.25 100 LEU B O 1
ATOM 2714 N N . LEU B 1 101 ? -2.283 10.086 -1.313 1 93.5 101 LEU B N 1
ATOM 2715 C CA . LEU B 1 101 ? -2.641 10.727 -2.57 1 93.5 101 LEU B CA 1
ATOM 2716 C C . LEU B 1 101 ? -2.574 12.25 -2.441 1 93.5 101 LEU B C 1
ATOM 2718 O O . LEU B 1 101 ? -2.875 12.797 -1.379 1 93.5 101 LEU B O 1
ATOM 2722 N N . ILE B 1 102 ? -2.195 12.852 -3.498 1 93.31 102 ILE B N 1
ATOM 2723 C CA . ILE B 1 102 ? -2.152 14.312 -3.52 1 93.31 102 ILE B CA 1
ATOM 2724 C C . ILE B 1 102 ? -2.889 14.828 -4.754 1 93.31 102 ILE B C 1
ATOM 2726 O O . ILE B 1 102 ? -2.689 14.328 -5.859 1 93.31 102 ILE B O 1
ATOM 2730 N N . ASN B 1 103 ? -3.82 15.688 -4.465 1 92.06 103 ASN B N 1
ATOM 2731 C CA . ASN B 1 103 ? -4.418 16.438 -5.57 1 92.06 103 ASN B CA 1
ATOM 2732 C C . ASN B 1 103 ? -3.426 17.422 -6.184 1 92.06 103 ASN B C 1
ATOM 2734 O O . ASN B 1 103 ? -2.922 18.312 -5.496 1 92.06 103 ASN B O 1
ATOM 2738 N N . THR B 1 104 ? -3.17 17.25 -7.41 1 85.69 104 THR B N 1
ATOM 2739 C CA . THR B 1 104 ? -2.098 18.016 -8.047 1 85.69 104 THR B CA 1
ATOM 2740 C C . THR B 1 104 ? -2.492 19.484 -8.203 1 85.69 104 THR B C 1
ATOM 2742 O O . THR B 1 104 ? -1.631 20.344 -8.375 1 85.69 104 THR B O 1
ATOM 2745 N N . ASP B 1 105 ? -3.789 19.781 -8.156 1 88.19 105 ASP B N 1
ATOM 2746 C CA . ASP B 1 105 ? -4.262 21.156 -8.32 1 88.19 105 ASP B CA 1
ATOM 2747 C C . ASP B 1 105 ? -4.34 21.859 -6.969 1 88.19 105 ASP B C 1
ATOM 2749 O O . ASP B 1 105 ? -3.9 23 -6.84 1 88.19 105 ASP B O 1
ATOM 2753 N N . THR B 1 106 ? -4.809 21.188 -5.984 1 92.81 106 THR B N 1
ATOM 2754 C CA . THR B 1 106 ? -5.109 21.844 -4.719 1 92.81 106 THR B CA 1
ATOM 2755 C C . THR B 1 106 ? -4.07 21.469 -3.662 1 92.81 106 THR B C 1
ATOM 2757 O O . THR B 1 106 ? -4.004 22.109 -2.605 1 92.81 106 THR B O 1
ATOM 2760 N N . LEU B 1 107 ? -3.295 20.438 -3.889 1 94.5 107 LEU B N 1
ATOM 2761 C CA . LEU B 1 107 ? -2.279 19.906 -2.979 1 94.5 107 LEU B CA 1
ATOM 2762 C C . LEU B 1 107 ? -2.922 19.312 -1.729 1 94.5 107 LEU B C 1
ATOM 2764 O O . LEU B 1 107 ? -2.264 19.188 -0.695 1 94.5 107 LEU B O 1
ATOM 2768 N N . ASP B 1 108 ? -4.203 18.984 -1.858 1 96.06 108 ASP B N 1
ATOM 2769 C CA . ASP B 1 108 ? -4.891 18.266 -0.788 1 96.06 108 ASP B CA 1
ATOM 2770 C C . ASP B 1 108 ? -4.43 16.812 -0.713 1 96.06 108 ASP B C 1
ATOM 2772 O O . ASP B 1 108 ? -4.25 16.156 -1.743 1 96.06 108 ASP B O 1
ATOM 2776 N N . ILE B 1 109 ? -4.312 16.344 0.537 1 97.25 109 ILE B N 1
ATOM 2777 C CA . ILE B 1 109 ? -3.779 15 0.774 1 97.25 109 ILE B CA 1
ATOM 2778 C C . ILE B 1 109 ? -4.895 14.07 1.246 1 97.25 109 ILE B C 1
ATOM 2780 O O . ILE B 1 109 ? -5.762 14.484 2.023 1 97.25 109 ILE B O 1
ATOM 2784 N N . LYS B 1 110 ? -4.828 12.836 0.804 1 96.38 110 LYS B N 1
ATOM 2785 C CA . LYS B 1 110 ? -5.691 11.781 1.34 1 96.38 110 LYS B CA 1
ATOM 2786 C C . LYS B 1 110 ? -4.875 10.555 1.738 1 96.38 110 LYS B C 1
ATOM 2788 O O . LYS B 1 110 ? -4.09 10.039 0.94 1 96.38 110 LYS B O 1
ATOM 2793 N N . LEU B 1 111 ? -4.977 10.211 2.953 1 97 111 LEU B N 1
ATOM 2794 C CA . LEU B 1 111 ? -4.41 8.953 3.428 1 97 111 LEU B CA 1
ATOM 2795 C C . LEU B 1 111 ? -5.227 7.766 2.928 1 97 111 LEU B C 1
ATOM 2797 O O . LEU B 1 111 ? -6.457 7.762 3.039 1 97 111 LEU B O 1
ATOM 2801 N N . ILE B 1 112 ? -4.539 6.781 2.338 1 93.06 112 ILE B N 1
ATOM 2802 C CA . ILE B 1 112 ? -5.223 5.629 1.757 1 93.06 112 ILE B CA 1
ATOM 2803 C C . ILE B 1 112 ? -4.613 4.34 2.305 1 93.06 112 ILE B C 1
ATOM 2805 O O . ILE B 1 112 ? -3.625 4.375 3.041 1 93.06 112 ILE B O 1
ATOM 2809 N N . ASP B 1 113 ? -5.207 3.174 2.014 1 86.31 113 ASP B N 1
ATOM 2810 C CA . ASP B 1 113 ? -4.703 1.832 2.293 1 86.31 113 ASP B CA 1
ATOM 2811 C C . ASP B 1 113 ? -4.672 1.558 3.795 1 86.31 113 ASP B C 1
ATOM 2813 O O . ASP B 1 113 ? -3.631 1.709 4.438 1 86.31 113 ASP B O 1
ATOM 2817 N N . PHE B 1 114 ? -5.641 1.001 4.348 1 89.94 114 PHE B N 1
ATOM 2818 C CA . PHE B 1 114 ? -5.742 0.648 5.762 1 89.94 114 PHE B CA 1
ATOM 2819 C C . PHE B 1 114 ? -5.461 -0.836 5.969 1 89.94 114 PHE B C 1
ATOM 2821 O O . PHE B 1 114 ? -5.867 -1.414 6.977 1 89.94 114 PHE B O 1
ATOM 2828 N N . GLY B 1 115 ? -4.805 -1.399 5.102 1 82.62 115 GLY B N 1
ATOM 2829 C CA . GLY B 1 115 ? -4.562 -2.832 5.09 1 82.62 115 GLY B CA 1
ATOM 2830 C C . GLY B 1 115 ? -3.783 -3.316 6.297 1 82.62 115 GLY B C 1
ATOM 2831 O O . GLY B 1 115 ? -3.945 -4.457 6.734 1 82.62 115 GLY B O 1
ATOM 2832 N N . CYS B 1 116 ? -2.975 -2.457 6.867 1 79.31 116 CYS B N 1
ATOM 2833 C CA . CYS B 1 116 ? -2.152 -2.834 8.008 1 79.31 116 CYS B CA 1
ATOM 2834 C C . CYS B 1 116 ? -2.723 -2.262 9.305 1 79.31 116 CYS B C 1
ATOM 2836 O O . CYS B 1 116 ? -2.096 -2.355 10.359 1 79.31 116 CYS B O 1
ATOM 2838 N N . GLY B 1 117 ? -3.818 -1.696 9.156 1 86.56 117 GLY B N 1
ATOM 2839 C CA . GLY B 1 117 ? -4.395 -1.016 10.297 1 86.56 117 GLY B CA 1
ATOM 2840 C C . GLY B 1 117 ? -4.77 -1.96 11.43 1 86.56 117 GLY B C 1
ATOM 2841 O O . GLY B 1 117 ? -4.965 -3.156 11.203 1 86.56 117 GLY B O 1
ATOM 2842 N N . GLU B 1 118 ? -4.816 -1.354 12.578 1 83.44 118 GLU B N 1
ATOM 2843 C CA . GLU B 1 118 ? -5.195 -2.088 13.781 1 83.44 118 GLU B CA 1
ATOM 2844 C C . GLU B 1 118 ? -6.137 -1.264 14.656 1 83.44 118 GLU B C 1
ATOM 2846 O O . GLU B 1 118 ? -6.156 -0.035 14.57 1 83.44 118 GLU B O 1
ATOM 2851 N N . LEU B 1 119 ? -6.883 -2.039 15.469 1 83.5 119 LEU B N 1
ATOM 2852 C CA . LEU B 1 119 ? -7.746 -1.381 16.438 1 83.5 119 LEU B CA 1
ATOM 2853 C C . LEU B 1 119 ? -6.973 -1.033 17.703 1 83.5 119 LEU B C 1
ATOM 2855 O O . LEU B 1 119 ? -6.172 -1.836 18.188 1 83.5 119 LEU B O 1
ATOM 2859 N N . LEU B 1 120 ? -7.219 0.175 18.125 1 77.12 120 LEU B N 1
ATOM 2860 C CA . LEU B 1 120 ? -6.645 0.578 19.406 1 77.12 120 LEU B CA 1
ATOM 2861 C C . LEU B 1 120 ? -7.344 -0.131 20.562 1 77.12 120 LEU B C 1
ATOM 2863 O O . LEU B 1 120 ? -8.562 -0.342 20.516 1 77.12 120 LEU B O 1
ATOM 2867 N N . LYS B 1 121 ? -6.586 -0.798 21.484 1 65.44 121 LYS B N 1
ATOM 2868 C CA . LYS B 1 121 ? -7.062 -1.6 22.609 1 65.44 121 LYS B CA 1
ATOM 2869 C C . LYS B 1 121 ? -8.258 -0.938 23.297 1 65.44 121 LYS B C 1
ATOM 2871 O O . LYS B 1 121 ? -9.195 -1.619 23.719 1 65.44 121 LYS B O 1
ATOM 2876 N N . ASP B 1 122 ? -8.203 0.313 23.469 1 61.53 122 ASP B N 1
ATOM 2877 C CA . ASP B 1 122 ? -9.273 0.91 24.25 1 61.53 122 ASP B CA 1
ATOM 2878 C C . ASP B 1 122 ? -10.555 1.033 23.438 1 61.53 122 ASP B C 1
ATOM 2880 O O . ASP B 1 122 ? -11.508 1.697 23.844 1 61.53 122 ASP B O 1
ATOM 2884 N N . THR B 1 123 ? -10.555 0.282 22.312 1 57.19 123 THR B N 1
ATOM 2885 C CA . THR B 1 123 ? -11.805 0.301 21.547 1 57.19 123 THR B CA 1
ATOM 2886 C C . THR B 1 123 ? -12.852 -0.593 22.203 1 57.19 123 THR B C 1
ATOM 2888 O O . THR B 1 123 ? -12.602 -1.776 22.438 1 57.19 123 THR B O 1
ATOM 2891 N N . PRO B 1 124 ? -13.945 0.009 22.531 1 55.56 124 PRO B N 1
ATOM 2892 C CA . PRO B 1 124 ? -14.969 -0.778 23.219 1 55.56 124 PRO B CA 1
ATOM 2893 C C . PRO B 1 124 ? -15.383 -2.023 22.438 1 55.56 124 PRO B C 1
ATOM 2895 O O . PRO B 1 124 ? -15.508 -1.973 21.219 1 55.56 124 PRO B O 1
ATOM 2898 N N . THR B 1 125 ? -15.367 -3.064 23.047 1 53.62 125 THR B N 1
ATOM 2899 C CA . THR B 1 125 ? -15.789 -4.352 22.516 1 53.62 125 THR B CA 1
ATOM 2900 C C . THR B 1 125 ? -17.078 -4.207 21.719 1 53.62 125 THR B C 1
ATOM 2902 O O . THR B 1 125 ? -17.25 -4.855 20.688 1 53.62 125 THR B O 1
ATOM 2905 N N . GLN B 1 126 ? -17.938 -3.355 22.219 1 53.47 126 GLN B N 1
ATOM 2906 C CA . GLN B 1 126 ? -19.219 -3.15 21.562 1 53.47 126 GLN B CA 1
ATOM 2907 C C . GLN B 1 126 ? -19.031 -2.641 20.141 1 53.47 126 GLN B C 1
ATOM 2909 O O . GLN B 1 126 ? -19.75 -3.047 19.219 1 53.47 126 GLN B O 1
ATOM 2914 N N . ASP B 1 127 ? -18.078 -1.822 19.984 1 57.19 127 ASP B N 1
ATOM 2915 C CA . ASP B 1 127 ? -17.828 -1.269 18.656 1 57.19 127 ASP B CA 1
ATOM 2916 C C . ASP B 1 127 ? -17.25 -2.33 17.719 1 57.19 127 ASP B C 1
ATOM 2918 O O . ASP B 1 127 ? -17.625 -2.385 16.547 1 57.19 127 ASP B O 1
ATOM 2922 N N . MET B 1 128 ? -16.5 -3.105 18.312 1 57.12 128 MET B N 1
ATOM 2923 C CA . MET B 1 128 ? -15.938 -4.203 17.531 1 57.12 128 MET B CA 1
ATOM 2924 C C . MET B 1 128 ? -17.047 -5.152 17.062 1 57.12 128 MET B C 1
ATOM 2926 O O . MET B 1 128 ? -17.047 -5.594 15.914 1 57.12 128 MET B O 1
ATOM 2930 N N . GLN B 1 129 ? -17.891 -5.43 18 1 52.56 129 GLN B N 1
ATOM 2931 C CA . GLN B 1 129 ? -19.016 -6.309 17.672 1 52.56 129 GLN B CA 1
ATOM 2932 C C . GLN B 1 129 ? -19.906 -5.688 16.594 1 52.56 129 GLN B C 1
ATOM 2934 O O . GLN B 1 129 ? -20.344 -6.375 15.672 1 52.56 129 GLN B O 1
ATOM 2939 N N . ALA B 1 130 ? -20.062 -4.449 16.797 1 55.41 130 ALA B N 1
ATOM 2940 C CA . ALA B 1 130 ? -20.891 -3.746 15.82 1 55.41 130 ALA B CA 1
ATOM 2941 C C . ALA B 1 130 ? -20.25 -3.818 14.43 1 55.41 130 ALA B C 1
ATOM 2943 O O . ALA B 1 130 ? -20.953 -3.848 13.422 1 55.41 130 ALA B O 1
ATOM 2944 N N . LEU B 1 131 ? -19.016 -3.953 14.578 1 56.66 131 LEU B N 1
ATOM 2945 C CA . LEU B 1 131 ? -18.281 -4.008 13.32 1 56.66 131 LEU B CA 1
ATOM 2946 C C . LEU B 1 131 ? -18.078 -5.453 12.875 1 56.66 131 LEU B C 1
ATOM 2948 O O . LEU B 1 131 ? -17.547 -5.699 11.789 1 56.66 131 LEU B O 1
ATOM 2952 N N . GLY B 1 132 ? -18.625 -6.324 13.68 1 54.06 132 GLY B N 1
ATOM 2953 C CA . GLY B 1 132 ? -18.5 -7.746 13.383 1 54.06 132 GLY B CA 1
ATOM 2954 C C . GLY B 1 132 ? -17.078 -8.266 13.539 1 54.06 132 GLY B C 1
ATOM 2955 O O . GLY B 1 132 ? -16.688 -9.211 12.852 1 54.06 132 GLY B O 1
ATOM 2956 N N . LEU B 1 133 ? -16.375 -7.496 14.273 1 57.09 133 LEU B N 1
ATOM 2957 C CA . LEU B 1 133 ? -14.977 -7.91 14.422 1 57.09 133 LEU B CA 1
ATOM 2958 C C . LEU B 1 133 ? -14.797 -8.781 15.664 1 57.09 133 LEU B C 1
ATOM 2960 O O . LEU B 1 133 ? -15.508 -8.617 16.656 1 57.09 133 LEU B O 1
ATOM 2964 N N . SER B 1 134 ? -14.039 -9.875 15.578 1 54.25 134 SER B N 1
ATOM 2965 C CA . SER B 1 134 ? -13.656 -10.711 16.719 1 54.25 134 SER B CA 1
ATOM 2966 C C . SER B 1 134 ? -12.492 -10.102 17.484 1 54.25 134 SER B C 1
ATOM 2968 O O . SER B 1 134 ? -11.766 -9.25 16.953 1 54.25 134 SER B O 1
ATOM 2970 N N . ALA B 1 135 ? -12.352 -10.336 18.828 1 49.16 135 ALA B N 1
ATOM 2971 C CA . ALA B 1 135 ? -11.344 -9.836 19.766 1 49.16 135 ALA B CA 1
ATOM 2972 C C . ALA B 1 135 ? -9.93 -10.117 19.25 1 49.16 135 ALA B C 1
ATOM 2974 O O . ALA B 1 135 ? -8.977 -9.461 19.672 1 49.16 135 ALA B O 1
ATOM 2975 N N . GLN B 1 136 ? -9.836 -11.062 18.375 1 49.75 136 GLN B N 1
ATOM 2976 C CA . GLN B 1 136 ? -8.508 -11.469 17.922 1 49.75 136 GLN B CA 1
ATOM 2977 C C . GLN B 1 136 ? -7.805 -10.328 17.203 1 49.75 136 GLN B C 1
ATOM 2979 O O . GLN B 1 136 ? -6.578 -10.328 17.078 1 49.75 136 GLN B O 1
ATOM 2984 N N . TRP B 1 137 ? -8.516 -9.352 16.906 1 48.78 137 TRP B N 1
ATOM 2985 C CA . TRP B 1 137 ? -7.934 -8.281 16.109 1 48.78 137 TRP B CA 1
ATOM 2986 C C . TRP B 1 137 ? -7.363 -7.184 17 1 48.78 137 TRP B C 1
ATOM 2988 O O . TRP B 1 137 ? -6.73 -6.246 16.516 1 48.78 137 TRP B O 1
ATOM 2998 N N . ILE B 1 138 ? -7.68 -7.312 18.359 1 49.06 138 ILE B N 1
ATOM 2999 C CA . ILE B 1 138 ? -7.203 -6.289 19.281 1 49.06 138 ILE B CA 1
ATOM 3000 C C . ILE B 1 138 ? -5.703 -6.461 19.516 1 49.06 138 ILE B C 1
ATOM 3002 O O . ILE B 1 138 ? -5.238 -7.562 19.812 1 49.06 138 ILE B O 1
ATOM 3006 N N . CYS B 1 139 ? -4.961 -5.496 19.062 1 49.53 139 CYS B N 1
ATOM 3007 C CA . CYS B 1 139 ? -3.539 -5.48 19.375 1 49.53 139 CYS B CA 1
ATOM 3008 C C . CYS B 1 139 ? -3.324 -5.188 20.859 1 49.53 139 CYS B C 1
ATOM 3010 O O . CYS B 1 139 ? -3.902 -4.242 21.406 1 49.53 139 CYS B O 1
ATOM 3012 N N . GLU B 1 140 ? -2.965 -6.07 21.625 1 46.78 140 GLU B N 1
ATOM 3013 C CA . GLU B 1 140 ? -2.793 -5.941 23.062 1 46.78 140 GLU B CA 1
ATOM 3014 C C . GLU B 1 140 ? -1.724 -4.906 23.406 1 46.78 140 GLU B C 1
ATOM 3016 O O . GLU B 1 140 ? -1.624 -4.461 24.547 1 46.78 140 GLU B O 1
ATOM 3021 N N . GLY B 1 141 ? -0.747 -4.559 22.578 1 43.72 141 GLY B N 1
ATOM 3022 C CA . GLY B 1 141 ? 0.328 -3.771 23.156 1 43.72 141 GLY B CA 1
ATOM 3023 C C . GLY B 1 141 ? 0.106 -2.277 23.031 1 43.72 141 GLY B C 1
ATOM 3024 O O . GLY B 1 141 ? 0.442 -1.676 22.016 1 43.72 141 GLY B O 1
ATOM 3025 N N . GLU B 1 142 ? -0.836 -1.681 23.969 1 44.53 142 GLU B N 1
ATOM 3026 C CA . GLU B 1 142 ? -1.431 -0.374 24.234 1 44.53 142 GLU B CA 1
ATOM 3027 C C . GLU B 1 142 ? -0.457 0.753 23.906 1 44.53 142 GLU B C 1
ATOM 3029 O O . GLU B 1 142 ? -0.813 1.705 23.203 1 44.53 142 GLU B O 1
ATOM 3034 N N . TYR B 1 143 ? 0.514 0.921 24.938 1 44.38 143 TYR B N 1
ATOM 3035 C CA . TYR B 1 143 ? 1.331 2.074 25.297 1 44.38 143 TYR B CA 1
ATOM 3036 C C . TYR B 1 143 ? 2.201 2.514 24.125 1 44.38 143 TYR B C 1
ATOM 3038 O O . TYR B 1 143 ? 2.783 3.6 24.141 1 44.38 143 TYR B O 1
ATOM 3046 N N . LEU B 1 144 ? 2.355 1.669 23.203 1 54.41 144 LEU B N 1
ATOM 3047 C CA . LEU B 1 144 ? 3.428 1.992 22.266 1 54.41 144 LEU B CA 1
ATOM 3048 C C . LEU B 1 144 ? 2.871 2.277 20.875 1 54.41 144 LEU B C 1
ATOM 3050 O O . LEU B 1 144 ? 3.629 2.566 19.953 1 54.41 144 LEU B O 1
ATOM 3054 N N . ASP B 1 145 ? 1.495 2.666 20.875 1 74.62 145 ASP B N 1
ATOM 3055 C CA . ASP B 1 145 ? 0.956 2.596 19.531 1 74.62 145 ASP B CA 1
ATOM 3056 C C . ASP B 1 145 ? 0.949 3.971 18.859 1 74.62 145 ASP B C 1
ATOM 3058 O O . ASP B 1 145 ? 1.408 4.125 17.734 1 74.62 145 ASP B O 1
ATOM 3062 N N . ARG B 1 146 ? 0.54 5.008 19.75 1 85.44 146 ARG B N 1
ATOM 3063 C CA . ARG B 1 146 ? 0.579 6.344 19.156 1 85.44 146 ARG B CA 1
ATOM 3064 C C . ARG B 1 146 ? 2.012 6.762 18.844 1 85.44 146 ARG B C 1
ATOM 3066 O O . ARG B 1 146 ? 2.293 7.246 17.75 1 85.44 146 ARG B O 1
ATOM 3073 N N . PRO B 1 147 ? 2.912 6.414 19.781 1 88.25 147 PRO B N 1
ATOM 3074 C CA . PRO B 1 147 ? 4.301 6.781 19.484 1 88.25 147 PRO B CA 1
ATOM 3075 C C . PRO B 1 147 ? 4.828 6.121 18.203 1 88.25 147 PRO B C 1
ATOM 3077 O O . PRO B 1 147 ? 5.691 6.68 17.531 1 88.25 147 PRO B O 1
ATOM 3080 N N . ALA B 1 148 ? 4.281 4.996 17.922 1 87.12 148 ALA B N 1
ATOM 3081 C CA . ALA B 1 148 ? 4.691 4.34 16.688 1 87.12 148 ALA B CA 1
ATOM 3082 C C . ALA B 1 148 ? 4.242 5.137 15.461 1 87.12 148 ALA B C 1
ATOM 3084 O O . ALA B 1 148 ? 4.961 5.219 14.461 1 87.12 148 ALA B O 1
ATOM 3085 N N . THR B 1 149 ? 3.049 5.613 15.555 1 93.25 149 THR B N 1
ATOM 3086 C CA . THR B 1 149 ? 2.553 6.473 14.484 1 93.25 149 THR B CA 1
ATOM 3087 C C . THR B 1 149 ? 3.424 7.719 14.352 1 93.25 149 THR B C 1
ATOM 3089 O O . THR B 1 149 ? 3.742 8.141 13.234 1 93.25 149 THR B O 1
ATOM 3092 N N . ILE B 1 150 ? 3.852 8.242 15.438 1 94 150 ILE B N 1
ATOM 3093 C CA . ILE B 1 150 ? 4.699 9.43 15.445 1 94 150 ILE B CA 1
ATOM 3094 C C . ILE B 1 150 ? 6.031 9.117 14.766 1 94 150 ILE B C 1
ATOM 3096 O O . ILE B 1 150 ? 6.535 9.922 13.977 1 94 150 ILE B O 1
ATOM 3100 N N . TRP B 1 151 ? 6.562 8.023 15.078 1 90.19 151 TRP B N 1
ATOM 3101 C CA . TRP B 1 151 ? 7.781 7.582 14.406 1 90.19 151 TRP B CA 1
ATOM 3102 C C . TRP B 1 151 ? 7.594 7.566 12.898 1 90.19 151 TRP B C 1
ATOM 3104 O O . TRP B 1 151 ? 8.422 8.102 12.156 1 90.19 151 TRP B O 1
ATOM 3114 N N . SER B 1 152 ? 6.496 6.996 12.43 1 91.62 152 SER B N 1
ATOM 3115 C CA . SER B 1 152 ? 6.211 6.926 11 1 91.62 152 SER B CA 1
ATOM 3116 C C . SER B 1 152 ? 6.125 8.32 10.391 1 91.62 152 SER B C 1
ATOM 3118 O O . SER B 1 152 ? 6.555 8.531 9.25 1 91.62 152 SER B O 1
ATOM 3120 N N . LEU B 1 153 ? 5.555 9.234 11.125 1 96.06 153 LEU B N 1
ATOM 3121 C CA . LEU B 1 153 ? 5.461 10.609 10.656 1 96.06 153 LEU B CA 1
ATOM 3122 C C . LEU B 1 153 ? 6.844 11.234 10.516 1 96.06 153 LEU B C 1
ATOM 3124 O O . LEU B 1 153 ? 7.102 11.977 9.57 1 96.06 153 LEU B O 1
ATOM 3128 N N . GLY B 1 154 ? 7.699 10.961 11.477 1 92.5 154 GLY B N 1
ATOM 3129 C CA . GLY B 1 154 ? 9.07 11.438 11.383 1 92.5 154 GLY B CA 1
ATOM 3130 C C . GLY B 1 154 ? 9.812 10.898 10.172 1 92.5 154 GLY B C 1
ATOM 3131 O O . GLY B 1 154 ? 10.484 11.656 9.461 1 92.5 154 GLY B O 1
ATOM 3132 N N . VAL B 1 155 ? 9.68 9.633 9.961 1 89.12 155 VAL B N 1
ATOM 3133 C CA . VAL B 1 155 ? 10.305 9 8.805 1 89.12 155 VAL B CA 1
ATOM 3134 C C . VAL B 1 155 ? 9.766 9.609 7.52 1 89.12 155 VAL B C 1
ATOM 3136 O O . VAL B 1 155 ? 10.531 9.891 6.59 1 89.12 155 VAL B O 1
ATOM 3139 N N . LEU B 1 156 ? 8.477 9.82 7.457 1 92.88 156 LEU B N 1
ATOM 3140 C CA . LEU B 1 156 ? 7.863 10.422 6.281 1 92.88 156 LEU B CA 1
ATOM 3141 C C . LEU B 1 156 ? 8.406 11.82 6.039 1 92.88 156 LEU B C 1
ATOM 3143 O O . LEU B 1 156 ? 8.781 12.164 4.918 1 92.88 156 LEU B O 1
ATOM 3147 N N . LEU B 1 157 ? 8.422 12.625 7.062 1 94 157 LEU B N 1
ATOM 3148 C CA . LEU B 1 157 ? 8.938 13.984 6.926 1 94 157 LEU B CA 1
ATOM 3149 C C . LEU B 1 157 ? 10.383 13.969 6.418 1 94 157 LEU B C 1
ATOM 3151 O O . LEU B 1 157 ? 10.742 14.742 5.531 1 94 157 LEU B O 1
ATOM 3155 N N . PHE B 1 158 ? 11.172 13.109 6.984 1 87.88 158 PHE B N 1
ATOM 3156 C CA . PHE B 1 158 ? 12.555 12.969 6.535 1 87.88 158 PHE B CA 1
ATOM 3157 C C . PHE B 1 158 ? 12.609 12.625 5.055 1 87.88 158 PHE B C 1
ATOM 3159 O O . PHE B 1 158 ? 13.375 13.219 4.297 1 87.88 158 PHE B O 1
ATOM 3166 N N . SER B 1 159 ? 11.75 11.727 4.668 1 86.5 159 SER B N 1
ATOM 3167 C CA . SER B 1 159 ? 11.742 11.258 3.285 1 86.5 159 SER B CA 1
ATOM 3168 C C . SER B 1 159 ? 11.281 12.352 2.33 1 86.5 159 SER B C 1
ATOM 3170 O O . SER B 1 159 ? 11.742 12.422 1.188 1 86.5 159 SER B O 1
ATOM 3172 N N . LEU B 1 160 ? 10.383 13.141 2.75 1 90.38 160 LEU B N 1
ATOM 3173 C CA . LEU B 1 160 ? 9.859 14.211 1.91 1 90.38 160 LEU B CA 1
ATOM 3174 C C . LEU B 1 160 ? 10.859 15.352 1.786 1 90.38 160 LEU B C 1
ATOM 3176 O O . LEU B 1 160 ? 11.016 15.938 0.713 1 90.38 160 LEU B O 1
ATOM 3180 N N . ALA B 1 161 ? 11.477 15.617 2.873 1 85.69 161 ALA B N 1
ATOM 3181 C CA . ALA B 1 161 ? 12.297 16.828 2.938 1 85.69 161 ALA B CA 1
ATOM 3182 C C . ALA B 1 161 ? 13.742 16.516 2.555 1 85.69 161 ALA B C 1
ATOM 3184 O O . ALA B 1 161 ? 14.516 17.438 2.258 1 85.69 161 ALA B O 1
ATOM 3185 N N . SER B 1 162 ? 14.117 15.18 2.732 1 75.75 162 SER B N 1
ATOM 3186 C CA . SER B 1 162 ? 15.523 14.859 2.492 1 75.75 162 SER B CA 1
ATOM 3187 C C . SER B 1 162 ? 15.672 13.891 1.323 1 75.75 162 SER B C 1
ATOM 3189 O O . SER B 1 162 ? 14.75 13.125 1.022 1 75.75 162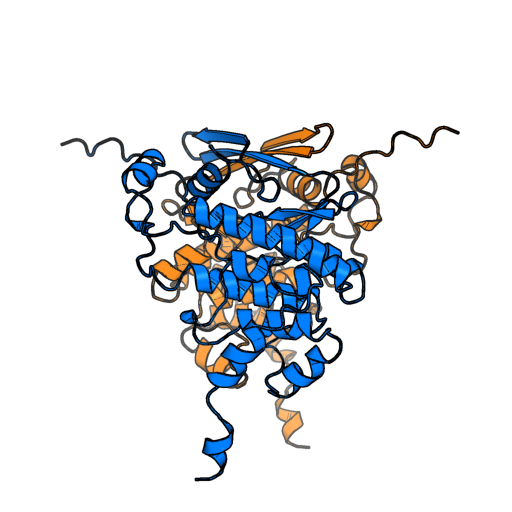 SER B O 1
ATOM 3191 N N . LYS B 1 163 ? 16.422 14.031 0.362 1 61.03 163 LYS B N 1
ATOM 3192 C CA . LYS B 1 163 ? 16.625 13.094 -0.74 1 61.03 163 LYS B CA 1
ATOM 3193 C C . LYS B 1 163 ? 16.984 11.703 -0.222 1 61.03 163 LYS B C 1
ATOM 3195 O O . LYS B 1 163 ? 16.703 10.695 -0.875 1 61.03 163 LYS B O 1
ATOM 3200 N N . ASP B 1 164 ? 17.688 11.609 0.91 1 51.94 164 ASP B N 1
ATOM 3201 C CA . ASP B 1 164 ? 18.359 10.375 1.319 1 51.94 164 ASP B CA 1
ATOM 3202 C C . ASP B 1 164 ? 17.5 9.594 2.311 1 51.94 164 ASP B C 1
ATOM 3204 O O . ASP B 1 164 ? 16.688 10.18 3.035 1 51.94 164 ASP B O 1
ATOM 3208 N N . LEU B 1 165 ? 17.094 8.367 1.927 1 49.25 165 LEU B N 1
ATOM 3209 C CA . LEU B 1 165 ? 16.422 7.562 2.943 1 49.25 165 LEU B CA 1
ATOM 3210 C C . LEU B 1 165 ? 17.266 7.477 4.211 1 49.25 165 LEU B C 1
ATOM 3212 O O . LEU B 1 165 ? 18.484 7.355 4.141 1 49.25 165 LEU B O 1
ATOM 3216 N N . PRO B 1 166 ? 16.703 7.781 5.461 1 42.56 166 PRO B N 1
ATOM 3217 C CA . PRO B 1 166 ? 17.484 7.875 6.691 1 42.56 166 PRO B CA 1
ATOM 3218 C C . PRO B 1 166 ? 18.469 6.723 6.852 1 42.56 166 PRO B C 1
ATOM 3220 O O . PRO B 1 166 ? 19.578 6.914 7.375 1 42.56 166 PRO B O 1
ATOM 3223 N N . PHE B 1 167 ? 18.078 5.379 6.758 1 41.59 167 PHE B N 1
ATOM 3224 C CA . PHE B 1 167 ? 18.859 4.262 7.293 1 41.59 167 PHE B CA 1
ATOM 3225 C C . PHE B 1 167 ? 19.719 3.627 6.203 1 41.59 167 PHE B C 1
ATOM 3227 O O . PHE B 1 167 ? 20.25 2.535 6.391 1 41.59 167 PHE B O 1
ATOM 3234 N N . GLN B 1 168 ? 19.609 3.957 5.117 1 38.59 168 GLN B N 1
ATOM 3235 C CA . GLN B 1 168 ? 20.422 3.176 4.199 1 38.59 168 GLN B CA 1
ATOM 3236 C C . GLN B 1 168 ? 21.906 3.277 4.555 1 38.59 168 GLN B C 1
ATOM 3238 O O . GLN B 1 168 ? 22.703 2.414 4.18 1 38.59 168 GLN B O 1
ATOM 3243 N N . ASN B 1 169 ? 22.406 4.48 4.547 1 36.44 169 ASN B N 1
ATOM 3244 C CA . ASN B 1 169 ? 23.859 4.535 4.695 1 36.44 169 ASN B CA 1
ATOM 3245 C C . ASN B 1 169 ? 24.281 4.262 6.137 1 36.44 169 ASN B C 1
ATOM 3247 O O . ASN B 1 169 ? 23.688 4.785 7.074 1 36.44 169 ASN B O 1
ATOM 3251 N N . GLU B 1 170 ? 24.688 3.092 6.445 1 37.97 170 GLU B N 1
ATOM 3252 C CA . GLU B 1 170 ? 25.312 2.697 7.703 1 37.97 170 GLU B CA 1
ATOM 3253 C C . GLU B 1 170 ? 26.031 3.871 8.352 1 37.97 170 GLU B C 1
ATOM 3255 O O . GLU B 1 170 ? 26.531 3.76 9.477 1 37.97 170 GLU B O 1
ATOM 3260 N N . ASP B 1 171 ? 26.688 4.766 7.625 1 37.84 171 ASP B N 1
ATOM 3261 C CA . ASP B 1 171 ? 27.594 5.691 8.289 1 37.84 171 ASP B CA 1
ATOM 3262 C C . ASP B 1 171 ? 26.828 6.723 9.109 1 37.84 171 ASP B C 1
ATOM 3264 O O . ASP B 1 171 ? 25.938 7.402 8.594 1 37.84 171 ASP B O 1
ATOM 3268 N N . ASN B 1 172 ? 26.703 6.57 10.391 1 41.16 172 ASN B N 1
ATOM 3269 C CA . ASN B 1 172 ? 26.297 7.504 11.43 1 41.16 172 ASN B CA 1
ATOM 3270 C C . ASN B 1 172 ? 26.422 8.953 10.969 1 41.16 172 ASN B C 1
ATOM 3272 O O . ASN B 1 172 ? 25.719 9.828 11.484 1 41.16 172 ASN B O 1
ATOM 3276 N N . ASN B 1 173 ? 27.406 9.242 10.188 1 41.94 173 ASN B N 1
ATOM 3277 C CA . ASN B 1 173 ? 27.703 10.594 9.75 1 41.94 173 ASN B CA 1
ATOM 3278 C C . ASN B 1 173 ? 26.703 11.102 8.719 1 41.94 173 ASN B C 1
ATOM 3280 O O . ASN B 1 173 ? 26.719 12.273 8.352 1 41.94 173 ASN B O 1
ATOM 3284 N N . VAL B 1 174 ? 26.062 10.297 8.086 1 42.66 174 VAL B N 1
ATOM 3285 C CA . VAL B 1 174 ? 25.172 10.664 6.996 1 42.66 174 VAL B CA 1
ATOM 3286 C C . VAL B 1 174 ? 23.922 11.344 7.559 1 42.66 174 VAL B C 1
ATOM 3288 O O . VAL B 1 174 ? 23.312 12.188 6.898 1 42.66 174 VAL B O 1
ATOM 3291 N N . TYR B 1 175 ? 23.359 10.844 8.68 1 45 175 TYR B N 1
ATOM 3292 C CA . TYR B 1 175 ? 22.312 11.672 9.273 1 45 175 TYR B CA 1
ATOM 3293 C C . TYR B 1 175 ? 22.781 13.109 9.445 1 45 175 TYR B C 1
ATOM 3295 O O . TYR B 1 175 ? 22.016 14.047 9.211 1 45 175 TYR B O 1
ATOM 3303 N N . GLN B 1 176 ? 23.922 13.164 9.953 1 46.59 176 GLN B N 1
ATOM 3304 C CA . GLN B 1 176 ? 24.438 14.508 10.18 1 46.59 176 GLN B CA 1
ATOM 3305 C C . GLN B 1 176 ? 24.562 15.273 8.867 1 46.59 176 GLN B C 1
ATOM 3307 O O . GLN B 1 176 ? 24.297 16.469 8.812 1 46.59 176 GLN B O 1
ATOM 3312 N N . ASN B 1 177 ? 25.109 14.656 7.875 1 50.12 177 ASN B N 1
ATOM 3313 C CA . ASN B 1 177 ? 25.312 15.359 6.617 1 50.12 177 ASN B CA 1
ATOM 3314 C C . ASN B 1 177 ? 24.016 15.523 5.844 1 50.12 177 ASN B C 1
ATOM 3316 O O . ASN B 1 177 ? 23.844 16.5 5.102 1 50.12 177 ASN B O 1
ATOM 3320 N N . MET B 1 178 ? 23.25 14.586 5.824 1 50.72 178 MET B N 1
ATOM 3321 C CA . MET B 1 178 ? 22.016 14.539 5.035 1 50.72 178 MET B CA 1
ATOM 3322 C C . MET B 1 178 ? 21.094 15.695 5.402 1 50.72 178 MET B C 1
ATOM 3324 O O . MET B 1 178 ? 20.406 16.25 4.539 1 50.72 178 MET B O 1
ATOM 3328 N N . CYS B 1 179 ? 21.125 16.078 6.781 1 57.59 179 CYS B N 1
ATOM 3329 C CA . CYS B 1 179 ? 20.234 17.094 7.316 1 57.59 179 CYS B CA 1
ATOM 3330 C C . CYS B 1 179 ? 20.828 18.5 7.113 1 57.59 179 CYS B C 1
ATOM 3332 O O . CYS B 1 179 ? 20.266 19.484 7.586 1 57.59 179 CYS B O 1
ATOM 3334 N N . SER B 1 180 ? 21.875 18.391 6.445 1 62.31 180 SER B N 1
ATOM 3335 C CA . SER B 1 180 ? 22.516 19.703 6.469 1 62.31 180 SER B CA 1
ATOM 3336 C C . SER B 1 180 ? 21.703 20.734 5.699 1 62.31 180 SER B C 1
ATOM 3338 O O . SER B 1 180 ? 21.781 21.938 5.965 1 62.31 180 SER B O 1
ATOM 3340 N N . ARG B 1 181 ? 20.734 20.328 4.918 1 75.62 181 ARG B N 1
ATOM 3341 C CA . ARG B 1 181 ? 20 21.297 4.129 1 75.62 181 ARG B CA 1
ATOM 3342 C C . ARG B 1 181 ? 18.641 21.594 4.746 1 75.62 181 ARG B C 1
ATOM 3344 O O . ARG B 1 181 ? 17.906 22.453 4.277 1 75.62 181 ARG B O 1
ATOM 3351 N N . LEU B 1 182 ? 18.406 20.984 5.773 1 87.12 182 LEU B N 1
ATOM 3352 C CA . LEU B 1 182 ? 17.125 21.203 6.441 1 87.12 182 LEU B CA 1
ATOM 3353 C C . LEU B 1 182 ? 17.219 22.375 7.418 1 87.12 182 LEU B C 1
ATOM 3355 O O . LEU B 1 182 ? 18.281 22.609 8.016 1 87.12 182 LEU B O 1
ATOM 3359 N N . SER B 1 183 ? 16.188 23.109 7.469 1 89.94 183 SER B N 1
ATOM 3360 C CA . SER B 1 183 ? 16.125 24.141 8.5 1 89.94 183 SER B CA 1
ATOM 3361 C C . SER B 1 183 ? 16.266 23.547 9.891 1 89.94 183 SER B C 1
ATOM 3363 O O . SER B 1 183 ? 16.047 22.344 10.078 1 89.94 183 SER B O 1
ATOM 3365 N N . GLY B 1 184 ? 16.656 24.344 10.781 1 89.12 184 GLY B N 1
ATOM 3366 C CA . GLY B 1 184 ? 16.766 23.906 12.164 1 89.12 184 GLY B CA 1
ATOM 3367 C C . GLY B 1 184 ? 15.477 23.344 12.719 1 89.12 184 GLY B C 1
ATOM 3368 O O . GLY B 1 184 ? 15.477 22.312 13.391 1 89.12 184 GLY B O 1
ATOM 3369 N N . GLY B 1 185 ? 14.383 24.047 12.445 1 92.56 185 GLY B N 1
ATOM 3370 C CA . GLY B 1 185 ? 13.078 23.578 12.898 1 92.56 185 GLY B CA 1
ATOM 3371 C C . GLY B 1 185 ? 12.703 22.219 12.359 1 92.56 185 GLY B C 1
ATOM 3372 O O . GLY B 1 185 ? 12.195 21.375 13.094 1 92.56 185 GLY B O 1
ATOM 3373 N N . CYS B 1 186 ? 12.969 22.031 11.102 1 93.19 186 CYS B N 1
ATOM 3374 C CA . CYS B 1 186 ? 12.656 20.75 10.469 1 93.19 186 CYS B CA 1
ATOM 3375 C C . CYS B 1 186 ? 13.484 19.625 11.078 1 93.19 186 CYS B C 1
ATOM 3377 O O . CYS B 1 186 ? 12.945 18.562 11.406 1 93.19 186 CYS B O 1
ATOM 3379 N N . ARG B 1 187 ? 14.703 19.859 11.219 1 90.62 187 ARG B N 1
ATOM 3380 C CA . ARG B 1 187 ? 15.602 18.875 11.812 1 90.62 187 ARG B CA 1
ATOM 3381 C C . ARG B 1 187 ? 15.172 18.531 13.242 1 90.62 187 ARG B C 1
ATOM 3383 O O . ARG B 1 187 ? 15.172 17.375 13.633 1 90.62 187 ARG B O 1
ATOM 3390 N N . ASP B 1 188 ? 14.891 19.547 13.922 1 92.25 188 ASP B N 1
ATOM 3391 C CA . ASP B 1 188 ? 14.477 19.391 15.312 1 92.25 188 ASP B CA 1
ATOM 3392 C C . ASP B 1 188 ? 13.219 18.516 15.406 1 92.25 188 ASP B C 1
ATOM 3394 O O . ASP B 1 188 ? 13.156 17.594 16.219 1 92.25 188 ASP B O 1
ATOM 3398 N N . LEU B 1 189 ? 12.266 18.797 14.617 1 95.06 189 LEU B N 1
ATOM 3399 C CA . LEU B 1 189 ? 11.016 18.062 14.641 1 95.06 189 LEU B CA 1
ATOM 3400 C C . LEU B 1 189 ? 11.242 16.594 14.266 1 95.06 189 LEU B C 1
ATOM 3402 O O . LEU B 1 189 ? 10.727 15.688 14.922 1 95.06 189 LEU B O 1
ATOM 3406 N N . ILE B 1 190 ? 11.984 16.344 13.188 1 92.12 190 ILE B N 1
ATOM 3407 C CA . ILE B 1 190 ? 12.297 14.992 12.766 1 92.12 190 ILE B CA 1
ATOM 3408 C C . ILE B 1 190 ? 12.977 14.242 13.906 1 92.12 190 ILE B C 1
ATOM 3410 O O . ILE B 1 190 ? 12.594 13.117 14.242 1 92.12 190 ILE B O 1
ATOM 3414 N N . GLY B 1 191 ? 13.938 14.852 14.484 1 89.69 191 GLY B N 1
ATOM 3415 C CA . GLY B 1 191 ? 14.648 14.234 15.594 1 89.69 191 GLY B CA 1
ATOM 3416 C C . GLY B 1 191 ? 13.742 13.883 16.766 1 89.69 191 GLY B C 1
ATOM 3417 O O . GLY B 1 191 ? 13.883 12.82 17.375 1 89.69 191 GLY B O 1
ATOM 3418 N N . TRP B 1 192 ? 12.859 14.82 17.062 1 93.94 192 TRP B N 1
ATOM 3419 C CA . TRP B 1 192 ? 11.922 14.617 18.156 1 93.94 192 TRP B CA 1
ATOM 3420 C C . TRP B 1 192 ? 10.992 13.438 17.875 1 93.94 192 TRP B C 1
ATOM 3422 O O . TRP B 1 192 ? 10.758 12.594 18.734 1 93.94 192 TRP B O 1
ATOM 3432 N N . CYS B 1 193 ? 10.555 13.289 16.672 1 93 193 CYS B N 1
ATOM 3433 C CA . CYS B 1 193 ? 9.664 12.211 16.281 1 93 193 CYS B CA 1
ATOM 3434 C C . CYS B 1 193 ? 10.383 10.867 16.312 1 93 193 CYS B C 1
ATOM 3436 O O . CYS B 1 193 ? 9.766 9.828 16.562 1 93 193 CYS B O 1
ATOM 3438 N N . LEU B 1 194 ? 11.672 10.914 16.078 1 86.69 194 LEU B N 1
ATOM 3439 C CA . LEU B 1 194 ? 12.43 9.68 15.914 1 86.69 194 LEU B CA 1
ATOM 3440 C C . LEU B 1 194 ? 13.203 9.344 17.188 1 86.69 194 LEU B C 1
ATOM 3442 O O . LEU B 1 194 ? 14.141 8.547 17.156 1 86.69 194 LEU B O 1
ATOM 3446 N N . GLU B 1 195 ? 12.812 9.945 18.234 1 87.19 195 GLU B N 1
ATOM 3447 C CA . GLU B 1 195 ? 13.406 9.578 19.516 1 87.19 195 GLU B CA 1
ATOM 3448 C C . GLU B 1 195 ? 13.273 8.086 19.797 1 87.19 195 GLU B C 1
ATOM 3450 O O . GLU B 1 195 ? 12.211 7.5 19.547 1 87.19 195 GLU B O 1
ATOM 3455 N N . GLN B 1 196 ? 14.242 7.492 20.25 1 82.38 196 GLN B N 1
ATOM 3456 C CA . GLN B 1 196 ? 14.266 6.055 20.5 1 82.38 196 GLN B CA 1
ATOM 3457 C C . GLN B 1 196 ? 13.242 5.652 21.562 1 82.38 196 GLN B C 1
ATOM 3459 O O . GLN B 1 196 ? 12.562 4.637 21.406 1 82.38 196 GLN B O 1
ATOM 3464 N N . ASP B 1 197 ? 13.227 6.438 22.578 1 82.69 197 ASP B N 1
ATOM 3465 C CA . ASP B 1 197 ? 12.211 6.195 23.594 1 82.69 197 ASP B CA 1
ATOM 3466 C C . ASP B 1 197 ? 10.844 6.684 23.125 1 82.69 197 ASP B C 1
ATOM 3468 O O . ASP B 1 197 ? 10.633 7.887 22.969 1 82.69 197 ASP B O 1
ATOM 3472 N N . PRO B 1 198 ? 9.945 5.781 22.922 1 87.38 198 PRO B N 1
ATOM 3473 C CA . 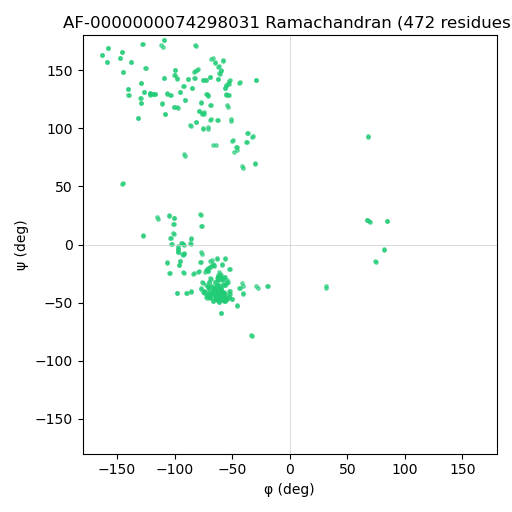PRO B 1 198 ? 8.625 6.172 22.422 1 87.38 198 PRO B CA 1
ATOM 3474 C C . PRO B 1 198 ? 7.938 7.191 23.328 1 87.38 198 PRO B C 1
ATOM 3476 O O . PRO B 1 198 ? 7.156 8.016 22.844 1 87.38 198 PRO B O 1
ATOM 3479 N N . HIS B 1 199 ? 8.219 7.188 24.562 1 86.88 199 HIS B N 1
ATOM 3480 C CA . HIS B 1 199 ? 7.555 8.086 25.5 1 86.88 199 HIS B CA 1
ATOM 3481 C C . HIS B 1 199 ? 8.109 9.5 25.391 1 86.88 199 HIS B C 1
ATOM 3483 O O . HIS B 1 199 ? 7.52 10.445 25.922 1 86.88 199 HIS B O 1
ATOM 3489 N N . SER B 1 200 ? 9.227 9.594 24.75 1 91.06 200 SER B N 1
ATOM 3490 C CA . SER B 1 200 ? 9.852 10.906 24.594 1 91.06 200 SER B CA 1
ATOM 3491 C C . SER B 1 200 ? 9.422 11.562 23.281 1 91.06 200 SER B C 1
ATOM 3493 O O . SER B 1 200 ? 9.797 12.703 23 1 91.06 200 SER B O 1
ATOM 3495 N N . ARG B 1 201 ? 8.578 10.852 22.531 1 91.19 201 ARG B N 1
ATOM 3496 C CA . ARG B 1 201 ? 8.125 11.414 21.266 1 91.19 201 ARG B CA 1
ATOM 3497 C C . ARG B 1 201 ? 6.957 12.375 21.469 1 91.19 201 ARG B C 1
ATOM 3499 O O . ARG B 1 201 ? 6.234 12.266 22.469 1 91.19 201 ARG B O 1
ATOM 3506 N N . PRO B 1 202 ? 6.84 13.398 20.625 1 95.81 202 PRO B N 1
ATOM 3507 C CA . PRO B 1 202 ? 5.77 14.383 20.781 1 95.81 202 PRO B CA 1
ATOM 3508 C C . PRO B 1 202 ? 4.383 13.789 20.531 1 95.81 202 PRO B C 1
ATOM 3510 O O . PRO B 1 202 ? 4.27 12.695 19.953 1 95.81 202 PRO B O 1
ATOM 3513 N N . THR B 1 203 ? 3.369 14.477 21.031 1 95.38 203 THR B N 1
ATOM 3514 C CA . THR B 1 203 ? 1.987 14.18 20.656 1 95.38 203 THR B CA 1
ATOM 3515 C C . THR B 1 203 ? 1.632 14.844 19.328 1 95.38 203 THR B C 1
ATOM 3517 O O . THR B 1 203 ? 2.41 15.633 18.797 1 95.38 203 THR B O 1
ATOM 3520 N N . PHE B 1 204 ? 0.444 14.484 18.812 1 96.19 204 PHE B N 1
ATOM 3521 C CA . PHE B 1 204 ? -0.02 15.109 17.594 1 96.19 204 PHE B CA 1
ATOM 3522 C C . PHE B 1 204 ? -0.134 16.625 17.766 1 96.19 204 PHE B C 1
ATOM 3524 O O . PHE B 1 204 ? 0.273 17.391 16.891 1 96.19 204 PHE B O 1
ATOM 3531 N N . GLU B 1 205 ? -0.681 17.016 18.859 1 95.5 205 GLU B N 1
ATOM 3532 C CA . GLU B 1 205 ? -0.871 18.438 19.156 1 95.5 205 GLU B CA 1
ATOM 3533 C C . GLU B 1 205 ? 0.467 19.172 19.25 1 95.5 205 GLU B C 1
ATOM 3535 O O . GLU B 1 205 ? 0.606 20.281 18.734 1 95.5 205 GLU B O 1
ATOM 3540 N N . GLU B 1 206 ? 1.351 18.5 19.859 1 96.25 206 GLU B N 1
ATOM 3541 C CA . GLU B 1 206 ? 2.68 19.094 19.984 1 96.25 206 GLU B CA 1
ATOM 3542 C C . GLU B 1 206 ? 3.354 19.25 18.625 1 96.25 206 GLU B C 1
ATOM 3544 O O . GLU B 1 206 ? 4.035 20.234 18.375 1 96.25 206 GLU B O 1
ATOM 3549 N N . ILE B 1 207 ? 3.146 18.297 17.766 1 97.69 207 ILE B N 1
ATOM 3550 C CA . ILE B 1 207 ? 3.695 18.359 16.422 1 97.69 207 ILE B CA 1
ATOM 3551 C C . ILE B 1 207 ? 3.104 19.562 15.68 1 97.69 207 ILE B C 1
ATOM 3553 O O . ILE B 1 207 ? 3.838 20.375 15.117 1 97.69 207 ILE B O 1
ATOM 3557 N N . LEU B 1 208 ? 1.789 19.719 15.742 1 96.38 208 LEU B N 1
ATOM 3558 C CA . LEU B 1 208 ? 1.104 20.766 14.984 1 96.38 208 LEU B CA 1
ATOM 3559 C C . LEU B 1 208 ? 1.435 22.156 15.539 1 96.38 208 LEU B C 1
ATOM 3561 O O . LEU B 1 208 ? 1.313 23.156 14.836 1 96.38 208 LEU B O 1
ATOM 3565 N N . SER B 1 209 ? 1.921 22.219 16.797 1 95.75 209 SER B N 1
ATOM 3566 C CA . SER B 1 209 ? 2.277 23.484 17.438 1 95.75 209 SER B CA 1
ATOM 3567 C C . SER B 1 209 ? 3.773 23.75 17.328 1 95.75 209 SER B C 1
ATOM 3569 O O . SER B 1 209 ? 4.25 24.797 17.75 1 95.75 209 SER B O 1
ATOM 3571 N N . HIS B 1 210 ? 4.484 22.828 16.797 1 95.94 210 HIS B N 1
ATOM 3572 C CA . HIS B 1 210 ? 5.93 22.969 16.672 1 95.94 210 HIS B CA 1
ATOM 3573 C C . HIS B 1 210 ? 6.293 24.172 15.789 1 95.94 210 HIS B C 1
ATOM 3575 O O . HIS B 1 210 ? 5.582 24.484 14.836 1 95.94 210 HIS B O 1
ATOM 3581 N N . GLU B 1 211 ? 7.43 24.719 16 1 94.81 211 GLU B N 1
ATOM 3582 C CA . GLU B 1 211 ? 7.863 25.938 15.312 1 94.81 211 GLU B CA 1
ATOM 3583 C C . GLU B 1 211 ? 7.988 25.703 13.805 1 94.81 211 GLU B C 1
ATOM 3585 O O . GLU B 1 211 ? 7.785 26.625 13.016 1 94.81 211 GLU B O 1
ATOM 3590 N N . TRP B 1 212 ? 8.266 24.531 13.414 1 95.06 212 TRP B N 1
ATOM 3591 C CA . TRP B 1 212 ? 8.391 24.234 11.992 1 95.06 212 TRP B CA 1
ATOM 3592 C C . TRP B 1 212 ? 7.059 24.422 11.273 1 95.06 212 TRP B C 1
ATOM 3594 O O . TRP B 1 212 ? 7.023 24.797 10.102 1 95.06 212 TRP B O 1
ATOM 3604 N N . PHE B 1 213 ? 6 24.156 11.984 1 95 213 PHE B N 1
ATOM 3605 C CA . PHE B 1 213 ? 4.672 24.328 11.406 1 95 213 PHE B CA 1
ATOM 3606 C C . PHE B 1 213 ? 4.203 25.766 11.578 1 95 213 PHE B C 1
ATOM 3608 O O . PHE B 1 213 ? 3.604 26.344 10.664 1 95 213 PHE B O 1
ATOM 3615 N N . THR B 1 214 ? 4.461 26.375 12.719 1 90.69 214 THR B N 1
ATOM 3616 C CA . THR B 1 214 ? 3.824 27.641 13.078 1 90.69 214 THR B CA 1
ATOM 3617 C C . THR B 1 214 ? 4.723 28.812 12.727 1 90.69 214 THR B C 1
ATOM 3619 O O . THR B 1 214 ? 4.25 29.953 12.578 1 90.69 214 THR B O 1
ATOM 3622 N N . GLY B 1 215 ? 6.031 28.562 12.508 1 82.44 215 GLY B N 1
ATOM 3623 C CA . GLY B 1 215 ? 6.965 29.656 12.32 1 82.44 215 GLY B CA 1
ATOM 3624 C C . GLY B 1 215 ? 7.289 30.391 13.602 1 82.44 215 GLY B C 1
ATOM 3625 O O . GLY B 1 215 ? 8.141 31.281 13.617 1 82.44 215 GLY B O 1
ATOM 3626 N N . LEU B 1 216 ? 6.547 30.219 14.68 1 69.94 216 LEU B N 1
ATOM 3627 C CA . LEU B 1 216 ? 6.738 30.922 15.945 1 69.94 216 LEU B CA 1
ATOM 3628 C C . LEU B 1 216 ? 7.758 30.188 16.812 1 69.94 216 LEU B C 1
ATOM 3630 O O . LEU B 1 216 ? 7.688 28.969 16.984 1 69.94 216 LEU B O 1
ATOM 3634 N N . ARG B 1 217 ? 9.07 30.703 16.906 1 55.03 217 ARG B N 1
ATOM 3635 C CA . ARG B 1 217 ? 10.102 30.141 17.766 1 55.0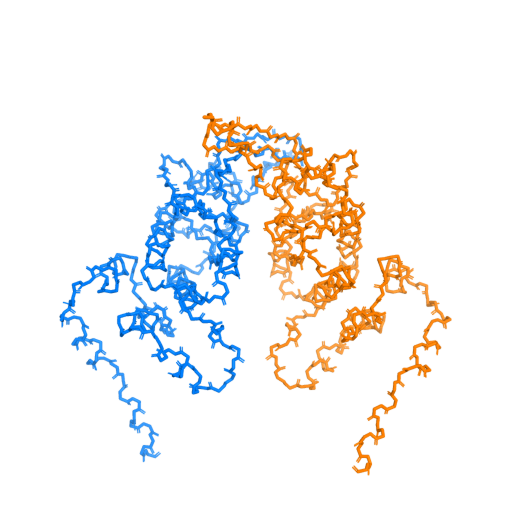3 217 ARG B CA 1
ATOM 3636 C C . ARG B 1 217 ? 9.57 29.922 19.188 1 55.03 217 ARG B C 1
ATOM 3638 O O . ARG B 1 217 ? 9.141 30.859 19.844 1 55.03 217 ARG B O 1
ATOM 3645 N N . ASN B 1 218 ? 8.891 28.938 19.422 1 50.12 218 ASN B N 1
ATOM 3646 C CA . ASN B 1 218 ? 8.516 28.781 20.812 1 50.12 218 ASN B CA 1
ATOM 3647 C C . ASN B 1 218 ? 9.734 28.562 21.703 1 50.12 218 ASN B C 1
ATOM 3649 O O . ASN B 1 218 ? 10.469 27.578 21.531 1 50.12 218 ASN B O 1
ATOM 3653 N N . LYS B 1 219 ? 10.438 29.453 22.203 1 44.16 219 LYS B N 1
ATOM 3654 C CA . LYS B 1 219 ? 11.562 29.562 23.125 1 44.16 219 LYS B CA 1
ATOM 3655 C C . LYS B 1 219 ? 11.414 28.609 24.297 1 44.16 219 LYS B C 1
ATOM 3657 O O . LYS B 1 219 ? 12.383 28.312 25 1 44.16 219 LYS B O 1
ATOM 3662 N N . VAL B 1 220 ? 10.289 28.312 24.859 1 43.28 220 VAL B N 1
ATOM 3663 C CA . VAL B 1 220 ? 10.219 27.688 26.172 1 43.28 220 VAL B CA 1
ATOM 3664 C C . VAL B 1 220 ? 10.734 26.25 26.078 1 43.28 220 VAL B C 1
ATOM 3666 O O . VAL B 1 220 ? 11.406 25.766 27 1 43.28 220 VAL B O 1
ATOM 3669 N N . LYS B 1 221 ? 10.398 25.453 25.156 1 44.19 221 LYS B N 1
ATOM 3670 C CA . LYS B 1 221 ? 10.555 24 25.234 1 44.19 221 LYS B CA 1
ATOM 3671 C C . LYS B 1 221 ? 11.961 23.578 24.844 1 44.19 221 LYS B C 1
ATOM 3673 O O . LYS B 1 221 ? 12.344 22.422 25.031 1 44.19 221 LYS B O 1
ATOM 3678 N N . ILE B 1 222 ? 12.672 24.312 24.062 1 40.88 222 ILE B N 1
ATOM 3679 C CA . ILE B 1 222 ? 14.07 23.953 23.828 1 40.88 222 ILE B CA 1
ATOM 3680 C C . ILE B 1 222 ? 14.812 23.875 25.156 1 40.88 222 ILE B C 1
ATOM 3682 O O . ILE B 1 222 ? 15.758 23.094 25.297 1 40.88 222 ILE B O 1
ATOM 3686 N N . ILE B 1 223 ? 14.453 24.719 26.062 1 39.44 223 ILE B N 1
ATOM 3687 C CA . ILE B 1 223 ? 15.156 24.75 27.344 1 39.44 223 ILE B CA 1
ATOM 3688 C C . ILE B 1 223 ? 14.938 23.438 28.094 1 39.44 223 ILE B C 1
ATOM 3690 O O . ILE B 1 223 ? 15.875 22.875 28.672 1 39.44 223 ILE B O 1
ATOM 3694 N N . LEU B 1 224 ? 13.789 22.859 28.031 1 40.66 224 LEU B N 1
ATOM 3695 C CA . LEU B 1 224 ? 13.539 21.672 28.828 1 40.66 224 LEU B CA 1
ATOM 3696 C C . LEU B 1 224 ? 14.195 20.453 28.188 1 40.66 224 LEU B C 1
ATOM 3698 O O . LEU B 1 224 ? 14.586 19.516 28.875 1 40.66 224 LEU B O 1
ATOM 3702 N N . ARG B 1 225 ? 14.219 20.328 26.891 1 42.03 225 ARG B N 1
ATOM 3703 C CA . ARG B 1 225 ? 14.812 19.156 26.281 1 42.03 225 ARG B CA 1
ATOM 3704 C C . ARG B 1 225 ? 16.328 19.188 26.406 1 42.03 225 ARG B C 1
ATOM 3706 O O . ARG B 1 225 ? 16.969 18.125 26.484 1 42.03 225 ARG B O 1
ATOM 3713 N N . GLU B 1 226 ? 16.969 20.25 26.188 1 42.44 226 GLU B N 1
ATOM 3714 C CA . GLU B 1 226 ? 18.406 20.344 26.438 1 42.44 226 GLU B CA 1
ATOM 3715 C C . GLU B 1 226 ? 18.734 19.938 27.875 1 42.44 226 GLU B C 1
ATOM 3717 O O . GLU B 1 226 ? 19.812 19.406 28.141 1 42.44 226 GLU B O 1
ATOM 3722 N N . ALA B 1 227 ? 17.891 20.203 28.781 1 41.19 227 ALA B N 1
ATOM 3723 C CA . ALA B 1 227 ? 18.172 19.859 30.188 1 41.19 227 ALA B CA 1
ATOM 3724 C C . ALA B 1 227 ? 18.125 18.359 30.406 1 41.19 227 ALA B C 1
ATOM 3726 O O . ALA B 1 227 ? 18.875 17.812 31.219 1 41.19 227 ALA B O 1
ATOM 3727 N N . ASN B 1 228 ? 17.203 17.625 29.719 1 40.25 228 ASN B N 1
ATOM 3728 C CA . ASN B 1 228 ? 17.094 16.203 29.984 1 40.25 228 ASN B CA 1
ATOM 3729 C C . ASN B 1 228 ? 17.875 15.367 28.984 1 40.25 228 ASN B C 1
ATOM 3731 O O . ASN B 1 228 ? 17.688 14.156 28.891 1 40.25 228 ASN B O 1
ATOM 3735 N N . ARG B 1 229 ? 18.531 15.945 27.984 1 37.56 229 ARG B N 1
ATOM 3736 C CA . ARG B 1 229 ? 19.406 15.148 27.125 1 37.56 229 ARG B CA 1
ATOM 3737 C C . ARG B 1 229 ? 20.562 14.555 27.922 1 37.56 229 ARG B C 1
ATOM 3739 O O . ARG B 1 229 ? 21.266 15.273 28.625 1 37.56 229 ARG B O 1
ATOM 3746 N N . PRO B 1 230 ? 20.516 13.305 28.156 1 35.09 230 PRO B N 1
ATOM 3747 C CA . PRO B 1 230 ? 21.703 12.781 28.812 1 35.09 230 PRO B CA 1
ATOM 3748 C C . PRO B 1 230 ? 22.984 13.117 28.047 1 35.09 230 PRO B C 1
ATOM 3750 O O . PRO B 1 230 ? 22.953 13.305 26.828 1 35.09 230 PRO B O 1
ATOM 3753 N N . ASN B 1 231 ? 23.906 13.82 28.625 1 33.72 231 ASN B N 1
ATOM 3754 C CA . ASN B 1 231 ? 25.281 14.078 28.203 1 33.72 231 ASN B CA 1
ATOM 3755 C C . ASN B 1 231 ? 25.938 12.828 27.641 1 33.72 231 ASN B C 1
ATOM 3757 O O . ASN B 1 231 ? 26.344 11.938 28.391 1 33.72 231 ASN B O 1
ATOM 3761 N N . TYR B 1 232 ? 25.516 12.367 26.562 1 32.53 232 TYR B N 1
ATOM 3762 C CA . TYR B 1 232 ? 26.219 11.211 26.016 1 32.53 232 TYR B CA 1
ATOM 3763 C C . TYR B 1 232 ? 27.703 11.5 25.828 1 32.53 232 TYR B C 1
ATOM 3765 O O . TYR B 1 232 ? 28.453 10.641 25.375 1 32.53 232 TYR B O 1
ATOM 3773 N N . ASN B 1 233 ? 28.141 12.672 25.906 1 31.02 233 ASN B N 1
ATOM 3774 C CA . ASN B 1 233 ? 29.594 12.805 25.828 1 31.02 233 ASN B CA 1
ATOM 3775 C C . ASN B 1 233 ? 30.281 12.055 26.953 1 31.02 233 ASN B C 1
ATOM 3777 O O . ASN B 1 233 ? 31.516 11.961 26.984 1 31.02 233 ASN B O 1
ATOM 3781 N N . ALA B 1 234 ? 29.594 11.875 28.141 1 30.8 234 ALA B N 1
ATOM 3782 C CA . ALA B 1 234 ? 30.406 11.305 29.203 1 30.8 234 ALA B CA 1
ATOM 3783 C C . ALA B 1 234 ? 30.797 9.859 28.906 1 30.8 234 ALA B C 1
ATOM 3785 O O . ALA B 1 234 ? 31.578 9.242 29.625 1 30.8 234 ALA B O 1
ATOM 3786 N N . LEU B 1 235 ? 30.094 9.156 27.938 1 27.62 235 LEU B N 1
ATOM 3787 C CA . LEU B 1 235 ? 30.547 7.773 27.875 1 27.62 235 LEU B CA 1
ATOM 3788 C C . LEU B 1 235 ? 31.875 7.668 27.141 1 27.62 235 LEU B C 1
ATOM 3790 O O . LEU B 1 235 ? 32.406 6.566 26.938 1 27.62 235 LEU B O 1
ATOM 3794 N N . ARG B 1 236 ? 32.406 8.758 26.547 1 24.92 236 ARG B N 1
ATOM 3795 C CA . ARG B 1 236 ? 33.719 8.508 25.984 1 24.92 236 ARG B CA 1
ATOM 3796 C C . ARG B 1 236 ? 34.781 8.43 27.078 1 24.92 236 ARG B C 1
ATOM 3798 O O . ARG B 1 236 ? 35.906 8.016 26.812 1 24.92 236 ARG B O 1
ATOM 3805 N N . THR B 1 237 ? 34.531 9.211 28.094 1 24.69 237 THR B N 1
ATOM 3806 C CA . THR B 1 237 ? 35.75 9.359 28.875 1 24.69 237 THR B CA 1
ATOM 3807 C C . THR B 1 237 ? 35.969 8.133 29.766 1 24.69 237 THR B C 1
ATOM 3809 O O . THR B 1 237 ? 37.094 7.887 30.219 1 24.69 237 THR B O 1
ATOM 3812 N N . VAL B 1 238 ? 34.969 7.332 30.141 1 24.16 238 VAL B N 1
ATOM 3813 C CA . VAL B 1 238 ? 35.562 6.316 31 1 24.16 238 VAL B CA 1
ATOM 3814 C C . VAL B 1 238 ? 36.094 5.164 30.141 1 24.16 238 VAL B C 1
ATOM 3816 O O . VAL B 1 238 ? 35.469 4.785 29.141 1 24.16 238 VAL B O 1
#

Radius of gyration: 24.25 Å; Cα contacts (8 Å, |Δi|>4): 716; chains: 2; bounding box: 72×63×60 Å

Secondary structure (DSSP, 8-state):
-----------HHHHHHHHHHSSS--TTB--EEEEEE-SSEEEEEEEEESSEEEHHHHHHHTSSPPPHHHHHHHHHHHHHHHHHHHHTTEE----SGGGEEEETTT--EEE---TT-EE-TTS-HHHHHHTT--GGGB----TTHHHHHHHHHHHHHHHHH-SS-TTSS--HHHHHHHGGGS-HHHHHHHHHHT-SSGGGSPPHHHHHHSHHHH-----HHHHHHHHHS--GGGGTT-/-----------HHHHHHHHHHSSS--TTB--EEEEEE-SSEEEEEEEEESSEEEHHHHHHHTSSPPPHHHHHHHHHHHHHHHHHHHHTTEE----SGGGEEEETTT--EEE---TT-EE-TTS-HHHHHHTT--GGGB----TTHHHHHHHHHHHHHHHHH-SS-TTSS--THHHHHHGGGS-HHHHHHHHHHT-SSGGGSPPHHHHHHSHHHH-----HHHHHHHHHS--GGGGGT-

pLDDT: mean 75.25, std 21.94, range [22.53, 98.62]

Organism: Pangasianodon hypophthalmus (NCBI:txid310915)